Protein 2QZU (pdb70)

CATH classification: 3.40.720.10 (+1 more: 3.30.1120.10)

InterPro domains:
  IPR000917 Sulfatase, N-terminal [PF00884] (28-370)
  IPR017850 Alkaline-phosphatase-like, core domain superfamily [G3DSA:3.40.720.10] (28-392)
  IPR017850 Alkaline-phosphatase-like, core domain superfamily [SSF53649] (28-475)
  IPR024607 Sulfatase, conserved site [PS00523] (74-86)
  IPR050738 Sulfatase enzyme [PTHR42693] (15-472)

Foldseek 3Di:
DPDDDDDDPAFAAEEEEAQFFACQDVLNPLDPFDQVLQNVQQQQAAWASQAAAQQLAPQLLLCLLQHCVLSVQQHFAKQVLVVLVNAGDLPRQFLLLVVLVVVAAAEAEERRGDHADPPGADDPQCPDDMHRKFDQAPSSPNNHQFAFYINDDPLQQWDGATRPRDGRGTDIDRHGRLQVLLVVLLVVLLVCLVVPDHYYYYRYYPVHPVLQNADPVLLVVCPPPDLVVSCPPQPQQDDPPPVSVLCSVRVSSNSSRSNRNSVSVSSNCVSCVVSVRNQRYKYHYKYSFHAQNGNVGGGASDQFSRSHMIHIHHNNQAGNDSHANAYYSSLCSCQVCVVNNVSSDPLNDHDNCNVCRRPVDHDQVDKDKHWRADSVARLFTKIWIHHSFKTWMWTGDNLATDDIFMFGCVVPVSGPRCCVVCVPVSVVRLVVRLVVCVSNVHPSSNSRDD

Secondary structure (DSSP, 8-state):
--S--PPPSS-EEEE--TT--TT--GGG-SS----HHHHHHHHTSEEETT-B-SS-SHHHHH-----HHHH---S--STTTGGGT-S--TT---HHHHHHHTT---EEEE---S---SSPPSSGGGSSS--------GGGSTT--SEEEES----TT---B-TT--TT-----SS-HHHHHHHHHHHHHHTTTT-SS--EEEE--TTSS-TT-S-HHHHHTTTT--HHHHTTT-TTSPPTT---HHHHHHHHHHHHHHHHHHHHHHHHHHHHHHTT-STTEEEE---S-----GGG-SS--SSSTT-----EE-TTT---EEEE---BGGGHHHHHH---GGGS-TT--S---HHHHHH----TT--EEEEEE-TT-TTSEEEEEE-SSEEEEEEEETTEEEEEEEEETTT-TT----GGG-HHHHHHHHHHHHHHHHHTT-GGGGGS--

Nearest PDB structures (foldseek):
  2qzu-assembly1_A  TM=1.000E+00  e=1.604E-91  Bacteroides fragilis YCH46
  6j66-assembly1_A  TM=9.395E-01  e=2.506E-44  Vibrio sp. FC509
  6s21-assembly1_A  TM=8.896E-01  e=1.316E-37  Bacteroides thetaiotaomicron VPI-5482
  6pt6-assembly1_B  TM=7.492E-01  e=3.812E-22  Pseudoalteromonas fuliginea
  3ed4-assembly1_A  TM=7.384E-01  e=2.513E-20  Escherichia coli

Sequence (450 aa):
GLQAQEKQPTPNLVFIADQYRGDAIGCIGKEPVKTPHLDKLASEGINFTNAISSYPVSSPARGLTGYPIGSKVTGNCNSETAPYGVELSQNARCWSDVLKDQGYNGYIGKWHLDAPYKPYVDTYNNRGKVAWNEWCPPERRHGFDHWIAYGTYDYHLKPYWNTTAPRDSFYYVNQWGPEYEASKAIEYINGQKDQKQPFALVVSNPPHTGYELVPDRYKEIYKDLDVEALCKGRPDIPAKGTEGDYFRNNIRNYYACITGVDENVGRIIEALKQNNLFDNTIVVFTSDHGICGAHENAGKDIFYEESRIPILSWPDQIKPRKSDPLIAFADLYPTLLSGFSKEIPETVQTFDLSNEVLTGKNKKDLVQPYYFVKFDNHATGYRGLRTDRYTYAVHATDGKIDNVILFDRTNDPHENNIASQQLKLTHTFNRQLKTWLEKTNDPFAQYIKL

Structure (mmCIF, N/CA/C/O backbone):
data_2QZU
#
_entry.id   2QZU
#
_cell.length_a   65.894
_cell.length_b   82.336
_cell.length_c   89.359
_cell.angle_alpha   90.00
_cell.angle_beta   90.00
_cell.angle_gamma   90.00
#
_symmetry.space_group_name_H-M   'P 21 21 21'
#
loop_
_entity.id
_entity.type
_entity.pdbx_description
1 polymer 'Putative sulfatase yidJ'
2 water water
#
loop_
_atom_site.group_PDB
_atom_site.id
_atom_site.type_symbol
_atom_site.label_atom_id
_atom_site.label_alt_id
_atom_site.label_comp_id
_atom_site.label_asym_id
_atom_site.label_entity_id
_atom_site.label_seq_id
_atom_site.pdbx_PDB_ins_code
_atom_site.Cartn_x
_atom_site.Cartn_y
_atom_site.Cartn_z
_atom_site.occupancy
_atom_site.B_iso_or_equiv
_atom_site.auth_seq_id
_atom_site.auth_comp_id
_atom_site.auth_asym_id
_atom_site.auth_atom_id
_atom_site.pdbx_PDB_model_num
ATOM 1 N N . GLY A 1 18 ? -3.192 48.676 71.823 1.00 39.81 18 GLY A N 1
ATOM 2 C CA . GLY A 1 18 ? -1.709 48.648 71.667 1.00 41.20 18 GLY A CA 1
ATOM 3 C C . GLY A 1 18 ? -1.155 49.964 71.156 1.00 38.73 18 GLY A C 1
ATOM 4 O O . GLY A 1 18 ? -0.280 49.985 70.289 1.00 41.18 18 GLY A O 1
ATOM 5 N N . LEU A 1 19 ? -1.663 51.066 71.698 1.00 35.53 19 LEU A N 1
ATOM 6 C CA . LEU A 1 19 ? -1.223 52.396 71.292 1.00 33.63 19 LEU A CA 1
ATOM 7 C C . LEU A 1 19 ? 0.019 52.835 72.064 1.00 30.23 19 LEU A C 1
ATOM 8 O O . LEU A 1 19 ? 0.813 53.645 71.580 1.00 31.28 19 LEU A O 1
ATOM 10 N N . GLN A 1 20 ? 0.177 52.298 73.267 1.00 29.74 20 GLN A N 1
ATOM 11 C CA . GLN A 1 20 ? 1.314 52.629 74.113 1.00 28.90 20 GLN A CA 1
ATOM 12 C C . GLN A 1 20 ? 2.621 52.082 73.552 1.00 28.09 20 GLN A C 1
ATOM 13 O O . GLN A 1 20 ? 2.652 51.016 72.932 1.00 29.55 20 GLN A O 1
ATOM 19 N N . ALA A 1 21 ? 3.701 52.824 73.765 1.00 26.96 21 ALA A N 1
ATOM 20 C CA . ALA A 1 21 ? 5.010 52.406 73.288 1.00 24.80 21 ALA A CA 1
ATOM 21 C C . ALA A 1 21 ? 5.453 51.202 74.103 1.00 23.14 21 ALA A C 1
ATOM 22 O O . ALA A 1 21 ? 5.323 51.192 75.325 1.00 24.60 21 ALA A O 1
ATOM 24 N N . GLN A 1 22 ? 5.960 50.179 73.432 1.00 24.46 22 GLN A N 1
ATOM 25 C CA . GLN A 1 22 ? 6.415 49.004 74.150 1.00 25.89 22 GLN A CA 1
ATOM 26 C C . GLN A 1 22 ? 7.915 48.827 74.006 1.00 24.37 22 GLN A C 1
ATOM 27 O O . GLN A 1 22 ? 8.569 49.484 73.193 1.00 15.07 22 GLN A O 1
ATOM 29 N N . GLU A 1 23 ? 8.445 47.922 74.813 1.00 21.20 23 GLU A N 1
ATOM 30 C CA . GLU A 1 23 ? 9.862 47.626 74.848 1.00 23.70 23 GLU A CA 1
ATOM 31 C C . GLU A 1 23 ? 10.518 47.404 73.495 1.00 19.69 23 GLU A C 1
ATOM 32 O O . GLU A 1 23 ? 10.020 46.665 72.648 1.00 24.51 23 GLU A O 1
ATOM 38 N N . LYS A 1 24 ? 11.651 48.068 73.313 1.00 18.92 24 LYS A N 1
ATOM 39 C CA . LYS A 1 24 ? 12.429 47.969 72.093 1.00 22.17 24 LYS A CA 1
ATOM 40 C C . LYS A 1 24 ? 13.128 46.614 72.092 1.00 16.24 24 LYS A C 1
ATOM 41 O O . LYS A 1 24 ? 13.570 46.138 73.139 1.00 14.16 24 LYS A O 1
ATOM 47 N N . GLN A 1 25 ? 13.214 45.979 70.928 1.00 17.92 25 GLN A N 1
ATOM 48 C CA . GLN A 1 25 ? 13.883 44.687 70.842 1.00 12.91 25 GLN A CA 1
ATOM 49 C C . GLN A 1 25 ? 15.368 44.906 71.126 1.00 9.04 25 GLN A C 1
ATOM 50 O O . GLN A 1 25 ? 15.934 45.927 70.734 1.00 9.42 25 GLN A O 1
ATOM 56 N N . PRO A 1 26 ? 16.018 43.954 71.815 1.00 6.97 26 PRO A N 1
ATOM 57 C CA . PRO A 1 26 ? 17.446 44.079 72.140 1.00 5.74 26 PRO A CA 1
ATOM 58 C C . PRO A 1 26 ? 18.417 43.937 70.960 1.00 9.82 26 PRO A C 1
ATOM 59 O O . PRO A 1 26 ? 19.612 44.216 71.096 1.00 11.91 26 PRO A O 1
ATOM 63 N N . THR A 1 27 ? 17.904 43.496 69.814 1.00 9.27 27 THR A N 1
ATOM 64 C CA . THR A 1 27 ? 18.710 43.359 68.600 1.00 8.23 27 THR A CA 1
ATOM 65 C C . THR A 1 27 ? 17.907 44.000 67.467 1.00 7.05 27 THR A C 1
ATOM 66 O O . THR A 1 27 ? 16.683 43.910 67.437 1.00 10.89 27 THR A O 1
ATOM 70 N N . PRO A 1 28 ? 18.590 44.652 66.517 1.00 6.53 28 PRO A N 1
ATOM 71 C CA . PRO A 1 28 ? 17.911 45.317 65.399 1.00 6.56 28 PRO A CA 1
ATOM 72 C C . PRO A 1 28 ? 17.368 44.462 64.259 1.00 8.98 28 PRO A C 1
ATOM 73 O O . PRO A 1 28 ? 17.731 43.298 64.098 1.00 7.91 28 PRO A O 1
ATOM 77 N N . ASN A 1 29 ? 16.483 45.064 63.472 1.00 4.11 29 ASN A N 1
ATOM 78 C CA . ASN A 1 29 ? 15.915 44.394 62.309 1.00 5.18 29 ASN A CA 1
ATOM 79 C C . ASN A 1 29 ? 16.924 44.597 61.195 1.00 6.38 29 ASN A C 1
ATOM 80 O O . ASN A 1 29 ? 17.879 45.355 61.347 1.00 6.97 29 ASN A O 1
ATOM 85 N N . LEU A 1 30 ? 16.705 43.926 60.073 1.00 4.49 30 LEU A N 1
ATOM 86 C CA . LEU A 1 30 ? 17.594 44.057 58.933 1.00 4.56 30 LEU A CA 1
ATOM 87 C C . LEU A 1 30 ? 16.799 44.055 57.640 1.00 6.68 30 LEU A C 1
ATOM 88 O O . LEU A 1 30 ? 15.969 43.177 57.411 1.00 6.00 30 LEU A O 1
ATOM 93 N N . VAL A 1 31 ? 17.037 45.061 56.810 1.00 5.77 31 VAL A N 1
ATOM 94 C CA . VAL A 1 31 ? 16.397 45.140 55.508 1.00 3.14 31 VAL A CA 1
ATOM 95 C C . VAL A 1 31 ? 17.576 45.234 54.549 1.00 7.99 31 VAL A C 1
ATOM 96 O O . VAL A 1 31 ? 18.224 46.272 54.425 1.00 5.70 31 VAL A O 1
ATOM 100 N N . PHE A 1 32 ? 17.869 44.115 53.903 1.00 6.45 32 PHE A N 1
ATOM 101 C CA . PHE A 1 32 ? 18.991 44.020 52.985 1.00 3.51 32 PHE A CA 1
ATOM 102 C C . PHE A 1 32 ? 18.475 44.161 51.563 1.00 6.85 32 PHE A C 1
ATOM 103 O O . PHE A 1 32 ? 17.799 43.269 51.040 1.00 3.28 32 PHE A O 1
ATOM 111 N N . ILE A 1 33 ? 18.784 45.294 50.947 1.00 4.07 33 ILE A N 1
ATOM 112 C CA . ILE A 1 33 ? 18.342 45.561 49.589 1.00 5.33 33 ILE A CA 1
ATOM 113 C C . ILE A 1 33 ? 19.517 45.530 48.631 1.00 6.59 33 ILE A C 1
ATOM 114 O O . ILE A 1 33 ? 20.570 46.104 48.905 1.00 6.25 33 ILE A O 1
ATOM 127 N N . ALA A 1 35 ? 20.512 45.407 44.205 1.00 2.67 35 ALA A N 1
ATOM 128 C CA . ALA A 1 35 ? 20.078 45.502 42.825 1.00 5.55 35 ALA A CA 1
ATOM 129 C C . ALA A 1 35 ? 21.230 44.889 42.055 1.00 5.32 35 ALA A C 1
ATOM 130 O O . ALA A 1 35 ? 22.382 45.276 42.238 1.00 9.89 35 ALA A O 1
ATOM 132 N N . ASP A 1 36 ? 20.919 43.922 41.204 1.00 7.46 36 ASP A N 1
ATOM 133 C CA . ASP A 1 36 ? 21.942 43.233 40.442 1.00 6.59 36 ASP A CA 1
ATOM 134 C C . ASP A 1 36 ? 22.640 44.101 39.389 1.00 6.25 36 ASP A C 1
ATOM 135 O O . ASP A 1 36 ? 22.015 44.931 38.727 1.00 5.77 36 ASP A O 1
ATOM 140 N N . GLN A 1 37 ? 23.953 43.916 39.263 1.00 5.06 37 GLN A N 1
ATOM 141 C CA . GLN A 1 37 ? 24.744 44.619 38.257 1.00 3.59 37 GLN A CA 1
ATOM 142 C C . GLN A 1 37 ? 24.728 46.143 38.377 1.00 5.96 37 GLN A C 1
ATOM 143 O O . GLN A 1 37 ? 24.733 46.853 37.367 1.00 4.58 37 GLN A O 1
ATOM 149 N N . TYR A 1 38 ? 24.746 46.634 39.613 1.00 4.16 38 TYR A N 1
ATOM 150 C CA . TYR A 1 38 ? 24.726 48.070 39.896 1.00 4.49 38 TYR A CA 1
ATOM 151 C C . TYR A 1 38 ? 26.148 48.583 40.192 1.00 5.49 38 TYR A C 1
ATOM 152 O O . TYR A 1 38 ? 26.775 48.167 41.167 1.00 5.74 38 TYR A O 1
ATOM 161 N N . ARG A 1 39 ? 26.653 49.484 39.349 1.00 4.18 39 ARG A N 1
ATOM 162 C CA . ARG A 1 39 ? 27.996 50.047 39.533 1.00 7.61 39 ARG A CA 1
ATOM 163 C C . ARG A 1 39 ? 28.080 51.010 40.711 1.00 7.90 39 ARG A C 1
ATOM 164 O O . ARG A 1 39 ? 27.196 51.843 40.911 1.00 6.48 39 ARG A O 1
ATOM 172 N N . GLY A 1 40 ? 29.166 50.906 41.469 1.00 8.46 40 GLY A N 1
ATOM 173 C CA . GLY A 1 40 ? 29.353 51.761 42.628 1.00 10.71 40 GLY A CA 1
ATOM 174 C C . GLY A 1 40 ? 29.326 53.260 42.370 1.00 10.47 40 GLY A C 1
ATOM 175 O O . GLY A 1 40 ? 28.782 54.013 43.178 1.00 9.90 40 GLY A O 1
ATOM 176 N N . ASP A 1 41 ? 29.904 53.713 41.262 1.00 10.00 41 ASP A N 1
ATOM 177 C CA . ASP A 1 41 ? 29.916 55.147 40.981 1.00 7.28 41 ASP A CA 1
ATOM 178 C C . ASP A 1 41 ? 28.620 55.683 40.388 1.00 8.06 41 ASP A C 1
ATOM 179 O O . ASP A 1 41 ? 28.489 56.886 40.175 1.00 8.23 41 ASP A O 1
ATOM 184 N N . ALA A 1 42 ? 27.659 54.800 40.133 1.00 6.45 42 ALA A N 1
ATOM 185 C CA . ALA A 1 42 ? 26.385 55.225 39.562 1.00 8.74 42 ALA A CA 1
ATOM 186 C C . ALA A 1 42 ? 25.398 55.650 40.644 1.00 12.62 42 ALA A C 1
ATOM 187 O O . ALA A 1 42 ? 24.249 55.216 40.658 1.00 11.74 42 ALA A O 1
ATOM 189 N N . ILE A 1 43 ? 25.870 56.490 41.561 1.00 11.11 43 ILE A N 1
ATOM 190 C CA . ILE A 1 43 ? 25.043 57.024 42.638 1.00 16.12 43 ILE A CA 1
ATOM 191 C C . ILE A 1 43 ? 25.183 58.536 42.510 1.00 16.47 43 ILE A C 1
ATOM 192 O O . ILE A 1 43 ? 26.297 59.056 42.443 1.00 19.08 43 ILE A O 1
ATOM 197 N N . GLY A 1 44 ? 24.054 59.233 42.468 1.00 14.54 44 GLY A N 1
ATOM 198 C CA . GLY A 1 44 ? 24.076 60.675 42.310 1.00 11.08 44 GLY A CA 1
ATOM 199 C C . GLY A 1 44 ? 24.930 61.472 43.277 1.00 15.57 44 GLY A C 1
ATOM 200 O O . GLY A 1 44 ? 25.692 62.348 42.857 1.00 16.92 44 GLY A O 1
ATOM 201 N N . CYS A 1 45 ? 24.814 61.175 44.568 1.00 14.66 45 CYS A N 1
ATOM 202 C CA . CYS A 1 45 ? 25.565 61.910 45.577 1.00 15.96 45 CYS A CA 1
ATOM 203 C C . CYS A 1 45 ? 27.081 61.752 45.499 1.00 16.06 45 CYS A C 1
ATOM 204 O O . CYS A 1 45 ? 27.811 62.511 46.137 1.00 14.44 45 CYS A O 1
ATOM 207 N N . ILE A 1 46 ? 27.559 60.780 44.725 1.00 11.97 46 ILE A N 1
ATOM 208 C CA . ILE A 1 46 ? 28.998 60.577 44.583 1.00 14.57 46 ILE A CA 1
ATOM 209 C C . ILE A 1 46 ? 29.565 61.625 43.620 1.00 15.83 46 ILE A C 1
ATOM 210 O O . ILE A 1 46 ? 30.772 61.872 43.583 1.00 16.78 46 ILE A O 1
ATOM 215 N N . GLY A 1 47 ? 28.671 62.239 42.849 1.00 12.30 47 GLY A N 1
ATOM 216 C CA . GLY A 1 47 ? 29.051 63.298 41.927 1.00 16.10 47 GLY A CA 1
ATOM 217 C C . GLY A 1 47 ? 29.959 63.001 40.749 1.00 15.53 47 GLY A C 1
ATOM 218 O O . GLY A 1 47 ? 30.582 63.918 40.211 1.00 19.88 47 GLY A O 1
ATOM 219 N N . LYS A 1 48 ? 30.038 61.741 40.336 1.00 14.70 48 LYS A N 1
ATOM 220 C CA . LYS A 1 48 ? 30.879 61.368 39.204 1.00 13.90 48 LYS A CA 1
ATOM 221 C C . LYS A 1 48 ? 30.076 61.182 37.919 1.00 17.87 48 LYS A C 1
ATOM 222 O O . LYS A 1 48 ? 30.601 61.372 36.823 1.00 16.60 48 LYS A O 1
ATOM 228 N N . GLU A 1 49 ? 28.804 60.808 38.056 1.00 14.67 49 GLU A N 1
ATOM 229 C CA . GLU A 1 49 ? 27.942 60.586 36.899 1.00 12.65 49 GLU A CA 1
ATOM 230 C C . GLU A 1 49 ? 26.598 61.278 37.093 1.00 14.68 49 GLU A C 1
ATOM 231 O O . GLU A 1 49 ? 26.109 61.398 38.219 1.00 14.83 49 GLU A O 1
ATOM 237 N N . PRO A 1 50 ? 25.979 61.740 35.995 1.00 12.38 50 PRO A N 1
ATOM 238 C CA . PRO A 1 50 ? 24.687 62.428 36.068 1.00 14.06 50 PRO A CA 1
ATOM 239 C C . PRO A 1 50 ? 23.469 61.516 36.189 1.00 11.86 50 PRO A C 1
ATOM 240 O O . PRO A 1 50 ? 22.448 61.738 35.534 1.00 16.79 50 PRO A O 1
ATOM 244 N N . VAL A 1 51 ? 23.576 60.485 37.018 1.00 9.99 51 VAL A N 1
ATOM 245 C CA . VAL A 1 51 ? 22.454 59.583 37.214 1.00 12.07 51 VAL A CA 1
ATOM 246 C C . VAL A 1 51 ? 21.658 60.093 38.413 1.00 7.76 51 VAL A C 1
ATOM 247 O O . VAL A 1 51 ? 22.233 60.552 39.402 1.00 10.98 51 VAL A O 1
ATOM 251 N N . LYS A 1 52 ? 20.333 60.027 38.313 1.00 11.51 52 LYS A N 1
ATOM 252 C CA . LYS A 1 52 ? 19.461 60.506 39.376 1.00 10.38 52 LYS A CA 1
ATOM 253 C C . LYS A 1 52 ? 19.023 59.402 40.325 1.00 7.48 52 LYS A C 1
ATOM 254 O O . LYS A 1 52 ? 18.343 58.459 39.919 1.00 8.97 52 LYS A O 1
ATOM 260 N N . THR A 1 53 ? 19.423 59.532 41.588 1.00 8.68 53 THR A N 1
ATOM 261 C CA . THR A 1 53 ? 19.084 58.571 42.636 1.00 6.57 53 THR A CA 1
ATOM 262 C C . THR A 1 53 ? 18.729 59.355 43.899 1.00 6.78 53 THR A C 1
ATOM 263 O O . THR A 1 53 ? 19.408 59.258 44.919 1.00 7.29 53 THR A O 1
ATOM 267 N N . PRO A 1 54 ? 17.646 60.141 43.846 1.00 9.00 54 PRO A N 1
ATOM 268 C CA . PRO A 1 54 ? 17.261 60.924 45.023 1.00 10.65 54 PRO A CA 1
ATOM 269 C C . PRO A 1 54 ? 16.991 60.136 46.308 1.00 7.28 54 PRO A C 1
ATOM 270 O O . PRO A 1 54 ? 17.302 60.608 47.402 1.00 8.79 54 PRO A O 1
ATOM 274 N N . HIS A 1 55 ? 16.420 58.943 46.188 1.00 5.09 55 HIS A N 1
ATOM 275 C CA . HIS A 1 55 ? 16.114 58.156 47.379 1.00 7.19 55 HIS A CA 1
ATOM 276 C C . HIS A 1 55 ? 17.353 57.534 48.014 1.00 6.63 55 HIS A C 1
ATOM 277 O O . HIS A 1 55 ? 17.467 57.476 49.240 1.00 5.60 55 HIS A O 1
ATOM 284 N N . LEU A 1 56 ? 18.292 57.084 47.189 1.00 5.35 56 LEU A N 1
ATOM 285 C CA . LEU A 1 56 ? 19.523 56.519 47.719 1.00 6.43 56 LEU A CA 1
ATOM 286 C C . LEU A 1 56 ? 20.378 57.647 48.293 1.00 9.84 56 LEU A C 1
ATOM 287 O O . LEU A 1 56 ? 21.106 57.443 49.264 1.00 10.33 56 LEU A O 1
ATOM 292 N N . ASP A 1 57 ? 20.294 58.835 47.695 1.00 8.94 57 ASP A N 1
ATOM 293 C CA . ASP A 1 57 ? 21.055 59.977 48.204 1.00 8.48 57 ASP A CA 1
ATOM 294 C C . ASP A 1 57 ? 20.542 60.306 49.606 1.00 8.81 57 ASP A C 1
ATOM 295 O O . ASP A 1 57 ? 21.321 60.601 50.511 1.00 9.70 57 ASP A O 1
ATOM 300 N N . LYS A 1 58 ? 19.223 60.266 49.768 1.00 9.53 58 LYS A N 1
ATOM 301 C CA . LYS A 1 58 ? 18.595 60.548 51.056 1.00 11.19 58 LYS A CA 1
ATOM 302 C C . LYS A 1 58 ? 18.999 59.484 52.078 1.00 10.66 58 LYS A C 1
ATOM 303 O O . LYS A 1 58 ? 19.343 59.799 53.216 1.00 8.02 58 LYS A O 1
ATOM 309 N N . LEU A 1 59 ? 18.965 58.222 51.662 1.00 8.52 59 LEU A N 1
ATOM 310 C CA . LEU A 1 59 ? 19.342 57.122 52.540 1.00 10.82 59 LEU A CA 1
ATOM 311 C C . LEU A 1 59 ? 20.783 57.313 53.003 1.00 10.65 59 LEU A C 1
ATOM 312 O O . LEU A 1 59 ? 21.098 57.142 54.182 1.00 9.01 59 LEU A O 1
ATOM 317 N N . ALA A 1 60 ? 21.652 57.675 52.066 1.00 9.09 60 ALA A N 1
ATOM 318 C CA . ALA A 1 60 ? 23.062 57.893 52.368 1.00 5.32 60 ALA A CA 1
ATOM 319 C C . ALA A 1 60 ? 23.244 59.018 53.379 1.00 9.88 60 ALA A C 1
ATOM 320 O O . ALA A 1 60 ? 24.079 58.927 54.275 1.00 12.13 60 ALA A O 1
ATOM 322 N N . SER A 1 61 ? 22.457 60.078 53.231 1.00 9.72 61 SER A N 1
ATOM 323 C CA . SER A 1 61 ? 22.549 61.226 54.129 1.00 9.48 61 SER A CA 1
ATOM 324 C C . SER A 1 61 ? 22.125 60.872 55.549 1.00 13.88 61 SER A C 1
ATOM 325 O O . SER A 1 61 ? 22.484 61.562 56.503 1.00 15.79 61 SER A O 1
ATOM 328 N N . GLU A 1 62 ? 21.350 59.804 55.689 1.00 11.73 62 GLU A N 1
ATOM 329 C CA . GLU A 1 62 ? 20.891 59.376 57.004 1.00 15.13 62 GLU A CA 1
ATOM 330 C C . GLU A 1 62 ? 21.770 58.251 57.541 1.00 15.01 62 GLU A C 1
ATOM 331 O O . GLU A 1 62 ? 21.522 57.720 58.624 1.00 14.68 62 GLU A O 1
ATOM 337 N N . GLY A 1 63 ? 22.803 57.901 56.779 1.00 9.98 63 GLY A N 1
ATOM 338 C CA . GLY A 1 63 ? 23.701 56.837 57.189 1.00 9.16 63 GLY A CA 1
ATOM 339 C C . GLY A 1 63 ? 25.119 56.990 56.669 1.00 9.20 63 GLY A C 1
ATOM 340 O O . GLY A 1 63 ? 25.703 58.071 56.732 1.00 11.47 63 GLY A O 1
ATOM 341 N N . ILE A 1 64 ? 25.667 55.902 56.139 1.00 8.63 64 ILE A N 1
ATOM 342 C CA . ILE A 1 64 ? 27.033 55.903 55.624 1.00 9.40 64 ILE A CA 1
ATOM 343 C C . ILE A 1 64 ? 27.081 55.455 54.169 1.00 11.52 64 ILE A C 1
ATOM 344 O O . ILE A 1 64 ? 26.368 54.536 53.764 1.00 7.47 64 ILE A O 1
ATOM 349 N N . ASN A 1 65 ? 27.943 56.101 53.395 1.00 11.81 65 ASN A N 1
ATOM 350 C CA . ASN A 1 65 ? 28.115 55.767 51.992 1.00 11.34 65 ASN A CA 1
ATOM 351 C C . ASN A 1 65 ? 29.550 55.264 51.839 1.00 11.88 65 ASN A C 1
ATOM 352 O O . ASN A 1 65 ? 30.499 56.043 51.938 1.00 11.83 65 ASN A O 1
ATOM 357 N N . PHE A 1 66 ? 29.707 53.960 51.626 1.00 8.70 66 PHE A N 1
ATOM 358 C CA . PHE A 1 66 ? 31.031 53.368 51.459 1.00 7.82 66 PHE A CA 1
ATOM 359 C C . PHE A 1 66 ? 31.439 53.469 49.995 1.00 7.21 66 PHE A C 1
ATOM 360 O O . PHE A 1 66 ? 31.100 52.610 49.180 1.00 10.16 66 PHE A O 1
ATOM 368 N N . THR A 1 67 ? 32.178 54.529 49.676 1.00 9.25 67 THR A N 1
ATOM 369 C CA . THR A 1 67 ? 32.604 54.804 48.308 1.00 8.18 67 THR A CA 1
ATOM 370 C C . THR A 1 67 ? 33.730 53.959 47.708 1.00 8.89 67 THR A C 1
ATOM 371 O O . THR A 1 67 ? 34.085 54.160 46.546 1.00 12.40 67 THR A O 1
ATOM 375 N N . ASN A 1 68 ? 34.292 53.033 48.484 1.00 7.84 68 ASN A N 1
ATOM 376 C CA . ASN A 1 68 ? 35.348 52.150 47.973 1.00 8.55 68 ASN A CA 1
ATOM 377 C C . ASN A 1 68 ? 34.948 50.676 48.081 1.00 8.40 68 ASN A C 1
ATOM 378 O O . ASN A 1 68 ? 35.800 49.794 47.978 1.00 8.21 68 ASN A O 1
ATOM 383 N N . ALA A 1 69 ? 33.661 50.406 48.288 1.00 5.89 69 ALA A N 1
ATOM 384 C CA . ALA A 1 69 ? 33.183 49.022 48.424 1.00 3.87 69 ALA A CA 1
ATOM 385 C C . ALA A 1 69 ? 33.350 48.205 47.146 1.00 7.53 69 ALA A C 1
ATOM 386 O O . ALA A 1 69 ? 33.158 48.720 46.048 1.00 7.55 69 ALA A O 1
ATOM 388 N N . ILE A 1 70 ? 33.692 46.925 47.290 1.00 4.95 70 ILE A N 1
ATOM 389 C CA . ILE A 1 70 ? 33.880 46.058 46.126 1.00 5.51 70 ILE A CA 1
ATOM 390 C C . ILE A 1 70 ? 33.279 44.661 46.290 1.00 7.92 70 ILE A C 1
ATOM 391 O O . ILE A 1 70 ? 32.814 44.288 47.365 1.00 5.94 70 ILE A O 1
ATOM 396 N N . SER A 1 71 ? 33.289 43.907 45.193 1.00 5.85 71 SER A N 1
ATOM 397 C CA . SER A 1 71 ? 32.824 42.526 45.164 1.00 6.30 71 SER A CA 1
ATOM 398 C C . SER A 1 71 ? 34.034 41.762 44.607 1.00 6.60 71 SER A C 1
ATOM 399 O O . SER A 1 71 ? 34.455 41.991 43.469 1.00 8.48 71 SER A O 1
ATOM 402 N N . SER A 1 72 ? 34.592 40.869 45.417 1.00 4.75 72 SER A N 1
ATOM 403 C CA . SER A 1 72 ? 35.785 40.107 45.040 1.00 7.39 72 SER A CA 1
ATOM 404 C C . SER A 1 72 ? 35.659 39.159 43.846 1.00 7.80 72 SER A C 1
ATOM 405 O O . SER A 1 72 ? 36.620 38.975 43.095 1.00 9.31 72 SER A O 1
ATOM 408 N N . TYR A 1 73 ? 34.500 38.535 43.685 1.00 6.73 73 TYR A N 1
ATOM 409 C CA . TYR A 1 73 ? 34.272 37.649 42.545 1.00 4.46 73 TYR A CA 1
ATOM 410 C C . TYR A 1 73 ? 33.034 38.275 41.915 1.00 9.01 73 TYR A C 1
ATOM 411 O O . TYR A 1 73 ? 31.905 37.888 42.221 1.00 7.43 73 TYR A O 1
ATOM 420 N N . PRO A 1 74 ? 33.235 39.266 41.033 1.00 8.01 74 PRO A N 1
ATOM 421 C CA . PRO A 1 74 ? 32.136 39.972 40.367 1.00 5.51 74 PRO A CA 1
ATOM 422 C C . PRO A 1 74 ? 31.312 39.210 39.331 1.00 7.77 74 PRO A C 1
ATOM 423 O O . PRO A 1 74 ? 31.335 39.527 38.144 1.00 6.41 74 PRO A O 1
ATOM 427 N N . VAL A 1 75 ? 30.587 38.202 39.812 1.00 2.73 75 VAL A N 1
ATOM 428 C CA . VAL A 1 75 ? 29.707 37.355 39.012 1.00 9.09 75 VAL A CA 1
ATOM 429 C C . VAL A 1 75 ? 28.532 37.016 39.932 1.00 4.86 75 VAL A C 1
ATOM 430 O O . VAL A 1 75 ? 28.719 36.823 41.136 1.00 6.23 75 VAL A O 1
ATOM 434 N N . SER A 1 76 ? 27.331 36.932 39.367 1.00 8.29 76 SER A N 1
ATOM 435 C CA . SER A 1 76 ? 26.126 36.682 40.160 1.00 5.60 76 SER A CA 1
ATOM 436 C C . SER A 1 76 ? 26.142 35.576 41.224 1.00 7.88 76 SER A C 1
ATOM 437 O O . SER A 1 76 ? 26.214 35.863 42.420 1.00 4.91 76 SER A O 1
ATOM 440 N N . SER A 1 77 ? 26.062 34.318 40.810 1.00 6.98 77 SER A N 1
ATOM 441 C CA . SER A 1 77 ? 26.033 33.234 41.786 1.00 5.30 77 SER A CA 1
ATOM 442 C C . SER A 1 77 ? 27.219 33.215 42.745 1.00 2.14 77 SER A C 1
ATOM 443 O O . SER A 1 77 ? 27.032 33.106 43.960 1.00 2.98 77 SER A O 1
ATOM 446 N N . PRO A 1 78 ? 28.453 33.319 42.218 1.00 5.99 78 PRO A N 1
ATOM 447 C CA . PRO A 1 78 ? 29.622 33.306 43.102 1.00 2.54 78 PRO A CA 1
ATOM 448 C C . PRO A 1 78 ? 29.548 34.386 44.176 1.00 6.07 78 PRO A C 1
ATOM 449 O O . PRO A 1 78 ? 29.815 34.122 45.352 1.00 6.65 78 PRO A O 1
ATOM 453 N N . ALA A 1 79 ? 29.180 35.602 43.776 1.00 2.38 79 ALA A N 1
ATOM 454 C CA . ALA A 1 79 ? 29.089 36.698 44.733 1.00 3.50 79 ALA A CA 1
ATOM 455 C C . ALA A 1 79 ? 28.017 36.414 45.785 1.00 2.07 79 ALA A C 1
ATOM 456 O O . ALA A 1 79 ? 28.250 36.596 46.975 1.00 4.57 79 ALA A O 1
ATOM 458 N N . ARG A 1 80 ? 26.845 35.967 45.343 1.00 2.66 80 ARG A N 1
ATOM 459 C CA . ARG A 1 80 ? 25.752 35.662 46.263 1.00 5.61 80 ARG A CA 1
ATOM 460 C C . ARG A 1 80 ? 26.125 34.499 47.177 1.00 8.07 80 ARG A C 1
ATOM 461 O O . ARG A 1 80 ? 25.742 34.470 48.348 1.00 5.55 80 ARG A O 1
ATOM 469 N N . GLY A 1 81 ? 26.889 33.554 46.636 1.00 4.91 81 GLY A N 1
ATOM 470 C CA . GLY A 1 81 ? 27.322 32.404 47.413 1.00 8.55 81 GLY A CA 1
ATOM 471 C C . GLY A 1 81 ? 28.259 32.817 48.535 1.00 6.64 81 GLY A C 1
ATOM 472 O O . GLY A 1 81 ? 28.228 32.248 49.630 1.00 6.38 81 GLY A O 1
ATOM 481 N N . LEU A 1 83 ? 28.263 35.855 49.875 1.00 4.97 83 LEU A N 1
ATOM 482 C CA . LEU A 1 83 ? 27.449 36.625 50.805 1.00 5.38 83 LEU A CA 1
ATOM 483 C C . LEU A 1 83 ? 26.727 35.718 51.795 1.00 6.56 83 LEU A C 1
ATOM 484 O O . LEU A 1 83 ? 26.773 35.939 53.002 1.00 6.81 83 LEU A O 1
ATOM 497 N N . THR A 1 85 ? 27.297 32.444 52.619 1.00 6.48 85 THR A N 1
ATOM 498 C CA . THR A 1 85 ? 28.154 31.568 53.420 1.00 6.68 85 THR A CA 1
ATOM 499 C C . THR A 1 85 ? 29.285 32.253 54.184 1.00 8.49 85 THR A C 1
ATOM 500 O O . THR A 1 85 ? 29.806 31.696 55.155 1.00 8.88 85 THR A O 1
ATOM 504 N N . GLY A 1 86 ? 29.679 33.439 53.737 1.00 7.49 86 GLY A N 1
ATOM 505 C CA . GLY A 1 86 ? 30.776 34.135 54.388 1.00 8.71 86 GLY A CA 1
ATOM 506 C C . GLY A 1 86 ? 32.104 33.457 54.076 1.00 7.65 86 GLY A C 1
ATOM 507 O O . GLY A 1 86 ? 33.100 33.667 54.770 1.00 7.81 86 GLY A O 1
ATOM 516 N N . TYR A 1 88 ? 35.029 32.261 50.925 1.00 7.43 88 TYR A N 1
ATOM 517 C CA . TYR A 1 88 ? 35.492 32.630 49.599 1.00 5.69 88 TYR A CA 1
ATOM 518 C C . TYR A 1 88 ? 35.013 31.516 48.646 1.00 8.00 88 TYR A C 1
ATOM 519 O O . TYR A 1 88 ? 34.601 30.452 49.104 1.00 8.63 88 TYR A O 1
ATOM 528 N N . PRO A 1 89 ? 35.045 31.741 47.318 1.00 8.95 89 PRO A N 1
ATOM 529 C CA . PRO A 1 89 ? 34.570 30.737 46.353 1.00 9.10 89 PRO A CA 1
ATOM 530 C C . PRO A 1 89 ? 34.865 29.243 46.497 1.00 8.49 89 PRO A C 1
ATOM 531 O O . PRO A 1 89 ? 33.952 28.428 46.356 1.00 9.59 89 PRO A O 1
ATOM 535 N N . ILE A 1 90 ? 36.107 28.866 46.769 1.00 8.68 90 ILE A N 1
ATOM 536 C CA . ILE A 1 90 ? 36.412 27.446 46.904 1.00 7.30 90 ILE A CA 1
ATOM 537 C C . ILE A 1 90 ? 35.583 26.819 48.023 1.00 8.91 90 ILE A C 1
ATOM 538 O O . ILE A 1 90 ? 35.006 25.740 47.855 1.00 8.35 90 ILE A O 1
ATOM 543 N N . GLY A 1 91 ? 35.509 27.517 49.153 1.00 8.46 91 GLY A N 1
ATOM 544 C CA . GLY A 1 91 ? 34.750 27.025 50.289 1.00 6.54 91 GLY A CA 1
ATOM 545 C C . GLY A 1 91 ? 33.243 27.091 50.122 1.00 9.05 91 GLY A C 1
ATOM 546 O O . GLY A 1 91 ? 32.526 26.200 50.575 1.00 8.08 91 GLY A O 1
ATOM 547 N N . SER A 1 92 ? 32.755 28.142 49.469 1.00 3.66 92 SER A N 1
ATOM 548 C CA . SER A 1 92 ? 31.319 28.308 49.256 1.00 7.92 92 SER A CA 1
ATOM 549 C C . SER A 1 92 ? 30.819 27.309 48.220 1.00 7.41 92 SER A C 1
ATOM 550 O O . SER A 1 92 ? 29.627 27.005 48.166 1.00 10.34 92 SER A O 1
ATOM 553 N N . LYS A 1 93 ? 31.746 26.819 47.398 1.00 6.64 93 LYS A N 1
ATOM 554 C CA . LYS A 1 93 ? 31.461 25.862 46.333 1.00 6.83 93 LYS A CA 1
ATOM 555 C C . LYS A 1 93 ? 30.812 26.482 45.094 1.00 7.54 93 LYS A C 1
ATOM 556 O O . LYS A 1 93 ? 30.672 25.819 44.070 1.00 9.74 93 LYS A O 1
ATOM 562 N N . VAL A 1 94 ? 30.424 27.752 45.186 1.00 7.35 94 VAL A N 1
ATOM 563 C CA . VAL A 1 94 ? 29.798 28.435 44.056 1.00 6.58 94 VAL A CA 1
ATOM 564 C C . VAL A 1 94 ? 30.901 29.145 43.272 1.00 4.50 94 VAL A C 1
ATOM 565 O O . VAL A 1 94 ? 31.149 30.343 43.433 1.00 6.42 94 VAL A O 1
ATOM 569 N N . THR A 1 95 ? 31.550 28.374 42.406 1.00 6.88 95 THR A N 1
ATOM 570 C CA . THR A 1 95 ? 32.681 28.844 41.613 1.00 8.62 95 THR A CA 1
ATOM 571 C C . THR A 1 95 ? 32.346 29.494 40.277 1.00 7.83 95 THR A C 1
ATOM 572 O O . THR A 1 95 ? 33.225 30.051 39.617 1.00 6.94 95 THR A O 1
ATOM 576 N N . GLY A 1 96 ? 31.083 29.409 39.878 1.00 5.30 96 GLY A N 1
ATOM 577 C CA . GLY A 1 96 ? 30.642 30.005 38.631 1.00 7.90 96 GLY A CA 1
ATOM 578 C C . GLY A 1 96 ? 29.150 30.240 38.752 1.00 8.78 96 GLY A C 1
ATOM 579 O O . GLY A 1 96 ? 28.584 30.001 39.817 1.00 8.31 96 GLY A O 1
ATOM 580 N N . ASN A 1 97 ? 28.510 30.719 37.690 1.00 8.78 97 ASN A N 1
ATOM 581 C CA . ASN A 1 97 ? 27.066 30.944 37.729 1.00 4.47 97 ASN A CA 1
ATOM 582 C C . ASN A 1 97 ? 26.355 29.607 37.801 1.00 6.21 97 ASN A C 1
ATOM 583 O O . ASN A 1 97 ? 26.842 28.603 37.275 1.00 8.39 97 ASN A O 1
ATOM 588 N N . CYS A 1 98 ? 25.198 29.595 38.450 1.00 5.44 98 CYS A N 1
ATOM 589 C CA . CYS A 1 98 ? 24.416 28.379 38.525 1.00 2.47 98 CYS A CA 1
ATOM 590 C C . CYS A 1 98 ? 23.667 28.284 37.204 1.00 4.29 98 CYS A C 1
ATOM 591 O O . CYS A 1 98 ? 23.012 29.236 36.779 1.00 5.78 98 CYS A O 1
ATOM 594 N N . ASN A 1 99 ? 23.820 27.145 36.541 1.00 5.20 99 ASN A N 1
ATOM 595 C CA . ASN A 1 99 ? 23.155 26.857 35.278 1.00 4.80 99 ASN A CA 1
ATOM 596 C C . ASN A 1 99 ? 23.437 25.387 34.995 1.00 8.48 99 ASN A C 1
ATOM 597 O O . ASN A 1 99 ? 24.209 24.752 35.719 1.00 5.24 99 ASN A O 1
ATOM 602 N N . SER A 1 100 ? 22.823 24.840 33.955 1.00 7.13 100 SER A N 1
ATOM 603 C CA . SER A 1 100 ? 23.018 23.428 33.645 1.00 9.80 100 SER A CA 1
ATOM 604 C C . SER A 1 100 ? 24.438 23.043 33.236 1.00 8.16 100 SER A C 1
ATOM 605 O O . SER A 1 100 ? 24.801 21.870 33.297 1.00 10.99 100 SER A O 1
ATOM 608 N N . GLU A 1 101 ? 25.242 24.018 32.824 1.00 6.48 101 GLU A N 1
ATOM 609 C CA . GLU A 1 101 ? 26.619 23.739 32.425 1.00 10.50 101 GLU A CA 1
ATOM 610 C C . GLU A 1 101 ? 27.495 23.469 33.650 1.00 9.58 101 GLU A C 1
ATOM 611 O O . GLU A 1 101 ? 28.382 22.617 33.616 1.00 12.20 101 GLU A O 1
ATOM 617 N N . THR A 1 102 ? 27.239 24.195 34.735 1.00 8.14 102 THR A N 1
ATOM 618 C CA . THR A 1 102 ? 28.028 24.035 35.952 1.00 6.30 102 THR A CA 1
ATOM 619 C C . THR A 1 102 ? 27.416 23.056 36.948 1.00 8.39 102 THR A C 1
ATOM 620 O O . THR A 1 102 ? 28.080 22.630 37.893 1.00 11.19 102 THR A O 1
ATOM 624 N N . ALA A 1 103 ? 26.156 22.698 36.731 1.00 8.56 103 ALA A N 1
ATOM 625 C CA . ALA A 1 103 ? 25.451 21.786 37.626 1.00 11.86 103 ALA A CA 1
ATOM 626 C C . ALA A 1 103 ? 26.165 20.459 37.885 1.00 13.58 103 ALA A C 1
ATOM 627 O O . ALA A 1 103 ? 26.211 19.990 39.020 1.00 13.27 103 ALA A O 1
ATOM 629 N N . PRO A 1 104 ? 26.725 19.830 36.837 1.00 12.05 104 PRO A N 1
ATOM 630 C CA . PRO A 1 104 ? 27.419 18.552 37.042 1.00 14.06 104 PRO A CA 1
ATOM 631 C C . PRO A 1 104 ? 28.610 18.652 37.995 1.00 13.83 104 PRO A C 1
ATOM 632 O O . PRO A 1 104 ? 29.096 17.640 38.505 1.00 13.53 104 PRO A O 1
ATOM 636 N N . TYR A 1 105 ? 29.075 19.871 38.236 1.00 11.76 105 TYR A N 1
ATOM 637 C CA . TYR A 1 105 ? 30.219 20.086 39.114 1.00 11.66 105 TYR A CA 1
ATOM 638 C C . TYR A 1 105 ? 29.807 20.521 40.517 1.00 12.23 105 TYR A C 1
ATOM 639 O O . TYR A 1 105 ? 30.651 20.857 41.347 1.00 12.32 105 TYR A O 1
ATOM 648 N N . GLY A 1 106 ? 28.503 20.492 40.779 1.00 13.26 106 GLY A N 1
ATOM 649 C CA . GLY A 1 106 ? 27.996 20.866 42.088 1.00 13.10 106 GLY A CA 1
ATOM 650 C C . GLY A 1 106 ? 28.073 22.348 42.397 1.00 7.99 106 GLY A C 1
ATOM 651 O O . GLY A 1 106 ? 28.252 22.748 43.554 1.00 9.47 106 GLY A O 1
ATOM 652 N N . VAL A 1 107 ? 27.934 23.173 41.368 1.00 8.07 107 VAL A N 1
ATOM 653 C CA . VAL A 1 107 ? 27.993 24.613 41.563 1.00 3.97 107 VAL A CA 1
ATOM 654 C C . VAL A 1 107 ? 26.641 25.143 42.045 1.00 5.03 107 VAL A C 1
ATOM 655 O O . VAL A 1 107 ? 25.758 25.466 41.250 1.00 6.57 107 VAL A O 1
ATOM 659 N N . GLU A 1 108 ? 26.479 25.191 43.365 1.00 8.84 108 GLU A N 1
ATOM 660 C CA . GLU A 1 108 ? 25.258 25.693 43.992 1.00 7.13 108 GLU A CA 1
ATOM 661 C C . GLU A 1 108 ? 25.487 25.785 45.497 1.00 7.35 108 GLU A C 1
ATOM 662 O O . GLU A 1 108 ? 26.436 25.206 46.027 1.00 7.01 108 GLU A O 1
ATOM 668 N N . LEU A 1 109 ? 24.619 26.516 46.185 1.00 5.37 109 LEU A N 1
ATOM 669 C CA . LEU A 1 109 ? 24.738 26.666 47.629 1.00 3.41 109 LEU A CA 1
ATOM 670 C C . LEU A 1 109 ? 24.443 25.319 48.282 1.00 5.65 109 LEU A C 1
ATOM 671 O O . LEU A 1 109 ? 23.475 24.653 47.930 1.00 5.89 109 LEU A O 1
ATOM 676 N N . SER A 1 110 ? 25.282 24.922 49.231 1.00 6.07 110 SER A N 1
ATOM 677 C CA . SER A 1 110 ? 25.085 23.653 49.917 1.00 9.31 110 SER A CA 1
ATOM 678 C C . SER A 1 110 ? 23.916 23.750 50.889 1.00 4.66 110 SER A C 1
ATOM 679 O O . SER A 1 110 ? 23.778 24.741 51.604 1.00 9.55 110 SER A O 1
ATOM 682 N N . GLN A 1 111 ? 23.073 22.725 50.908 1.00 5.37 111 GLN A N 1
ATOM 683 C CA . GLN A 1 111 ? 21.940 22.710 51.825 1.00 9.18 111 GLN A CA 1
ATOM 684 C C . GLN A 1 111 ? 22.468 22.680 53.262 1.00 7.37 111 GLN A C 1
ATOM 685 O O . GLN A 1 111 ? 21.807 23.152 54.187 1.00 12.42 111 GLN A O 1
ATOM 691 N N . ASN A 1 112 ? 23.673 22.139 53.435 1.00 10.35 112 ASN A N 1
ATOM 692 C CA . ASN A 1 112 ? 24.295 22.041 54.755 1.00 10.40 112 ASN A CA 1
ATOM 693 C C . ASN A 1 112 ? 25.105 23.268 55.156 1.00 12.21 112 ASN A C 1
ATOM 694 O O . ASN A 1 112 ? 25.606 23.343 56.277 1.00 13.33 112 ASN A O 1
ATOM 699 N N . ALA A 1 113 ? 25.248 24.224 54.246 1.00 7.75 113 ALA A N 1
ATOM 700 C CA . ALA A 1 113 ? 26.006 25.428 54.561 1.00 9.00 113 ALA A CA 1
ATOM 701 C C . ALA A 1 113 ? 25.279 26.233 55.633 1.00 8.36 113 ALA A C 1
ATOM 702 O O . ALA A 1 113 ? 24.067 26.432 55.560 1.00 12.62 113 ALA A O 1
ATOM 704 N N . ARG A 1 114 ? 26.025 26.680 56.637 1.00 11.39 114 ARG A N 1
ATOM 705 C CA . ARG A 1 114 ? 25.458 27.479 57.717 1.00 9.24 114 ARG A CA 1
ATOM 706 C C . ARG A 1 114 ? 25.508 28.940 57.275 1.00 8.73 114 ARG A C 1
ATOM 707 O O . ARG A 1 114 ? 26.541 29.602 57.396 1.00 6.06 114 ARG A O 1
ATOM 715 N N . CYS A 1 115 ? 24.392 29.437 56.757 1.00 7.97 115 CYS A N 1
ATOM 716 C CA . CYS A 1 115 ? 24.323 30.815 56.277 1.00 10.38 115 CYS A CA 1
ATOM 717 C C . CYS A 1 115 ? 23.838 31.784 57.350 1.00 4.80 115 CYS A C 1
ATOM 718 O O . CYS A 1 115 ? 23.236 31.367 58.338 1.00 8.53 115 CYS A O 1
ATOM 721 N N . TRP A 1 116 ? 24.086 33.079 57.158 1.00 5.64 116 TRP A N 1
ATOM 722 C CA . TRP A 1 116 ? 23.662 34.055 58.160 1.00 7.71 116 TRP A CA 1
ATOM 723 C C . TRP A 1 116 ? 22.157 34.048 58.373 1.00 6.92 116 TRP A C 1
ATOM 724 O O . TRP A 1 116 ? 21.683 34.377 59.462 1.00 6.17 116 TRP A O 1
ATOM 735 N N . SER A 1 117 ? 21.409 33.674 57.340 1.00 6.16 117 SER A N 1
ATOM 736 C CA . SER A 1 117 ? 19.960 33.626 57.452 1.00 6.35 117 SER A CA 1
ATOM 737 C C . SER A 1 117 ? 19.549 32.487 58.388 1.00 7.54 117 SER A C 1
ATOM 738 O O . SER A 1 117 ? 18.551 32.597 59.100 1.00 6.74 117 SER A O 1
ATOM 741 N N . ASP A 1 118 ? 20.327 31.406 58.394 1.00 4.78 118 ASP A N 1
ATOM 742 C CA . ASP A 1 118 ? 20.048 30.263 59.274 1.00 6.32 118 ASP A CA 1
ATOM 743 C C . ASP A 1 118 ? 20.263 30.703 60.716 1.00 5.68 118 ASP A C 1
ATOM 744 O O . ASP A 1 118 ? 19.530 30.304 61.621 1.00 6.48 118 ASP A O 1
ATOM 749 N N . VAL A 1 119 ? 21.294 31.517 60.919 1.00 5.28 119 VAL A N 1
ATOM 750 C CA . VAL A 1 119 ? 21.623 32.029 62.242 1.00 6.06 119 VAL A CA 1
ATOM 751 C C . VAL A 1 119 ? 20.495 32.924 62.767 1.00 3.16 119 VAL A C 1
ATOM 752 O O . VAL A 1 119 ? 20.007 32.728 63.883 1.00 8.48 119 VAL A O 1
ATOM 756 N N . LEU A 1 120 ? 20.073 33.896 61.965 1.00 8.80 120 LEU A N 1
ATOM 757 C CA . LEU A 1 120 ? 19.005 34.795 62.391 1.00 6.27 120 LEU A CA 1
ATOM 758 C C . LEU A 1 120 ? 17.697 34.051 62.636 1.00 3.89 120 LEU A C 1
ATOM 759 O O . LEU A 1 120 ? 16.945 34.398 63.549 1.00 7.09 120 LEU A O 1
ATOM 764 N N . LYS A 1 121 ? 17.426 33.026 61.829 1.00 5.89 121 LYS A N 1
ATOM 765 C CA . LYS A 1 121 ? 16.211 32.248 62.020 1.00 5.52 121 LYS A CA 1
ATOM 766 C C . LYS A 1 121 ? 16.295 31.570 63.385 1.00 11.82 121 LYS A C 1
ATOM 767 O O . LYS A 1 121 ? 15.316 31.524 64.129 1.00 11.17 121 LYS A O 1
ATOM 773 N N . ASP A 1 122 ? 17.470 31.037 63.709 1.00 8.21 122 ASP A N 1
ATOM 774 C CA . ASP A 1 122 ? 17.658 30.373 64.994 1.00 8.53 122 ASP A CA 1
ATOM 775 C C . ASP A 1 122 ? 17.554 31.355 66.156 1.00 12.69 122 ASP A C 1
ATOM 776 O O . ASP A 1 122 ? 17.212 30.967 67.273 1.00 13.01 122 ASP A O 1
ATOM 781 N N . GLN A 1 123 ? 17.844 32.626 65.896 1.00 7.97 123 GLN A N 1
ATOM 782 C CA . GLN A 1 123 ? 17.761 33.626 66.948 1.00 10.46 123 GLN A CA 1
ATOM 783 C C . GLN A 1 123 ? 16.358 34.215 67.086 1.00 10.07 123 GLN A C 1
ATOM 784 O O . GLN A 1 123 ? 16.175 35.239 67.741 1.00 12.25 123 GLN A O 1
ATOM 790 N N . GLY A 1 124 ? 15.376 33.572 66.457 1.00 7.25 124 GLY A N 1
ATOM 791 C CA . GLY A 1 124 ? 13.996 34.021 66.570 1.00 8.17 124 GLY A CA 1
ATOM 792 C C . GLY A 1 124 ? 13.502 35.105 65.628 1.00 9.24 124 GLY A C 1
ATOM 793 O O . GLY A 1 124 ? 12.435 35.681 65.854 1.00 9.82 124 GLY A O 1
ATOM 794 N N . TYR A 1 125 ? 14.258 35.379 64.571 1.00 8.78 125 TYR A N 1
ATOM 795 C CA . TYR A 1 125 ? 13.871 36.407 63.610 1.00 7.11 125 TYR A CA 1
ATOM 796 C C . TYR A 1 125 ? 12.830 35.919 62.616 1.00 9.08 125 TYR A C 1
ATOM 797 O O . TYR A 1 125 ? 12.826 34.751 62.231 1.00 7.35 125 TYR A O 1
ATOM 806 N N . ASN A 1 126 ? 11.945 36.827 62.217 1.00 9.20 126 ASN A N 1
ATOM 807 C CA . ASN A 1 126 ? 10.925 36.538 61.217 1.00 8.71 126 ASN A CA 1
ATOM 808 C C . ASN A 1 126 ? 11.740 36.754 59.940 1.00 12.45 126 ASN A C 1
ATOM 809 O O . ASN A 1 126 ? 12.335 37.821 59.769 1.00 12.39 126 ASN A O 1
ATOM 822 N N . GLY A 1 128 ? 12.335 36.783 55.602 1.00 7.45 128 GLY A N 1
ATOM 823 C CA . GLY A 1 128 ? 11.710 36.933 54.295 1.00 5.03 128 GLY A CA 1
ATOM 824 C C . GLY A 1 128 ? 12.710 37.212 53.179 1.00 8.62 128 GLY A C 1
ATOM 825 O O . GLY A 1 128 ? 13.701 37.910 53.384 1.00 5.39 128 GLY A O 1
ATOM 826 N N . TYR A 1 129 ? 12.453 36.661 51.997 1.00 6.42 129 TYR A N 1
ATOM 827 C CA . TYR A 1 129 ? 13.325 36.867 50.846 1.00 5.43 129 TYR A CA 1
ATOM 828 C C . TYR A 1 129 ? 12.457 37.116 49.616 1.00 3.46 129 TYR A C 1
ATOM 829 O O . TYR A 1 129 ? 11.593 36.309 49.283 1.00 4.39 129 TYR A O 1
ATOM 838 N N . ILE A 1 130 ? 12.686 38.241 48.948 1.00 6.97 130 ILE A N 1
ATOM 839 C CA . ILE A 1 130 ? 11.919 38.589 47.758 1.00 4.59 130 ILE A CA 1
ATOM 840 C C . ILE A 1 130 ? 12.884 38.902 46.618 1.00 4.66 130 I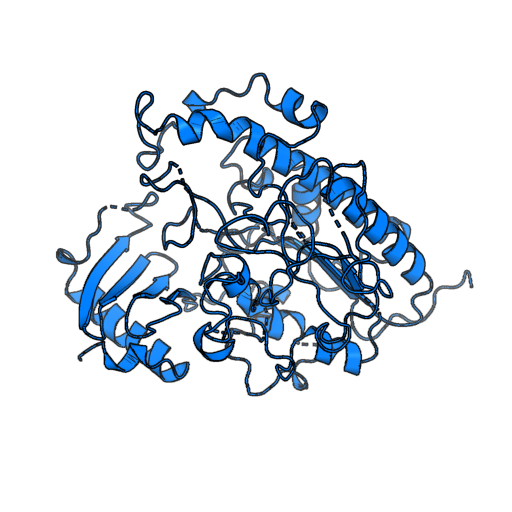LE A C 1
ATOM 841 O O . ILE A 1 130 ? 13.787 39.719 46.780 1.00 4.95 130 ILE A O 1
ATOM 846 N N . GLY A 1 131 ? 12.709 38.247 45.474 1.00 4.58 131 GLY A N 1
ATOM 847 C CA . GLY A 1 131 ? 13.581 38.540 44.349 1.00 3.52 131 GLY A CA 1
ATOM 848 C C . GLY A 1 131 ? 14.450 37.414 43.838 1.00 2.07 131 GLY A C 1
ATOM 849 O O . GLY A 1 131 ? 14.137 36.235 44.010 1.00 6.81 131 GLY A O 1
ATOM 850 N N . LYS A 1 132 ? 15.557 37.797 43.209 1.00 4.61 132 LYS A N 1
ATOM 851 C CA . LYS A 1 132 ? 16.512 36.867 42.616 1.00 5.02 132 LYS A CA 1
ATOM 852 C C . LYS A 1 132 ? 17.392 36.173 43.652 1.00 5.17 132 LYS A C 1
ATOM 853 O O . LYS A 1 132 ? 18.010 36.825 44.492 1.00 6.72 132 LYS A O 1
ATOM 859 N N . TRP A 1 133 ? 17.443 34.845 43.572 1.00 4.02 133 TRP A N 1
ATOM 860 C CA . TRP A 1 133 ? 18.232 34.011 44.488 1.00 3.76 133 TRP A CA 1
ATOM 861 C C . TRP A 1 133 ? 19.504 33.532 43.778 1.00 2.19 133 TRP A C 1
ATOM 862 O O . TRP A 1 133 ? 20.621 33.713 44.270 1.00 7.90 133 TRP A O 1
ATOM 873 N N . HIS A 1 134 ? 19.307 32.919 42.612 1.00 3.48 134 HIS A N 1
ATOM 874 C CA . HIS A 1 134 ? 20.373 32.400 41.755 1.00 3.81 134 HIS A CA 1
ATOM 875 C C . HIS A 1 134 ? 21.454 31.585 42.471 1.00 5.27 134 HIS A C 1
ATOM 876 O O . HIS A 1 134 ? 22.643 31.794 42.241 1.00 5.97 134 HIS A O 1
ATOM 883 N N . LEU A 1 135 ? 21.042 30.661 43.335 1.00 2.07 135 LEU A N 1
ATOM 884 C CA . LEU A 1 135 ? 22.005 29.830 44.047 1.00 3.11 135 LEU A CA 1
ATOM 885 C C . LEU A 1 135 ? 21.675 28.336 43.974 1.00 6.39 135 LEU A C 1
ATOM 886 O O . LEU A 1 135 ? 22.236 27.532 44.721 1.00 6.91 135 LEU A O 1
ATOM 891 N N . ASP A 1 136 ? 20.773 27.970 43.066 1.00 5.69 136 ASP A N 1
ATOM 892 C CA . ASP A 1 136 ? 20.389 26.567 42.881 1.00 2.49 136 ASP A CA 1
ATOM 893 C C . ASP A 1 136 ? 20.735 26.077 41.470 1.00 5.13 136 ASP A C 1
ATOM 894 O O . ASP A 1 136 ? 20.504 26.779 40.486 1.00 9.09 136 ASP A O 1
ATOM 899 N N . ALA A 1 137 ? 21.286 24.869 41.381 1.00 8.29 137 ALA A N 1
ATOM 900 C CA . ALA A 1 137 ? 21.647 24.276 40.092 1.00 8.70 137 ALA A CA 1
ATOM 901 C C . ALA A 1 137 ? 20.405 23.698 39.406 1.00 7.18 137 ALA A C 1
ATOM 902 O O . ALA A 1 137 ? 19.671 22.906 39.995 1.00 9.66 137 ALA A O 1
ATOM 904 N N . PRO A 1 138 ? 20.150 24.089 38.149 1.00 6.69 138 PRO A N 1
ATOM 905 C CA . PRO A 1 138 ? 18.970 23.550 37.465 1.00 9.19 138 PRO A CA 1
ATOM 906 C C . PRO A 1 138 ? 19.136 22.056 37.170 1.00 9.21 138 PRO A C 1
ATOM 907 O O . PRO A 1 138 ? 20.256 21.570 37.018 1.00 8.07 138 PRO A O 1
ATOM 911 N N . TYR A 1 139 ? 18.024 21.331 37.102 1.00 8.67 139 TYR A N 1
ATOM 912 C CA . TYR A 1 139 ? 18.064 19.904 36.793 1.00 10.94 139 TYR A CA 1
ATOM 913 C C . TYR A 1 139 ? 16.861 19.548 35.911 1.00 10.88 139 TYR A C 1
ATOM 914 O O . TYR A 1 139 ? 15.836 20.224 35.951 1.00 8.77 139 TYR A O 1
ATOM 923 N N . LYS A 1 140 ? 16.998 18.500 35.103 1.00 8.40 140 LYS A N 1
ATOM 924 C CA . LYS A 1 140 ? 15.931 18.085 34.192 1.00 10.42 140 LYS A CA 1
ATOM 925 C C . LYS A 1 140 ? 14.802 17.298 34.858 1.00 11.53 140 LYS A C 1
ATOM 926 O O . LYS A 1 140 ? 15.042 16.509 35.772 1.00 17.57 140 LYS A O 1
ATOM 932 N N . PRO A 1 141 ? 13.549 17.514 34.414 1.00 11.39 141 PRO A N 1
ATOM 933 C CA . PRO A 1 141 ? 13.156 18.448 33.351 1.00 11.24 141 PRO A CA 1
ATOM 934 C C . PRO A 1 141 ? 13.146 19.877 33.893 1.00 11.84 141 PRO A C 1
ATOM 935 O O . PRO A 1 141 ? 12.605 20.133 34.968 1.00 11.41 141 PRO A O 1
ATOM 939 N N . TYR A 1 142 ? 13.743 20.801 33.148 1.00 9.25 142 TYR A N 1
ATOM 940 C CA . TYR A 1 142 ? 13.829 22.195 33.578 1.00 11.34 142 TYR A CA 1
ATOM 941 C C . TYR A 1 142 ? 12.469 22.884 33.661 1.00 10.03 142 TYR A C 1
ATOM 942 O O . TYR A 1 142 ? 11.567 22.586 32.877 1.00 10.14 142 TYR A O 1
ATOM 951 N N . VAL A 1 143 ? 12.323 23.806 34.613 1.00 9.04 143 VAL A N 1
ATOM 952 C CA . VAL A 1 143 ? 11.069 24.536 34.751 1.00 11.03 143 VAL A CA 1
ATOM 953 C C . VA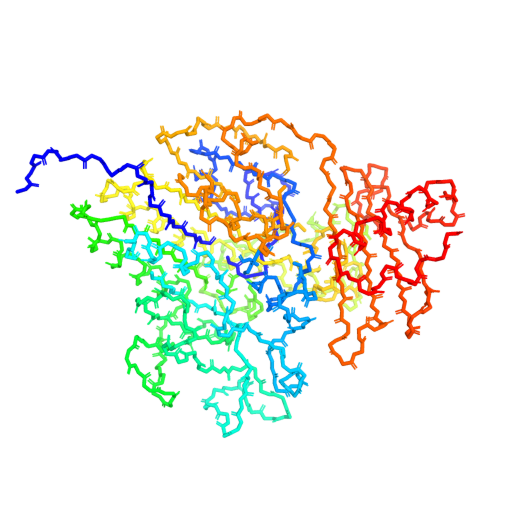L A 1 143 ? 10.858 25.332 33.467 1.00 14.70 143 VAL A C 1
ATOM 954 O O . VAL A 1 143 ? 11.820 25.755 32.818 1.00 10.84 143 VAL A O 1
ATOM 958 N N . ASP A 1 144 ? 9.595 25.541 33.118 1.00 11.01 144 ASP A N 1
ATOM 959 C CA . ASP A 1 144 ? 9.227 26.213 31.876 1.00 15.06 144 ASP A CA 1
ATOM 960 C C . ASP A 1 144 ? 9.330 27.736 31.739 1.00 10.97 144 ASP A C 1
ATOM 961 O O . ASP A 1 144 ? 8.316 28.417 31.572 1.00 12.98 144 ASP A O 1
ATOM 966 N N . THR A 1 145 ? 10.549 28.271 31.804 1.00 10.06 145 THR A N 1
ATOM 967 C CA . THR A 1 145 ? 10.761 29.707 31.598 1.00 10.32 145 THR A CA 1
ATOM 968 C C . THR A 1 145 ? 11.683 29.839 30.387 1.00 9.72 145 THR A C 1
ATOM 969 O O . THR A 1 145 ? 12.416 28.904 30.060 1.00 8.19 145 THR A O 1
ATOM 973 N N . TYR A 1 146 ? 11.647 30.992 29.724 1.00 8.65 146 TYR A N 1
ATOM 974 C CA . TYR A 1 146 ? 12.436 31.199 28.509 1.00 9.83 146 TYR A CA 1
ATOM 975 C C . TYR A 1 146 ? 13.930 30.895 28.596 1.00 13.55 146 TYR A C 1
ATOM 976 O O . TYR A 1 146 ? 14.512 30.380 27.637 1.00 8.75 146 TYR A O 1
ATOM 985 N N . ASN A 1 147 ? 14.556 31.214 29.728 1.00 10.25 147 ASN A N 1
ATOM 986 C CA . ASN A 1 147 ? 15.988 30.982 29.880 1.00 7.86 147 ASN A CA 1
ATOM 987 C C . ASN A 1 147 ? 16.373 29.542 30.203 1.00 6.97 147 ASN A C 1
ATOM 988 O O . ASN A 1 147 ? 17.506 29.266 30.596 1.00 11.18 147 ASN A O 1
ATOM 993 N N . ASN A 1 148 ? 15.424 28.629 30.027 1.00 7.09 148 ASN A N 1
ATOM 994 C CA . ASN A 1 148 ? 15.672 27.213 30.265 1.00 9.11 148 ASN A CA 1
ATOM 995 C C . ASN A 1 148 ? 15.479 26.429 28.974 1.00 10.69 148 ASN A C 1
ATOM 996 O O . ASN A 1 148 ? 15.560 25.200 28.959 1.00 10.53 148 ASN A O 1
ATOM 1001 N N . ARG A 1 149 ? 15.216 27.155 27.892 1.00 14.68 149 ARG A N 1
ATOM 1002 C CA . ARG A 1 149 ? 15.042 26.551 26.576 1.00 11.31 149 ARG A CA 1
ATOM 1003 C C . ARG A 1 149 ? 16.401 26.584 25.884 1.00 13.97 149 ARG A C 1
ATOM 1004 O O . ARG A 1 149 ? 17.145 27.559 26.006 1.00 17.34 149 ARG A O 1
ATOM 1012 N N . GLY A 1 150 ? 16.726 25.522 25.159 1.00 12.11 150 GLY A N 1
ATOM 1013 C CA . GLY A 1 150 ? 17.998 25.487 24.466 1.00 19.32 150 GLY A CA 1
ATOM 1014 C C . GLY A 1 150 ? 19.025 24.576 25.109 1.00 14.96 150 GLY A C 1
ATOM 1015 O O . GLY A 1 150 ? 18.688 23.693 25.896 1.00 18.86 150 GLY A O 1
ATOM 1016 N N . LYS A 1 151 ? 20.289 24.810 24.780 1.00 14.66 151 LYS A N 1
ATOM 1017 C CA . LYS A 1 151 ? 21.390 24.002 25.291 1.00 16.28 151 LYS A CA 1
ATOM 1018 C C . LYS A 1 151 ? 21.669 24.165 26.781 1.00 16.99 151 LYS A C 1
ATOM 1019 O O . LYS A 1 151 ? 21.999 23.191 27.458 1.00 19.59 151 LYS A O 1
ATOM 1021 N N . VAL A 1 152 ? 21.537 25.387 27.292 1.00 11.22 152 VAL A N 1
ATOM 1022 C CA . VAL A 1 152 ? 21.820 25.650 28.701 1.00 9.68 152 VAL A CA 1
ATOM 1023 C C . VAL A 1 152 ? 20.668 26.308 29.464 1.00 8.32 152 VAL A C 1
ATOM 1024 O O . VAL A 1 152 ? 20.144 27.343 29.042 1.00 9.99 152 VAL A O 1
ATOM 1028 N N . ALA A 1 153 ? 20.295 25.701 30.592 1.00 8.12 153 ALA A N 1
ATOM 1029 C CA . ALA A 1 153 ? 19.217 26.200 31.452 1.00 5.49 153 ALA A CA 1
ATOM 1030 C C . ALA A 1 153 ? 19.814 26.980 32.619 1.00 7.44 153 ALA A C 1
ATOM 1031 O O . ALA A 1 153 ? 20.859 26.603 33.154 1.00 8.06 153 ALA A O 1
ATOM 1033 N N . TRP A 1 154 ? 19.132 28.047 33.031 1.00 5.34 154 TRP A N 1
ATOM 1034 C CA . TRP A 1 154 ? 19.627 28.905 34.105 1.00 5.21 154 TRP A CA 1
ATOM 1035 C C . TRP A 1 154 ? 18.734 29.066 35.329 1.00 9.62 154 TRP A C 1
ATOM 1036 O O . TRP A 1 154 ? 19.211 29.425 36.405 1.00 11.58 154 TRP A O 1
ATOM 1047 N N . ASN A 1 155 ? 17.444 28.808 35.166 1.00 7.04 155 ASN A N 1
ATOM 1048 C CA . ASN A 1 155 ? 16.498 29.010 36.250 1.00 9.07 155 ASN A CA 1
ATOM 1049 C C . ASN A 1 155 ? 16.047 27.720 36.919 1.00 10.89 155 ASN A C 1
ATOM 1050 O O . ASN A 1 155 ? 15.783 26.718 36.258 1.00 15.92 155 ASN A O 1
ATOM 1055 N N . GLU A 1 156 ? 15.982 27.751 38.246 1.00 8.96 156 GLU A N 1
ATOM 1056 C CA . GLU A 1 156 ? 15.571 26.586 39.015 1.00 7.96 156 GLU A CA 1
ATOM 1057 C C . GLU A 1 156 ? 14.821 27.008 40.281 1.00 11.49 156 GLU A C 1
ATOM 1058 O O . GLU A 1 156 ? 15.001 28.114 40.786 1.00 8.80 156 GLU A O 1
ATOM 1064 N N . TRP A 1 157 ? 13.968 26.119 40.771 1.00 4.16 157 TRP A N 1
ATOM 1065 C CA . TRP A 1 157 ? 13.174 26.352 41.971 1.00 5.26 157 TRP A CA 1
ATOM 1066 C C . TRP A 1 157 ? 14.024 26.102 43.212 1.00 5.60 157 TRP A C 1
ATOM 1067 O O . TRP A 1 157 ? 14.956 25.297 43.180 1.00 8.90 157 TRP A O 1
ATOM 1078 N N . CYS A 1 158 ? 13.710 26.796 44.303 1.00 6.20 158 CYS A N 1
ATOM 1079 C CA . CYS A 1 158 ? 14.428 26.589 45.554 1.00 5.26 158 CYS A CA 1
ATOM 1080 C C . CYS A 1 158 ? 13.430 25.951 46.508 1.00 5.85 158 CYS A C 1
ATOM 1081 O O . CYS A 1 158 ? 12.540 26.625 47.024 1.00 7.35 158 CYS A O 1
ATOM 1084 N N . PRO A 1 159 ? 13.545 24.634 46.731 1.00 4.19 159 PRO A N 1
ATOM 1085 C CA . PRO A 1 159 ? 12.619 23.952 47.639 1.00 8.15 159 PRO A CA 1
ATOM 1086 C C . PRO A 1 159 ? 12.809 24.483 49.061 1.00 6.46 159 PRO A C 1
ATOM 1087 O O . PRO A 1 159 ? 13.872 25.005 49.396 1.00 7.75 159 PRO A O 1
ATOM 1091 N N . PRO A 1 160 ? 11.783 24.356 49.914 1.00 9.39 160 PRO A N 1
ATOM 1092 C CA . PRO A 1 160 ? 11.878 24.844 51.294 1.00 8.52 160 PRO A CA 1
ATOM 1093 C C . PRO A 1 160 ? 13.142 24.464 52.068 1.00 8.62 160 PRO A C 1
ATOM 1094 O O . PRO A 1 160 ? 13.711 25.298 52.780 1.00 8.79 160 PRO A O 1
ATOM 1098 N N . GLU A 1 161 ? 13.589 23.219 51.929 1.00 7.79 161 GLU A N 1
ATOM 1099 C CA . GLU A 1 161 ? 14.771 22.770 52.655 1.00 10.17 161 GLU A CA 1
ATOM 1100 C C . GLU A 1 161 ? 16.078 23.404 52.177 1.00 9.35 161 GLU A C 1
ATOM 1101 O O . GLU A 1 161 ? 17.127 23.212 52.797 1.00 10.74 161 GLU A O 1
ATOM 1107 N N . ARG A 1 162 ? 16.020 24.158 51.080 1.00 6.26 162 ARG A N 1
ATOM 1108 C CA . ARG A 1 162 ? 17.213 24.835 50.566 1.00 6.75 162 ARG A CA 1
ATOM 1109 C C . ARG A 1 162 ? 17.095 26.358 50.695 1.00 7.60 162 ARG A C 1
ATOM 1110 O O . ARG A 1 162 ? 17.873 27.100 50.096 1.00 7.80 162 ARG A O 1
ATOM 1118 N N . ARG A 1 163 ? 16.136 26.823 51.491 1.00 7.45 163 ARG A N 1
ATOM 1119 C CA . ARG A 1 163 ? 15.935 28.261 51.659 1.00 2.69 163 ARG A CA 1
ATOM 1120 C C . ARG A 1 163 ? 16.675 28.882 52.841 1.00 2.90 163 ARG A C 1
ATOM 1121 O O . ARG A 1 163 ? 16.566 30.078 53.088 1.00 4.96 163 ARG A O 1
ATOM 1129 N N . HIS A 1 164 ? 17.424 28.058 53.564 1.00 3.83 164 HIS A N 1
ATOM 1130 C CA . HIS A 1 164 ? 18.215 28.518 54.694 1.00 5.08 164 HIS A CA 1
ATOM 1131 C C . HIS A 1 164 ? 17.522 29.464 55.679 1.00 6.76 164 HIS A C 1
ATOM 1132 O O . HIS A 1 164 ? 18.075 30.495 56.064 1.00 7.72 164 HIS A O 1
ATOM 1139 N N . GLY A 1 165 ? 16.308 29.108 56.085 1.00 5.28 165 GLY A N 1
ATOM 1140 C CA . GLY A 1 165 ? 15.600 29.921 57.057 1.00 9.59 165 GLY A CA 1
ATOM 1141 C C . GLY A 1 165 ? 14.639 30.979 56.555 1.00 7.48 165 GLY A C 1
ATOM 1142 O O . GLY A 1 165 ? 13.863 31.520 57.340 1.00 11.68 165 GLY A O 1
ATOM 1143 N N . PHE A 1 166 ? 14.679 31.285 55.264 1.00 8.55 166 PHE A N 1
ATOM 1144 C CA . PHE A 1 166 ? 13.781 32.294 54.711 1.00 10.56 166 PHE A CA 1
ATOM 1145 C C . PHE A 1 166 ? 12.382 31.704 54.567 1.00 12.26 166 PHE A C 1
ATOM 1146 O O . PHE A 1 166 ? 12.048 31.126 53.532 1.00 16.80 166 PHE A O 1
ATOM 1154 N N . ASP A 1 167 ? 11.571 31.864 55.611 1.00 10.81 167 ASP A N 1
ATOM 1155 C CA . ASP A 1 167 ? 10.211 31.335 55.636 1.00 15.41 167 ASP A CA 1
ATOM 1156 C C . ASP A 1 167 ? 9.252 32.011 54.661 1.00 14.77 167 ASP A C 1
ATOM 1157 O O . ASP A 1 167 ? 8.455 31.335 54.009 1.00 21.16 167 ASP A O 1
ATOM 1162 N N . HIS A 1 168 ? 9.308 33.336 54.572 1.00 10.84 168 HIS A N 1
ATOM 1163 C CA . HIS A 1 168 ? 8.462 34.062 53.627 1.00 9.27 168 HIS A CA 1
ATOM 1164 C C . HIS A 1 168 ? 9.282 34.083 52.343 1.00 5.78 168 HIS A C 1
ATOM 1165 O O . HIS A 1 168 ? 10.388 34.626 52.316 1.00 8.53 168 HIS A O 1
ATOM 1172 N N . TRP A 1 169 ? 8.732 33.503 51.281 1.00 9.47 169 TRP A N 1
ATOM 1173 C CA . TRP A 1 169 ? 9.455 33.374 50.024 1.00 7.66 169 TRP A CA 1
ATOM 1174 C C . TRP A 1 169 ? 8.663 33.776 48.782 1.00 7.54 169 TRP A C 1
ATOM 1175 O O . TRP A 1 169 ? 7.612 33.212 48.498 1.00 11.43 169 TRP A O 1
ATOM 1186 N N . ILE A 1 170 ? 9.178 34.768 48.063 1.00 7.09 170 ILE A N 1
ATOM 1187 C CA . ILE A 1 170 ? 8.585 35.238 46.812 1.00 7.39 170 ILE A CA 1
ATOM 1188 C C . ILE A 1 170 ? 9.824 35.484 45.968 1.00 6.15 170 ILE A C 1
ATOM 1189 O O . ILE A 1 170 ? 10.314 36.610 45.870 1.00 5.93 170 ILE A O 1
ATOM 1194 N N . ALA A 1 171 ? 10.326 34.419 45.357 1.00 4.32 171 ALA A N 1
ATOM 1195 C CA . ALA A 1 171 ? 11.559 34.519 44.605 1.00 4.50 171 ALA A CA 1
ATOM 1196 C C . ALA A 1 171 ? 11.666 33.593 43.408 1.00 2.51 171 ALA A C 1
ATOM 1197 O O . ALA A 1 171 ? 10.754 32.818 43.108 1.00 5.22 171 ALA A O 1
ATOM 1199 N N . TYR A 1 172 ? 12.805 33.693 42.731 1.00 4.87 172 TYR A N 1
ATOM 1200 C CA . TYR A 1 172 ? 13.101 32.873 41.565 1.00 2.65 172 TYR A CA 1
ATOM 1201 C C . TYR A 1 172 ? 14.614 32.647 41.476 1.00 6.98 172 TYR A C 1
ATOM 1202 O O . TYR A 1 172 ? 15.376 33.202 42.274 1.00 4.30 172 TYR A O 1
ATOM 1211 N N . GLY A 1 173 ? 15.043 31.812 40.528 1.00 4.18 173 GLY A N 1
ATOM 1212 C CA . GLY A 1 173 ? 16.464 31.545 40.351 1.00 4.19 173 GLY A CA 1
ATOM 1213 C C . GLY A 1 173 ? 17.066 32.744 39.645 1.00 7.87 17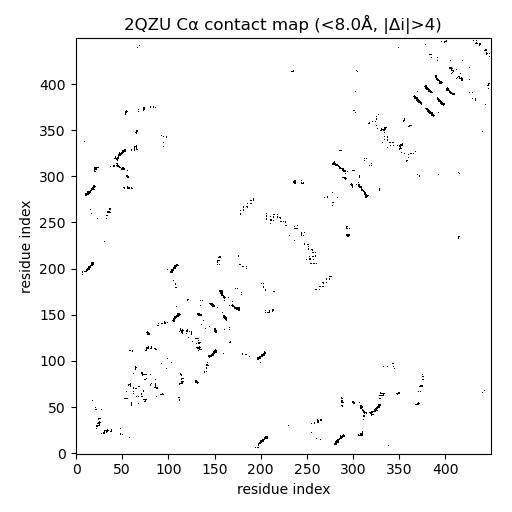3 GLY A C 1
ATOM 1214 O O . GLY A 1 173 ? 17.768 33.549 40.252 1.00 5.19 173 GLY A O 1
ATOM 1215 N N . THR A 1 174 ? 16.810 32.843 38.344 1.00 5.18 174 THR A N 1
ATOM 1216 C CA . THR A 1 174 ? 17.243 33.990 37.556 1.00 5.78 174 THR A CA 1
ATOM 1217 C C . THR A 1 174 ? 16.290 34.073 36.370 1.00 3.30 174 THR A C 1
ATOM 1218 O O . THR A 1 174 ? 15.784 33.054 35.899 1.00 7.19 174 THR A O 1
ATOM 1222 N N . TYR A 1 175 ? 16.018 35.293 35.917 1.00 7.80 175 TYR A N 1
ATOM 1223 C CA . TYR A 1 175 ? 15.069 35.547 34.829 1.00 7.39 175 TYR A CA 1
ATOM 1224 C C . TYR A 1 175 ? 15.217 37.039 34.559 1.00 11.83 175 TYR A C 1
ATOM 1225 O O . TYR A 1 175 ? 15.098 37.846 35.488 1.00 8.48 175 TYR A O 1
ATOM 1234 N N . ASP A 1 176 ? 15.423 37.413 33.297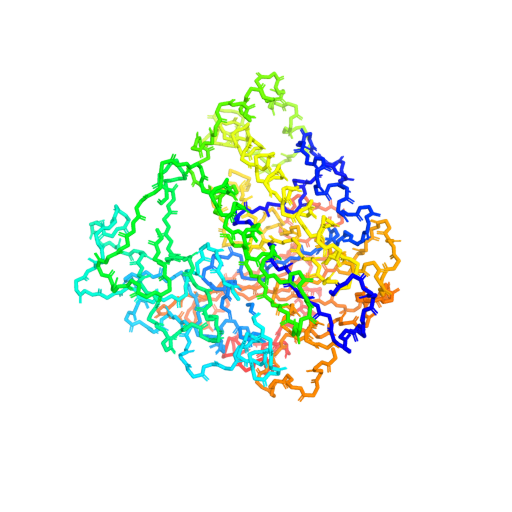 1.00 4.85 176 ASP A N 1
ATOM 1235 C CA . ASP A 1 176 ? 15.690 38.810 32.982 1.00 6.57 176 ASP A CA 1
ATOM 1236 C C . ASP A 1 176 ? 14.717 39.643 32.163 1.00 4.69 176 ASP A C 1
ATOM 1237 O O . ASP A 1 176 ? 15.071 40.741 31.733 1.00 5.46 176 ASP A O 1
ATOM 1242 N N . TYR A 1 177 ? 13.505 39.140 31.939 1.00 6.77 177 TYR A N 1
ATOM 1243 C CA . TYR A 1 177 ? 12.512 39.920 31.206 1.00 8.37 177 TYR A CA 1
ATOM 1244 C C . TYR A 1 177 ? 11.762 40.683 32.305 1.00 6.32 177 TYR A C 1
ATOM 1245 O O . TYR A 1 177 ? 10.712 40.251 32.778 1.00 7.36 177 TYR A O 1
ATOM 1254 N N . HIS A 1 178 ? 12.332 41.819 32.705 1.00 5.42 178 HIS A N 1
ATOM 1255 C CA . HIS A 1 178 ? 11.803 42.651 33.791 1.00 3.43 178 HIS A CA 1
ATOM 1256 C C . HIS A 1 178 ? 10.352 43.110 33.710 1.00 4.29 178 HIS A C 1
ATOM 1257 O O . HIS A 1 178 ? 9.724 43.356 34.745 1.00 6.02 178 HIS A O 1
ATOM 1264 N N . LEU A 1 179 ? 9.826 43.235 32.495 1.00 6.55 179 LEU A N 1
ATOM 1265 C CA . LEU A 1 179 ? 8.453 43.697 32.295 1.00 7.99 179 LEU A CA 1
ATOM 1266 C C . LEU A 1 179 ? 7.381 42.660 32.628 1.00 5.40 179 LEU A C 1
ATOM 1267 O O . LEU A 1 179 ? 6.208 43.002 32.775 1.00 7.52 179 LEU A O 1
ATOM 1272 N N . LYS A 1 180 ? 7.778 41.396 32.730 1.00 4.50 180 LYS A N 1
ATOM 1273 C CA . LYS A 1 180 ? 6.850 40.327 33.086 1.00 3.90 180 LYS A CA 1
ATOM 1274 C C . LYS A 1 180 ? 7.629 39.261 33.848 1.00 5.26 180 LYS A C 1
ATOM 1275 O O . LYS A 1 180 ? 7.824 38.149 33.362 1.00 6.87 180 LYS A O 1
ATOM 1281 N N . PRO A 1 181 ? 8.085 39.593 35.066 1.00 5.10 181 PRO A N 1
ATOM 1282 C CA . PRO A 1 181 ? 8.855 38.673 35.908 1.00 4.57 181 PRO A CA 1
ATOM 1283 C C . PRO A 1 181 ? 8.012 37.522 36.435 1.00 5.53 181 PRO A C 1
ATOM 1284 O O . PRO A 1 181 ? 6.785 37.579 36.406 1.00 5.89 181 PRO A O 1
ATOM 1296 N N . TYR A 1 183 ? 7.704 34.415 39.684 1.00 5.32 183 TYR A N 1
ATOM 1297 C CA . TYR A 1 183 ? 8.072 34.124 41.059 1.00 4.66 183 TYR A CA 1
ATOM 1298 C C . TYR A 1 183 ? 7.393 32.864 41.554 1.00 6.91 183 TYR A C 1
ATOM 1299 O O . TYR A 1 183 ? 6.432 32.372 40.956 1.00 8.84 183 TYR A O 1
ATOM 1308 N N . TRP A 1 184 ? 7.916 32.355 42.662 1.00 5.06 184 TRP A N 1
ATOM 1309 C CA . TRP A 1 184 ? 7.340 31.213 43.352 1.00 5.97 184 TRP A CA 1
ATOM 1310 C C . TRP A 1 184 ? 7.028 31.800 44.719 1.00 5.21 184 TRP A C 1
ATOM 1311 O O . TRP A 1 184 ? 7.892 32.444 45.322 1.00 9.29 184 TRP A O 1
ATOM 1322 N N . ASN A 1 185 ? 5.803 31.610 45.195 1.00 7.10 185 ASN A N 1
ATOM 1323 C CA . ASN A 1 185 ? 5.438 32.088 46.522 1.00 10.81 185 ASN A CA 1
ATOM 1324 C C . ASN A 1 185 ? 5.905 30.992 47.482 1.00 11.03 185 ASN A C 1
ATOM 1325 O O . ASN A 1 185 ? 6.467 29.987 47.048 1.00 11.51 185 ASN A O 1
ATOM 1330 N N . THR A 1 186 ? 5.662 31.166 48.775 1.00 6.91 186 THR A N 1
ATOM 1331 C CA . THR A 1 186 ? 6.126 30.205 49.774 1.00 10.01 186 THR A CA 1
ATOM 1332 C C . THR A 1 186 ? 5.706 28.745 49.605 1.00 11.51 186 THR A C 1
ATOM 1333 O O . THR A 1 186 ? 6.527 27.846 49.771 1.00 8.45 186 THR A O 1
ATOM 1337 N N . THR A 1 187 ? 4.447 28.499 49.262 1.00 9.77 187 THR A N 1
ATOM 1338 C CA . THR A 1 187 ? 3.968 27.124 49.132 1.00 14.60 187 THR A CA 1
ATOM 1339 C C . THR A 1 187 ? 3.796 26.562 47.721 1.00 13.72 187 THR A C 1
ATOM 1340 O O . THR A 1 187 ? 3.384 25.411 47.557 1.00 11.77 187 THR A O 1
ATOM 1344 N N . ALA A 1 188 ? 4.115 27.352 46.705 1.00 11.63 188 ALA A N 1
ATOM 1345 C CA . ALA A 1 188 ? 3.959 26.888 45.331 1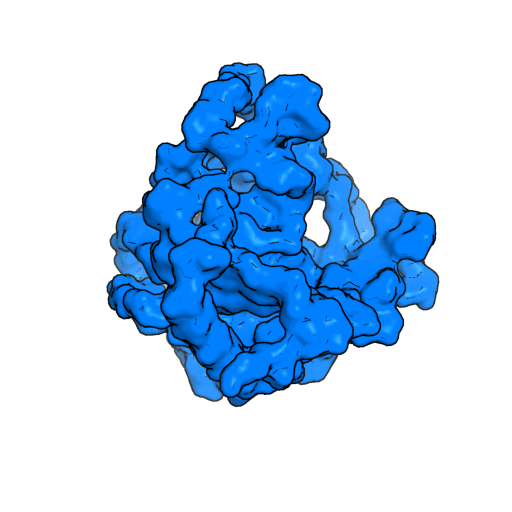.00 14.72 188 ALA A CA 1
ATOM 1346 C C . ALA A 1 188 ? 4.906 25.746 44.968 1.00 12.26 188 ALA A C 1
ATOM 1347 O O . ALA A 1 188 ? 6.091 25.775 45.308 1.00 12.92 188 ALA A O 1
ATOM 1349 N N . PRO A 1 189 ? 4.389 24.705 44.295 1.00 12.41 189 PRO A N 1
ATOM 1350 C CA . PRO A 1 189 ? 5.283 23.607 43.921 1.00 12.67 189 PRO A CA 1
ATOM 1351 C C . PRO A 1 189 ? 6.188 24.055 42.765 1.00 9.28 189 PRO A C 1
ATOM 1352 O O . PRO A 1 189 ? 5.975 25.114 42.167 1.00 10.02 189 PRO A O 1
ATOM 1356 N N . ARG A 1 190 ? 7.187 23.237 42.456 1.00 9.54 190 ARG A N 1
ATOM 1357 C CA . ARG A 1 190 ? 8.163 23.533 41.412 1.00 7.76 190 ARG A CA 1
ATOM 1358 C C . ARG A 1 190 ? 7.634 24.050 40.078 1.00 8.34 190 ARG A C 1
ATOM 1359 O O . ARG A 1 190 ? 8.202 24.982 39.507 1.00 11.71 190 ARG A O 1
ATOM 1367 N N . ASP A 1 191 ? 6.555 23.460 39.574 1.00 9.25 191 ASP A N 1
ATOM 1368 C CA . ASP A 1 191 ? 6.016 23.893 38.289 1.00 15.25 191 ASP A CA 1
ATOM 1369 C C . ASP A 1 191 ? 4.844 24.865 38.386 1.00 13.66 191 ASP A C 1
ATOM 1370 O O . ASP A 1 191 ? 4.137 25.094 37.399 1.00 17.73 191 ASP A O 1
ATOM 1375 N N . SER A 1 192 ? 4.654 25.455 39.562 1.00 9.56 192 SER A N 1
ATOM 1376 C CA . SER A 1 192 ? 3.558 26.392 39.769 1.00 6.82 192 SER A CA 1
ATOM 1377 C C . SER A 1 192 ? 3.970 27.837 40.042 1.00 10.76 192 SER A C 1
ATOM 1378 O O . SER A 1 192 ? 3.370 28.516 40.885 1.00 13.71 192 SER A O 1
ATOM 1381 N N . PHE A 1 193 ? 4.996 28.303 39.339 1.00 8.61 193 PHE A N 1
ATOM 1382 C CA . PHE A 1 193 ? 5.428 29.684 39.480 1.00 8.75 193 PHE A CA 1
ATOM 1383 C C . PHE A 1 193 ? 4.376 30.517 38.750 1.00 10.89 193 PHE A C 1
ATOM 1384 O O . PHE A 1 193 ? 3.575 29.975 37.990 1.00 13.61 193 PHE A O 1
ATOM 1392 N N . TYR A 1 194 ? 4.370 31.824 38.985 1.00 7.83 194 TYR A N 1
ATOM 1393 C CA . TYR A 1 194 ? 3.406 32.704 38.333 1.00 9.32 194 TYR A CA 1
ATOM 1394 C C . TYR A 1 194 ? 4.090 33.934 37.763 1.00 8.86 194 TYR A C 1
ATOM 1395 O O . TYR A 1 194 ? 5.166 34.324 38.214 1.00 8.52 194 TYR A O 1
ATOM 1404 N N . TYR A 1 195 ? 3.458 34.537 36.763 1.00 8.07 195 TYR A N 1
ATOM 1405 C CA . TYR A 1 195 ? 3.984 35.738 36.134 1.00 8.78 195 TYR A CA 1
ATOM 1406 C C . TYR A 1 195 ? 3.208 36.946 36.649 1.00 11.90 195 TYR A C 1
ATOM 1407 O O . TYR A 1 195 ? 2.039 36.829 37.025 1.00 12.02 195 TYR A O 1
ATOM 1416 N N . VAL A 1 196 ? 3.868 38.098 36.666 1.00 8.45 196 VAL A N 1
ATOM 1417 C CA . VAL A 1 196 ? 3.261 39.347 37.106 1.00 12.13 196 VAL A CA 1
ATOM 1418 C C . VAL A 1 196 ? 3.403 40.384 35.987 1.00 7.54 196 VAL A C 1
ATOM 1419 O O . VAL A 1 196 ? 4.476 40.532 35.406 1.00 6.37 196 VAL A O 1
ATOM 1423 N N . ASN A 1 197 ? 2.321 41.097 35.684 1.00 9.76 197 ASN A N 1
ATOM 1424 C CA . ASN A 1 197 ? 2.347 42.117 34.638 1.00 10.66 197 ASN A CA 1
ATOM 1425 C C . ASN A 1 197 ? 2.683 43.467 35.260 1.00 13.59 197 ASN A C 1
ATOM 1426 O O . ASN A 1 197 ? 1.873 44.391 35.264 1.00 11.37 197 ASN A O 1
ATOM 1431 N N . GLN A 1 198 ? 3.896 43.560 35.791 1.00 10.23 198 GLN A N 1
ATOM 1432 C CA . GLN A 1 198 ? 4.384 44.768 36.440 1.00 11.00 198 GLN A CA 1
ATOM 1433 C C . GLN A 1 198 ? 5.905 44.695 36.442 1.00 6.77 198 GLN A C 1
ATOM 1434 O O . GLN A 1 198 ? 6.470 43.602 36.444 1.00 5.59 198 GLN A O 1
ATOM 1440 N N . TRP A 1 199 ? 6.567 45.849 36.435 1.00 6.26 199 TRP A N 1
ATOM 1441 C CA . TRP A 1 199 ? 8.028 45.869 36.428 1.00 7.63 199 TRP A CA 1
ATOM 1442 C C . TRP A 1 199 ? 8.531 45.211 37.712 1.00 5.31 199 TRP A C 1
ATOM 1443 O O . TRP A 1 199 ? 8.030 45.494 38.796 1.00 6.84 199 TRP A O 1
ATOM 1454 N N . GLY A 1 200 ? 9.516 44.328 37.576 1.00 5.14 200 GLY A N 1
ATOM 1455 C CA . GLY A 1 200 ? 10.058 43.616 38.722 1.00 5.93 200 GLY A CA 1
ATOM 1456 C C . GLY A 1 200 ? 10.227 44.408 40.007 1.00 7.44 200 GLY A C 1
ATOM 1457 O O . GLY A 1 200 ? 9.611 44.068 41.020 1.00 9.56 200 GLY A O 1
ATOM 1458 N N . PRO A 1 201 ? 11.059 45.463 40.005 1.00 6.81 201 PRO A N 1
ATOM 1459 C CA . PRO A 1 201 ? 11.301 46.294 41.189 1.00 7.99 201 PRO A CA 1
ATOM 1460 C C . PRO A 1 201 ? 10.029 46.857 41.806 1.00 10.97 201 PRO A C 1
ATOM 1461 O O . PRO A 1 201 ? 9.956 47.043 43.017 1.00 8.28 201 PRO A O 1
ATOM 1465 N N . GLU A 1 202 ? 9.043 47.142 40.958 1.00 10.01 202 GLU A N 1
ATOM 1466 C CA . GLU A 1 202 ? 7.763 47.679 41.409 1.00 9.76 202 GLU A CA 1
ATOM 1467 C C . GLU A 1 202 ? 7.000 46.649 42.224 1.00 8.72 202 GLU A C 1
ATOM 1468 O O . GLU A 1 202 ? 6.503 46.948 43.311 1.00 7.89 202 GLU A O 1
ATOM 1474 N N . TYR A 1 203 ? 6.906 45.437 41.684 1.00 5.09 203 TYR A N 1
ATOM 1475 C CA . TYR A 1 203 ? 6.201 44.348 42.350 1.00 7.03 203 TYR A CA 1
ATOM 1476 C C . TYR A 1 203 ? 6.930 43.964 43.632 1.00 7.24 203 TYR A C 1
ATOM 1477 O O . TYR A 1 203 ? 6.320 43.812 44.692 1.00 7.78 203 TYR A O 1
ATOM 1486 N N . GLU A 1 204 ? 8.243 43.812 43.526 1.00 5.18 204 GLU A N 1
ATOM 1487 C CA . GLU A 1 204 ? 9.050 43.445 44.675 1.00 3.87 204 GLU A CA 1
ATOM 1488 C C . GLU A 1 204 ? 8.924 44.457 45.805 1.00 6.82 204 GLU A C 1
ATOM 1489 O O . GLU A 1 204 ? 8.792 44.077 46.966 1.00 5.79 204 GLU A O 1
ATOM 1495 N N . ALA A 1 205 ? 8.954 45.743 45.473 1.00 4.11 205 ALA A N 1
ATOM 1496 C CA . ALA A 1 205 ? 8.817 46.776 46.489 1.00 7.18 205 ALA A CA 1
ATOM 1497 C C . ALA A 1 205 ? 7.423 46.701 47.118 1.00 10.45 205 ALA A C 1
ATOM 1498 O O . ALA A 1 205 ? 7.264 46.922 48.318 1.00 9.33 205 ALA A O 1
ATOM 1500 N N . SER A 1 206 ? 6.410 46.386 46.313 1.00 4.72 206 SER A N 1
ATOM 1501 C CA . SER A 1 206 ? 5.055 46.275 46.844 1.00 6.70 206 SER A CA 1
ATOM 1502 C C . SER A 1 206 ? 4.942 45.113 47.824 1.00 7.03 206 SER A C 1
ATOM 1503 O O . SER A 1 206 ? 4.289 45.233 48.859 1.00 12.30 206 SER A O 1
ATOM 1506 N N . LYS A 1 207 ? 5.583 43.990 47.506 1.00 8.29 207 LYS A N 1
ATOM 1507 C CA . LYS A 1 207 ? 5.534 42.833 48.395 1.00 10.18 207 LYS A CA 1
ATOM 1508 C C . LYS A 1 207 ? 6.375 43.089 49.647 1.00 7.39 207 LYS A C 1
ATOM 1509 O O . LYS A 1 207 ? 6.053 42.597 50.729 1.00 6.00 207 LYS A O 1
ATOM 1515 N N . ALA A 1 208 ? 7.454 43.855 49.499 1.00 8.07 208 ALA A N 1
ATOM 1516 C CA . ALA A 1 208 ? 8.309 44.177 50.641 1.00 7.80 208 ALA A CA 1
ATOM 1517 C C . ALA A 1 208 ? 7.533 45.074 51.603 1.00 11.44 208 ALA A C 1
ATOM 1518 O O . ALA A 1 208 ? 7.666 44.955 52.818 1.00 8.46 208 ALA A O 1
ATOM 1520 N N . ILE A 1 209 ? 6.722 45.970 51.046 1.00 7.89 209 ILE A N 1
ATOM 1521 C CA . ILE A 1 209 ? 5.914 46.880 51.852 1.00 8.88 209 ILE A CA 1
ATOM 1522 C C . ILE A 1 209 ? 4.880 46.085 52.649 1.00 7.51 209 ILE A C 1
ATOM 1523 O O . ILE A 1 209 ? 4.676 46.334 53.836 1.00 9.17 209 ILE A O 1
ATOM 1528 N N . GLU A 1 210 ? 4.234 45.118 52.007 1.00 7.14 210 GLU A N 1
ATOM 1529 C CA . GLU A 1 210 ? 3.259 44.305 52.721 1.00 8.21 210 GLU A CA 1
ATOM 1530 C C . GLU A 1 210 ? 3.947 43.564 53.864 1.00 7.28 210 GLU A C 1
ATOM 1531 O O . GLU A 1 210 ? 3.413 43.490 54.974 1.00 8.93 210 GLU A O 1
ATOM 1537 N N . TYR A 1 211 ? 5.133 43.024 53.599 1.00 5.16 211 TYR A N 1
ATOM 1538 C CA . TYR A 1 211 ? 5.872 42.301 54.631 1.00 7.77 211 TYR A CA 1
ATOM 1539 C C . TYR A 1 211 ? 6.191 43.235 55.797 1.00 7.63 211 TYR A C 1
ATOM 1540 O O . TYR A 1 211 ? 5.974 42.896 56.961 1.00 6.58 211 TYR A O 1
ATOM 1549 N N . ILE A 1 212 ? 6.709 44.413 55.471 1.00 6.06 212 ILE A N 1
ATOM 1550 C CA . ILE A 1 212 ? 7.062 45.407 56.476 1.00 7.51 212 ILE A CA 1
ATOM 1551 C C . ILE A 1 212 ? 5.850 45.859 57.296 1.00 7.18 212 ILE A C 1
ATOM 1552 O O . ILE A 1 212 ? 5.943 46.003 58.518 1.00 7.23 212 ILE A O 1
ATOM 1557 N N . ASN A 1 213 ? 4.718 46.076 56.632 1.00 8.16 213 ASN A N 1
ATOM 1558 C CA . ASN A 1 213 ? 3.502 46.487 57.330 1.00 11.15 213 ASN A CA 1
ATOM 1559 C C . ASN A 1 213 ? 3.147 45.434 58.381 1.00 13.69 213 ASN A C 1
ATOM 1560 O O . ASN A 1 213 ? 2.703 45.765 59.480 1.00 11.23 213 ASN A O 1
ATOM 1565 N N . GLY A 1 214 ? 3.356 44.168 58.030 1.00 8.77 214 GLY A N 1
ATOM 1566 C CA . GLY A 1 214 ? 3.047 43.081 58.939 1.00 11.60 214 GLY A CA 1
ATOM 1567 C C . GLY A 1 214 ? 3.974 42.949 60.135 1.00 12.77 214 GLY A C 1
ATOM 1568 O O . GLY A 1 214 ? 3.717 42.139 61.024 1.00 14.73 214 GLY A O 1
ATOM 1569 N N . GLN A 1 215 ? 5.045 43.738 60.166 1.00 10.80 215 GLN A N 1
ATOM 1570 C CA . GLN A 1 215 ? 6.004 43.685 61.267 1.00 8.44 215 GLN A CA 1
ATOM 1571 C C . GLN A 1 215 ? 5.810 44.857 62.228 1.00 12.78 215 GLN A C 1
ATOM 1572 O O . GLN A 1 215 ? 6.551 45.003 63.201 1.00 10.93 215 GLN A O 1
ATOM 1578 N N . LYS A 1 216 ? 4.808 45.684 61.958 1.00 12.08 216 LYS A N 1
ATOM 1579 C CA . LYS A 1 216 ? 4.553 46.864 62.776 1.00 13.59 216 LYS A CA 1
ATOM 1580 C C . LYS A 1 216 ? 4.361 46.650 64.285 1.00 14.32 216 LYS A C 1
ATOM 1581 O O . LYS A 1 216 ? 4.707 47.526 65.074 1.00 18.07 216 LYS A O 1
ATOM 1587 N N . ASP A 1 217 ? 3.826 45.502 64.696 1.00 16.59 217 ASP A N 1
ATOM 1588 C CA . ASP A 1 217 ? 3.604 45.265 66.127 1.00 17.96 217 ASP A CA 1
ATOM 1589 C C . ASP A 1 217 ? 4.896 45.024 66.907 1.00 14.79 217 ASP A C 1
ATOM 1590 O O . ASP A 1 217 ? 4.895 45.024 68.138 1.00 16.50 217 ASP A O 1
ATOM 1595 N N . GLN A 1 218 ? 5.995 44.822 66.185 1.00 14.09 218 GLN A N 1
ATOM 1596 C CA . GLN A 1 218 ? 7.306 44.596 66.795 1.00 15.31 218 GLN A CA 1
ATOM 1597 C C . GLN A 1 218 ? 7.332 43.507 67.867 1.00 15.22 218 GLN A C 1
ATOM 1598 O O . GLN A 1 218 ? 8.020 43.650 68.874 1.00 21.26 218 GLN A O 1
ATOM 1604 N N . LYS A 1 219 ? 6.599 42.419 67.659 1.00 19.27 219 LYS A N 1
ATOM 1605 C CA . LYS A 1 219 ? 6.591 41.344 68.646 1.00 14.65 219 LYS A CA 1
ATOM 1606 C C . LYS A 1 219 ? 7.877 40.524 68.572 1.00 16.00 219 LYS A C 1
ATOM 1607 O O . LYS A 1 219 ? 8.241 39.831 69.523 1.00 17.70 219 LYS A O 1
ATOM 1613 N N . GLN A 1 220 ? 8.561 40.611 67.436 1.00 14.77 220 GLN A N 1
ATOM 1614 C CA . GLN A 1 220 ? 9.812 39.890 67.226 1.00 13.50 220 GLN A CA 1
ATOM 1615 C C . GLN A 1 220 ? 10.635 40.632 66.180 1.00 13.66 220 GLN A C 1
ATOM 1616 O O . GLN A 1 220 ? 10.100 41.447 65.432 1.00 11.99 220 GLN A O 1
ATOM 1622 N N . PRO A 1 221 ? 11.953 40.382 66.129 1.00 8.91 221 PRO A N 1
ATOM 1623 C CA . PRO A 1 221 ? 12.747 41.084 65.118 1.00 6.33 221 PRO A CA 1
ATOM 1624 C C . PRO A 1 221 ? 12.504 40.428 63.758 1.00 8.42 221 PRO A C 1
ATOM 1625 O O . PRO A 1 221 ? 11.949 39.329 63.682 1.00 8.50 221 PRO A O 1
ATOM 1629 N N . PHE A 1 222 ? 12.908 41.101 62.688 1.00 8.03 222 PHE A N 1
ATOM 1630 C CA . PHE A 1 222 ? 12.756 40.529 61.357 1.00 5.32 222 PHE A CA 1
ATOM 1631 C C . PHE A 1 222 ? 13.943 40.873 60.470 1.00 4.11 222 PHE A C 1
ATOM 1632 O O . PHE A 1 222 ? 14.669 41.841 60.715 1.00 5.28 222 PHE A O 1
ATOM 1640 N N . ALA A 1 223 ? 14.143 40.045 59.451 1.00 4.70 223 ALA A N 1
ATOM 1641 C CA . ALA A 1 223 ? 15.197 40.243 58.468 1.00 6.65 223 ALA A CA 1
ATOM 1642 C C . ALA A 1 223 ? 14.523 40.031 57.122 1.00 6.72 223 ALA A C 1
ATOM 1643 O O . ALA A 1 223 ? 13.859 39.016 56.907 1.00 6.81 223 ALA A O 1
ATOM 1645 N N . LEU A 1 224 ? 14.675 40.997 56.225 1.00 3.98 224 LEU A N 1
ATOM 1646 C CA . LEU A 1 224 ? 14.080 40.894 54.902 1.00 5.04 224 LEU A CA 1
ATOM 1647 C C . LEU A 1 224 ? 15.109 41.231 53.839 1.00 3.04 224 LEU A C 1
ATOM 1648 O O . LEU A 1 224 ? 15.834 42.221 53.952 1.00 6.02 224 LEU A O 1
ATOM 1653 N N . VAL A 1 225 ? 15.188 40.391 52.817 1.00 3.59 225 VAL A N 1
ATOM 1654 C CA . VAL A 1 225 ? 16.091 40.642 51.707 1.00 4.69 225 VAL A CA 1
ATOM 1655 C C . VAL A 1 225 ? 15.216 40.972 50.505 1.00 4.62 225 VAL A C 1
ATOM 1656 O O . VAL A 1 225 ? 14.222 40.292 50.249 1.00 7.10 225 VAL A O 1
ATOM 1660 N N . VAL A 1 226 ? 15.566 42.034 49.790 1.00 4.69 226 VAL A N 1
ATOM 1661 C CA . VAL A 1 226 ? 14.845 42.417 48.585 1.00 4.35 226 VAL A CA 1
ATOM 1662 C C . VAL A 1 226 ? 15.944 42.444 47.522 1.00 5.64 226 VAL A C 1
ATOM 1663 O O . VAL A 1 226 ? 16.793 43.331 47.519 1.00 3.99 226 VAL A O 1
ATOM 1667 N N . SER A 1 227 ? 15.924 41.445 46.645 1.00 5.60 227 SER A N 1
ATOM 1668 C CA . SER A 1 227 ? 16.924 41.285 45.595 1.00 6.86 227 SER A CA 1
ATOM 1669 C C . SER A 1 227 ? 16.345 41.629 44.222 1.00 5.86 227 SER A C 1
ATOM 1670 O O . SER A 1 227 ? 15.717 40.790 43.573 1.00 5.58 227 SER A O 1
ATOM 1681 N N . ASN A 1 229 ? 16.399 42.763 40.170 1.00 5.09 229 ASN A N 1
ATOM 1682 C CA . ASN A 1 229 ? 17.173 42.393 38.990 1.00 6.60 229 ASN A CA 1
A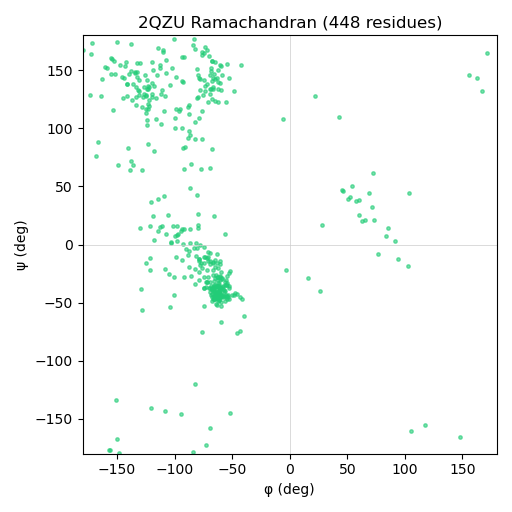TOM 1683 C C . ASN A 1 229 ? 17.768 43.603 38.262 1.00 5.11 229 ASN A C 1
ATOM 1684 O O . ASN A 1 229 ? 18.980 43.663 38.051 1.00 5.67 229 ASN A O 1
ATOM 1689 N N . PRO A 1 230 ? 16.933 44.578 37.852 1.00 5.46 230 PRO A N 1
ATOM 1690 C CA . PRO A 1 230 ? 17.535 45.732 37.170 1.00 5.08 230 PRO A CA 1
ATOM 1691 C C . PRO A 1 230 ? 18.520 46.356 38.165 1.00 4.58 230 PRO A C 1
ATOM 1692 O O . PRO A 1 230 ? 18.323 46.244 39.371 1.00 7.41 230 PRO A O 1
ATOM 1696 N N . PRO A 1 231 ? 19.563 47.055 37.683 1.00 6.84 231 PRO A N 1
ATOM 1697 C CA . PRO A 1 231 ? 19.929 47.361 36.299 1.00 8.40 231 PRO A CA 1
ATOM 1698 C C . PRO A 1 231 ? 20.628 46.266 35.490 1.00 8.22 231 PRO A C 1
ATOM 1699 O O . PRO A 1 231 ? 21.372 46.569 34.560 1.00 8.20 231 PRO A O 1
ATOM 1703 N N . HIS A 1 232 ? 20.402 45.005 35.843 1.00 8.55 232 HIS A N 1
ATOM 1704 C CA . HIS A 1 232 ? 20.987 43.895 35.094 1.00 8.99 232 HIS A CA 1
ATOM 1705 C C . HIS A 1 232 ? 20.318 43.906 33.719 1.00 8.62 232 HIS A C 1
ATOM 1706 O O . HIS A 1 232 ? 19.219 44.443 33.569 1.00 10.20 232 HIS A O 1
ATOM 1713 N N . THR A 1 233 ? 20.966 43.305 32.725 1.00 6.09 233 THR A N 1
ATOM 1714 C CA . THR A 1 233 ? 20.443 43.320 31.367 1.00 7.96 233 THR A CA 1
ATOM 1715 C C . THR A 1 233 ? 18.989 43.101 31.140 1.00 14.37 233 THR A C 1
ATOM 1716 O O . THR A 1 233 ? 18.291 42.397 31.879 1.00 12.66 233 THR A O 1
ATOM 1720 N N . GLY A 1 234 ? 18.599 43.670 30.010 1.00 14.66 234 GLY A N 1
ATOM 1721 C CA . GLY A 1 234 ? 17.236 43.733 29.586 1.00 11.88 234 GLY A CA 1
ATOM 1722 C C . GLY A 1 234 ? 17.221 45.188 29.999 1.00 9.84 234 GLY A C 1
ATOM 1723 O O . GLY A 1 234 ? 16.312 45.641 30.680 1.00 9.52 234 GLY A O 1
ATOM 1724 N N . TYR A 1 235 ? 18.294 45.900 29.632 1.00 9.23 235 TYR A N 1
ATOM 1725 C CA . TYR A 1 235 ? 18.442 47.314 29.983 1.00 7.68 235 TYR A CA 1
ATOM 1726 C C . TYR A 1 235 ? 17.265 48.133 29.484 1.00 6.46 235 TYR A C 1
ATOM 1727 O O . TYR A 1 235 ? 16.854 49.092 30.134 1.00 11.42 235 TYR A O 1
ATOM 1736 N N . GLU A 1 236 ? 16.727 47.757 28.328 1.00 3.93 236 GLU A N 1
ATOM 1737 C CA . GLU A 1 236 ? 15.605 48.485 27.745 1.00 6.85 236 GLU A CA 1
ATOM 1738 C C . GLU A 1 236 ? 14.275 48.140 28.397 1.00 3.53 236 GLU A C 1
ATOM 1739 O O . GLU A 1 236 ? 13.269 48.821 28.180 1.00 7.31 236 GLU A O 1
ATOM 1745 N N . LEU A 1 237 ? 14.271 47.079 29.198 1.00 4.87 237 LEU A N 1
ATOM 1746 C CA . LEU A 1 237 ? 13.051 46.627 29.852 1.00 4.89 237 LEU A CA 1
ATOM 1747 C C . LEU A 1 237 ? 12.812 47.377 31.163 1.00 6.60 237 LEU A C 1
ATOM 1748 O O . LEU A 1 237 ? 12.922 46.820 32.265 1.00 6.24 237 LEU A O 1
ATOM 1753 N N . VAL A 1 238 ? 12.490 48.657 31.015 1.00 6.31 238 VAL A N 1
ATOM 1754 C CA . VAL A 1 238 ? 12.227 49.559 32.125 1.00 6.13 238 VAL A CA 1
ATOM 1755 C C . VAL A 1 238 ? 11.106 50.497 31.679 1.00 5.53 238 VAL A C 1
ATOM 1756 O O . VAL A 1 238 ? 11.031 50.867 30.503 1.00 8.48 238 VAL A O 1
ATOM 1760 N N . PRO A 1 239 ? 10.199 50.872 32.597 1.00 4.84 239 PRO A N 1
ATOM 1761 C CA . PRO A 1 239 ? 9.100 51.769 32.221 1.00 4.11 239 PRO A CA 1
ATOM 1762 C C . PRO A 1 239 ? 9.551 53.050 31.528 1.00 8.33 239 PRO A C 1
ATOM 1763 O O . PRO A 1 239 ? 10.582 53.635 31.870 1.00 8.87 239 PRO A O 1
ATOM 1767 N N . ASP A 1 240 ? 8.750 53.480 30.560 1.00 8.45 240 ASP A N 1
ATOM 1768 C CA . ASP A 1 240 ? 9.033 54.673 29.774 1.00 11.45 240 ASP A CA 1
ATOM 1769 C C . ASP A 1 240 ? 9.278 55.940 30.576 1.00 9.85 240 ASP A C 1
ATOM 1770 O O . ASP A 1 240 ? 10.092 56.773 30.174 1.00 10.31 240 ASP A O 1
ATOM 1775 N N . ARG A 1 241 ? 8.585 56.099 31.699 1.00 12.43 241 ARG A N 1
ATOM 1776 C CA . ARG A 1 241 ? 8.769 57.307 32.497 1.00 13.94 241 ARG A CA 1
ATOM 1777 C C . ARG A 1 241 ? 10.204 57.466 32.996 1.00 13.17 241 ARG A C 1
ATOM 1778 O O . ARG A 1 241 ? 10.687 58.585 33.163 1.00 13.60 241 ARG A O 1
ATOM 1786 N N . TYR A 1 242 ? 10.895 56.355 33.226 1.00 9.31 242 TYR A N 1
ATOM 1787 C CA . TYR A 1 242 ? 12.279 56.439 33.676 1.00 9.70 242 TYR A CA 1
ATOM 1788 C C . TYR A 1 242 ? 13.208 56.746 32.502 1.00 7.59 242 TYR A C 1
ATOM 1789 O O . TYR A 1 242 ? 14.238 57.401 32.669 1.00 11.52 242 TYR A O 1
ATOM 1798 N N . LYS A 1 243 ? 12.837 56.290 31.310 1.00 7.55 243 LYS A N 1
ATOM 1799 C CA . LYS A 1 243 ? 13.642 56.554 30.123 1.00 4.17 243 LYS A CA 1
ATOM 1800 C C . LYS A 1 243 ? 13.547 58.033 29.747 1.00 6.13 243 LYS A C 1
ATOM 1801 O O . LYS A 1 243 ? 14.532 58.639 29.322 1.00 9.82 243 LYS A O 1
ATOM 1807 N N . GLU A 1 244 ? 12.357 58.607 29.915 1.00 11.93 244 GLU A N 1
ATOM 1808 C CA . GLU A 1 244 ? 12.115 60.015 29.593 1.00 16.44 244 GLU A CA 1
ATOM 1809 C C . GLU A 1 244 ? 13.072 60.948 30.325 1.00 14.66 244 GLU A C 1
ATOM 1810 O O . GLU A 1 244 ? 13.426 62.009 29.818 1.00 17.14 244 GLU A O 1
ATOM 1816 N N . ILE A 1 245 ? 13.476 60.551 31.525 1.00 12.47 245 ILE A N 1
ATOM 1817 C CA . ILE A 1 245 ? 14.379 61.357 32.334 1.00 15.28 245 ILE A CA 1
ATOM 1818 C C . ILE A 1 245 ? 15.741 61.564 31.674 1.00 15.79 245 ILE A C 1
ATOM 1819 O O . ILE A 1 245 ? 16.397 62.579 31.906 1.00 16.79 245 ILE A O 1
ATOM 1824 N N . TYR A 1 246 ? 16.155 60.613 30.842 1.00 12.19 246 TYR A N 1
ATOM 1825 C CA . TYR A 1 246 ? 17.453 60.694 30.177 1.00 10.67 246 TYR A CA 1
ATOM 1826 C C . TYR A 1 246 ? 17.384 60.921 28.666 1.00 14.56 246 TYR A C 1
ATOM 1827 O O . TYR A 1 246 ? 18.376 60.727 27.960 1.00 13.15 246 TYR A O 1
ATOM 1836 N N . LYS A 1 247 ? 16.222 61.342 28.179 1.00 13.31 247 LYS A N 1
ATOM 1837 C CA . LYS A 1 247 ? 16.036 61.583 26.754 1.00 20.20 247 LYS A CA 1
ATOM 1838 C C . LYS A 1 247 ? 16.979 62.653 26.208 1.00 23.26 247 LYS A C 1
ATOM 1839 O O . LYS A 1 247 ? 17.317 62.638 25.025 1.00 28.95 247 LYS A O 1
ATOM 1845 N N . ASP A 1 248 ? 17.403 63.578 27.067 1.00 20.95 248 ASP A N 1
ATOM 1846 C CA . ASP A 1 248 ? 18.300 64.652 26.642 1.00 21.36 248 ASP A CA 1
ATOM 1847 C C . ASP A 1 248 ? 19.725 64.482 27.159 1.00 22.34 248 ASP A C 1
ATOM 1848 O O . ASP A 1 248 ? 20.547 65.391 27.034 1.00 21.72 248 ASP A O 1
ATOM 1853 N N . LEU A 1 249 ? 20.014 63.321 27.741 1.00 17.21 249 LEU A N 1
ATOM 1854 C CA . LEU A 1 249 ? 21.345 63.044 28.273 1.00 16.52 249 LEU A CA 1
ATOM 1855 C C . LEU A 1 249 ? 22.406 63.136 27.176 1.00 16.40 249 LEU A C 1
ATOM 1856 O O . LEU A 1 249 ? 22.234 62.584 26.091 1.00 18.29 249 LEU A O 1
ATOM 1861 N N . ASP A 1 250 ? 23.498 63.840 27.464 1.00 19.96 250 ASP A N 1
ATOM 1862 C CA . ASP A 1 250 ? 24.593 63.991 26.506 1.00 19.63 250 ASP A CA 1
ATOM 1863 C C . ASP A 1 250 ? 25.546 62.817 26.721 1.00 19.95 250 ASP A C 1
ATOM 1864 O O . ASP A 1 250 ? 26.463 62.894 27.537 1.00 14.19 250 ASP A O 1
ATOM 1869 N N . VAL A 1 251 ? 25.322 61.734 25.986 1.00 16.97 251 VAL A N 1
ATOM 1870 C CA . VAL A 1 251 ? 26.145 60.537 26.119 1.00 19.03 251 VAL A CA 1
ATOM 1871 C C . VAL A 1 251 ? 27.625 60.752 25.797 1.00 17.63 251 VAL A C 1
ATOM 1872 O O . VAL A 1 251 ? 28.502 60.264 26.513 1.00 17.82 251 VAL A O 1
ATOM 1876 N N . GLU A 1 252 ? 27.912 61.490 24.732 1.00 19.98 252 GLU A N 1
ATOM 1877 C CA . GLU A 1 252 ? 29.300 61.729 24.356 1.00 21.30 252 GLU A CA 1
ATOM 1878 C C . GLU A 1 252 ? 30.062 62.426 25.485 1.00 19.76 252 GLU A C 1
ATOM 1879 O O . GLU A 1 252 ? 31.237 62.145 25.725 1.00 21.91 252 GLU A O 1
ATOM 1885 N N . ALA A 1 253 ? 29.381 63.321 26.191 1.00 18.15 253 ALA A N 1
ATOM 1886 C CA . ALA A 1 253 ? 29.997 64.046 27.296 1.00 18.17 253 ALA A CA 1
ATOM 1887 C C . ALA A 1 253 ? 30.428 63.089 28.408 1.00 18.40 253 ALA A C 1
ATOM 1888 O O . ALA A 1 253 ? 31.400 63.342 29.118 1.00 16.28 253 ALA A O 1
ATOM 1890 N N . LEU A 1 254 ? 29.696 61.989 28.549 1.00 17.81 254 LEU A N 1
ATOM 1891 C CA . LEU A 1 254 ? 29.989 60.993 29.575 1.00 13.80 254 LEU A CA 1
ATOM 1892 C C . LEU A 1 254 ? 31.334 60.308 29.358 1.00 16.76 254 LEU A C 1
ATOM 1893 O O . LEU A 1 254 ? 31.976 59.875 30.314 1.00 17.93 254 LEU A O 1
ATOM 1898 N N . CYS A 1 255 ? 31.756 60.217 28.101 1.00 14.61 255 CYS A N 1
ATOM 1899 C CA . CYS A 1 255 ? 33.008 59.555 27.754 1.00 16.93 255 CYS A CA 1
ATOM 1900 C C . CYS A 1 255 ? 34.235 60.447 27.917 1.00 15.82 255 CYS A C 1
ATOM 1901 O O . CYS A 1 255 ? 35.367 60.002 27.724 1.00 15.98 255 CYS A O 1
ATOM 1904 N N . LYS A 1 256 ? 34.003 61.704 28.285 1.00 19.20 256 LYS A N 1
ATOM 1905 C CA . LYS A 1 256 ? 35.080 62.671 28.473 1.00 19.24 256 LYS A CA 1
ATOM 1906 C C . LYS A 1 256 ? 36.048 62.265 29.584 1.00 21.40 256 LYS A C 1
ATOM 1907 O O . LYS A 1 256 ? 35.647 62.067 30.731 1.00 20.34 256 LYS A O 1
ATOM 1913 N N . GLY A 1 257 ? 37.327 62.150 29.238 1.00 22.49 257 GLY A N 1
ATOM 1914 C CA . GLY A 1 257 ? 38.331 61.778 30.220 1.00 22.90 257 GLY A CA 1
ATOM 1915 C C . GLY A 1 257 ? 38.263 60.317 30.627 1.00 18.59 257 GLY A C 1
ATOM 1916 O O . GLY A 1 257 ? 38.748 59.938 31.693 1.00 20.36 257 GLY A O 1
ATOM 1917 N N . ARG A 1 258 ? 37.654 59.495 29.779 1.00 17.10 258 ARG A N 1
ATOM 1918 C CA . ARG A 1 258 ? 37.527 58.067 30.053 1.00 14.82 258 ARG A CA 1
ATOM 1919 C C . ARG A 1 258 ? 38.249 57.266 28.977 1.00 13.66 258 ARG A C 1
ATOM 1920 O O . ARG A 1 258 ? 37.626 56.755 28.049 1.00 14.02 258 ARG A O 1
ATOM 1928 N N . PRO A 1 259 ? 39.582 57.145 29.089 1.00 14.60 259 PRO A N 1
ATOM 1929 C CA . PRO A 1 259 ? 40.343 56.390 28.090 1.00 12.11 259 PRO A CA 1
ATOM 1930 C C . PRO A 1 259 ? 39.974 54.908 28.045 1.00 10.82 259 PRO A C 1
ATOM 1931 O O . PRO A 1 259 ? 40.291 54.216 27.079 1.00 13.05 259 PRO A O 1
ATOM 1935 N N . ASP A 1 260 ? 39.299 54.425 29.085 1.00 10.99 260 ASP A N 1
ATOM 1936 C CA . ASP A 1 260 ? 38.894 53.020 29.129 1.00 14.46 260 ASP A CA 1
ATOM 1937 C C . ASP A 1 260 ? 37.653 52.743 28.279 1.00 14.57 260 ASP A C 1
ATOM 1938 O O . ASP A 1 260 ? 37.322 51.589 28.016 1.00 13.27 260 ASP A O 1
ATOM 1943 N N . ILE A 1 261 ? 36.968 53.798 27.846 1.00 12.86 261 ILE A N 1
ATOM 1944 C CA . ILE A 1 261 ? 35.784 53.636 27.005 1.00 13.68 261 ILE A CA 1
ATOM 1945 C C . ILE A 1 261 ? 36.198 53.790 25.537 1.00 13.72 261 ILE A C 1
ATOM 1946 O O . ILE A 1 261 ? 36.628 54.863 25.118 1.00 12.53 261 ILE A O 1
ATOM 1951 N N . PRO A 1 262 ? 36.074 52.715 24.738 1.00 13.81 262 PRO A N 1
ATOM 1952 C CA . PRO A 1 262 ? 36.452 52.772 23.321 1.00 11.48 262 PRO A CA 1
ATOM 1953 C C . PRO A 1 262 ? 35.771 53.904 22.556 1.00 13.10 262 PRO A C 1
ATOM 1954 O O . PRO A 1 262 ? 34.695 54.369 22.935 1.00 13.43 262 PRO A O 1
ATOM 1958 N N . ALA A 1 263 ? 36.406 54.332 21.471 1.00 14.88 263 ALA A N 1
ATOM 1959 C CA . ALA A 1 263 ? 35.885 55.421 20.655 1.00 18.58 263 ALA A CA 1
ATOM 1960 C C . ALA A 1 263 ? 34.592 55.089 19.920 1.00 20.74 263 ALA A C 1
ATOM 1961 O O . ALA A 1 263 ? 34.260 53.922 19.695 1.00 13.13 263 ALA A O 1
ATOM 1963 N N . LYS A 1 264 ? 33.859 56.133 19.551 1.00 21.59 264 LYS A N 1
ATOM 1964 C CA . LYS A 1 264 ? 32.618 55.959 18.814 1.00 24.11 264 LYS A CA 1
ATOM 1965 C C . LYS A 1 264 ? 33.001 55.309 17.487 1.00 25.48 264 LYS A C 1
ATOM 1966 O O . LYS A 1 264 ? 34.054 55.611 16.924 1.00 20.93 264 LYS A O 1
ATOM 1972 N N . GLY A 1 265 ? 32.159 54.407 16.999 1.00 21.31 265 GLY A N 1
ATOM 1973 C CA . GLY A 1 265 ? 32.453 53.735 15.749 1.00 20.84 265 GLY A CA 1
ATOM 1974 C C . GLY A 1 265 ? 32.972 52.324 15.960 1.00 22.03 265 GLY A C 1
ATOM 1975 O O . GLY A 1 265 ? 32.956 51.512 15.035 1.00 24.84 265 GLY A O 1
ATOM 1976 N N . THR A 1 266 ? 33.442 52.031 17.171 1.00 18.28 266 THR A N 1
ATOM 1977 C CA . THR A 1 266 ? 33.953 50.699 17.485 1.00 18.59 266 THR A CA 1
ATOM 1978 C C . THR A 1 266 ? 32.831 49.865 18.093 1.00 18.14 266 THR A C 1
ATOM 1979 O O . THR A 1 266 ? 31.834 50.406 18.568 1.00 17.32 266 THR A O 1
ATOM 1983 N N . GLU A 1 267 ? 32.994 48.547 18.077 1.00 15.73 267 GLU A N 1
ATOM 1984 C CA . GLU A 1 267 ? 31.983 47.655 18.627 1.00 18.28 267 GLU A CA 1
ATOM 1985 C C . GLU A 1 267 ? 31.660 47.954 20.087 1.00 16.00 267 GLU A C 1
ATOM 1986 O O . GLU A 1 267 ? 30.497 48.128 20.453 1.00 16.26 267 GLU A O 1
ATOM 2000 N N . GLY A 1 269 ? 32.734 50.650 21.884 1.00 8.64 269 GLY A N 1
ATOM 2001 C CA . GLY A 1 269 ? 32.479 52.053 22.148 1.00 12.08 269 GLY A CA 1
ATOM 2002 C C . GLY A 1 269 ? 31.013 52.367 21.889 1.00 7.53 269 GLY A C 1
ATOM 2003 O O . GLY A 1 269 ? 30.383 53.125 22.631 1.00 12.24 269 GLY A O 1
ATOM 2004 N N . ASP A 1 270 ? 30.461 51.781 20.831 1.00 12.18 270 ASP A N 1
ATOM 2005 C CA . ASP A 1 270 ? 29.058 52.008 20.507 1.00 13.50 270 ASP A CA 1
ATOM 2006 C C . ASP A 1 270 ? 28.164 51.278 21.496 1.00 14.15 270 ASP A C 1
ATOM 2007 O O . ASP A 1 270 ? 27.074 51.747 21.816 1.00 13.50 270 ASP A O 1
ATOM 2012 N N . TYR A 1 271 ? 28.630 50.133 21.982 1.00 15.16 271 TYR A N 1
ATOM 2013 C CA . TYR A 1 271 ? 27.862 49.362 22.949 1.00 9.59 271 TYR A CA 1
ATOM 2014 C C . TYR A 1 271 ? 27.640 50.201 24.209 1.00 11.48 271 TYR A C 1
ATOM 2015 O O . TYR A 1 271 ? 26.537 50.236 24.759 1.00 13.07 271 TYR A O 1
ATOM 2024 N N . PHE A 1 272 ? 28.690 50.878 24.668 1.00 8.36 272 PHE A N 1
ATOM 2025 C CA . PHE A 1 272 ? 28.570 51.706 25.861 1.00 11.04 272 PHE A CA 1
ATOM 2026 C C . PHE A 1 272 ? 27.577 52.834 25.618 1.00 9.84 272 PHE A C 1
ATOM 2027 O O . PHE A 1 272 ? 26.639 53.035 26.390 1.00 10.94 272 PHE A O 1
ATOM 2035 N N . ARG A 1 273 ? 27.794 53.564 24.528 1.00 8.42 273 ARG A N 1
ATOM 2036 C CA . ARG A 1 273 ? 26.951 54.695 24.159 1.00 11.37 273 ARG A CA 1
ATOM 2037 C C . ARG A 1 273 ? 25.485 54.342 23.891 1.00 9.45 273 ARG A C 1
ATOM 2038 O O . ARG A 1 273 ? 24.590 55.135 24.176 1.00 12.95 273 ARG A O 1
ATOM 2046 N N . ASN A 1 274 ? 25.247 53.154 23.347 1.00 9.17 274 ASN A N 1
ATOM 2047 C CA . ASN A 1 274 ? 23.898 52.706 23.014 1.00 11.15 274 ASN A CA 1
ATOM 2048 C C . ASN A 1 274 ? 23.092 52.192 24.208 1.00 12.78 274 ASN A C 1
ATOM 2049 O O . ASN A 1 274 ? 21.876 52.045 24.110 1.00 13.04 274 ASN A O 1
ATOM 2054 N N . ASN A 1 275 ? 23.759 51.926 25.329 1.00 6.91 275 ASN A N 1
ATOM 2055 C CA . ASN A 1 275 ? 23.072 51.385 26.500 1.00 9.87 275 ASN A CA 1
ATOM 2056 C C . ASN A 1 275 ? 23.134 52.184 27.801 1.00 10.28 275 ASN A C 1
ATOM 2057 O O . ASN A 1 275 ? 22.399 51.879 28.743 1.00 8.00 275 ASN A O 1
ATOM 2062 N N . ILE A 1 276 ? 23.990 53.198 27.867 1.00 9.83 276 ILE A N 1
ATOM 2063 C CA . ILE A 1 276 ? 24.112 53.971 29.098 1.00 11.51 276 ILE A CA 1
ATOM 2064 C C . ILE A 1 276 ? 22.823 54.674 29.535 1.00 7.64 276 ILE A C 1
ATOM 2065 O O . ILE A 1 276 ? 22.531 54.741 30.733 1.00 7.18 276 ILE A O 1
ATOM 2070 N N . ARG A 1 277 ? 22.042 55.181 28.582 1.00 6.91 277 ARG A N 1
ATOM 2071 C CA . ARG A 1 277 ? 20.790 55.859 28.923 1.00 8.18 277 ARG A CA 1
ATOM 2072 C C . ARG A 1 277 ? 19.808 54.936 29.631 1.00 4.92 277 ARG A C 1
ATOM 2073 O O . ARG A 1 277 ? 19.227 55.304 30.657 1.00 6.93 277 ARG A O 1
ATOM 2081 N N . ASN A 1 278 ? 19.612 53.743 29.079 1.00 7.31 278 ASN A N 1
ATOM 2082 C CA . ASN A 1 278 ? 18.681 52.797 29.678 1.00 6.68 278 ASN A CA 1
ATOM 2083 C C . ASN A 1 278 ? 19.224 52.231 30.982 1.00 5.68 278 ASN A C 1
ATOM 2084 O O . ASN A 1 278 ? 18.452 51.860 31.864 1.00 6.76 278 ASN A O 1
ATOM 2089 N N . TYR A 1 279 ? 20.548 52.175 31.109 1.00 5.93 279 TYR A N 1
ATOM 2090 C CA . TYR A 1 279 ? 21.154 51.687 32.347 1.00 7.29 279 TYR A CA 1
ATOM 2091 C C . TYR A 1 279 ? 20.783 52.681 33.452 1.00 6.08 279 TYR A C 1
ATOM 2092 O O . TYR A 1 279 ? 20.349 52.290 34.541 1.00 6.62 279 TYR A O 1
ATOM 2101 N N . TYR A 1 280 ? 20.937 53.973 33.166 1.00 5.65 280 TYR A N 1
ATOM 2102 C CA . TYR A 1 280 ? 20.589 54.989 34.156 1.00 8.27 280 TYR A CA 1
ATOM 2103 C C . TYR A 1 280 ? 19.086 54.974 34.440 1.00 5.61 280 TYR A C 1
ATOM 2104 O O . TYR A 1 280 ? 18.670 55.182 35.579 1.00 8.26 280 TYR A O 1
ATOM 2113 N N . ALA A 1 281 ? 18.275 54.724 33.411 1.00 5.85 281 ALA A N 1
ATOM 2114 C CA . ALA A 1 281 ? 16.821 54.677 33.581 1.00 6.67 281 ALA A CA 1
ATOM 2115 C C . ALA A 1 281 ? 16.465 53.580 34.581 1.00 5.12 281 ALA A C 1
ATOM 2116 O O . ALA A 1 281 ? 15.640 53.787 35.474 1.00 5.25 281 ALA A O 1
ATOM 2118 N N . CYS A 1 282 ? 17.102 52.421 34.432 1.00 5.21 282 CYS A N 1
ATOM 2119 C CA . CYS A 1 282 ? 16.865 51.297 35.332 1.00 6.21 282 CYS A CA 1
ATOM 2120 C C . CYS A 1 282 ? 17.232 51.672 36.754 1.00 4.26 282 CYS A C 1
ATOM 2121 O O . CYS A 1 282 ? 16.491 51.380 37.689 1.00 5.59 282 CYS A O 1
ATOM 2124 N N . ILE A 1 283 ? 18.385 52.314 36.911 1.00 4.75 283 ILE A N 1
ATOM 2125 C CA . ILE A 1 283 ? 18.847 52.724 38.225 1.00 5.72 283 ILE A CA 1
ATOM 2126 C C . ILE A 1 283 ? 17.881 53.701 38.880 1.00 3.71 283 ILE A C 1
ATOM 2127 O O . ILE A 1 283 ? 17.547 53.554 40.053 1.00 8.05 283 ILE A O 1
ATOM 2132 N N . THR A 1 284 ? 17.423 54.691 38.123 1.00 6.06 284 THR A N 1
ATOM 2133 C CA . THR A 1 284 ? 16.487 55.656 38.675 1.00 3.85 284 THR A CA 1
ATOM 2134 C C . THR A 1 284 ? 15.184 54.962 39.069 1.00 2.96 284 THR A C 1
ATOM 2135 O O . THR A 1 284 ? 14.581 55.296 40.088 1.00 5.26 284 THR A O 1
ATOM 2139 N N . GLY A 1 285 ? 14.770 53.976 38.276 1.00 7.09 285 GLY A N 1
ATOM 2140 C CA . GLY A 1 285 ? 13.559 53.236 38.587 1.00 5.58 285 GLY A CA 1
ATOM 2141 C C . GLY A 1 285 ? 13.763 52.415 39.850 1.00 6.37 285 GLY A C 1
ATOM 2142 O O . GLY A 1 285 ? 12.889 52.344 40.714 1.00 6.45 285 GLY A O 1
ATOM 2143 N N . VAL A 1 286 ? 14.925 51.782 39.957 1.00 5.99 286 VAL A N 1
ATOM 2144 C CA . VAL A 1 286 ? 15.235 50.988 41.140 1.00 3.33 286 VAL A CA 1
ATOM 2145 C C . VAL A 1 286 ? 15.222 51.926 42.348 1.00 6.51 286 VAL A C 1
ATOM 2146 O O . VAL A 1 286 ? 14.654 51.605 43.391 1.00 5.89 286 VAL A O 1
ATOM 2150 N N . ASP A 1 287 ? 15.833 53.095 42.181 1.00 7.81 287 ASP A N 1
ATOM 2151 C CA . ASP A 1 287 ? 15.911 54.100 43.237 1.00 10.46 287 ASP A CA 1
ATOM 2152 C C . ASP A 1 287 ? 14.531 54.462 43.783 1.00 7.87 287 ASP A C 1
ATOM 2153 O O . ASP A 1 287 ? 14.325 54.515 44.996 1.00 6.35 287 ASP A O 1
ATOM 2158 N N . GLU A 1 288 ? 13.582 54.703 42.885 1.00 8.57 288 GLU A N 1
ATOM 2159 C CA . GLU A 1 288 ? 12.235 55.070 43.301 1.00 10.91 288 GLU A CA 1
ATOM 2160 C C . GLU A 1 288 ? 11.581 53.973 44.132 1.00 11.42 288 GLU A C 1
ATOM 2161 O O . GLU A 1 288 ? 10.889 54.252 45.112 1.00 8.20 288 GLU A O 1
ATOM 2167 N N . ASN A 1 289 ? 11.804 52.721 43.753 1.00 7.04 289 ASN A N 1
ATOM 2168 C CA . ASN A 1 289 ? 11.213 51.625 44.500 1.00 7.62 289 ASN A CA 1
ATOM 2169 C C . ASN A 1 289 ? 11.914 51.398 45.836 1.00 9.23 289 ASN A C 1
ATOM 2170 O O . ASN A 1 289 ? 11.295 50.938 46.793 1.00 9.88 289 ASN A O 1
ATOM 2175 N N . VAL A 1 290 ? 13.198 51.736 45.910 1.00 7.50 290 VAL A N 1
ATOM 2176 C CA . VAL A 1 290 ? 13.919 51.623 47.172 1.00 9.75 290 VAL A CA 1
ATOM 2177 C C . VAL A 1 290 ? 13.287 52.680 48.082 1.00 11.89 290 VAL A C 1
ATOM 2178 O O . VAL A 1 290 ? 13.088 52.457 49.276 1.00 8.81 290 VAL A O 1
ATOM 2182 N N . GLY A 1 291 ? 12.957 53.827 47.495 1.00 8.11 291 GLY A N 1
ATOM 2183 C CA . GLY A 1 291 ? 12.333 54.903 48.247 1.00 9.09 291 GLY A CA 1
ATOM 2184 C C . GLY A 1 291 ? 11.008 54.468 48.852 1.00 10.27 291 GLY A C 1
ATOM 2185 O O . GLY A 1 291 ? 10.664 54.862 49.970 1.00 7.67 291 GLY A O 1
ATOM 2186 N N . ARG A 1 292 ? 10.258 53.654 48.115 1.00 9.53 292 ARG A N 1
ATOM 2187 C CA . ARG A 1 292 ? 8.972 53.157 48.597 1.00 9.18 292 ARG A CA 1
ATOM 2188 C C . ARG A 1 292 ? 9.167 52.271 49.829 1.00 11.81 292 ARG A C 1
ATOM 2189 O O . ARG A 1 292 ? 8.399 52.341 50.791 1.00 7.04 292 ARG A O 1
ATOM 2197 N N . ILE A 1 293 ? 10.198 51.430 49.796 1.00 7.78 293 ILE A N 1
ATOM 2198 C CA . ILE A 1 293 ? 10.485 50.538 50.921 1.00 7.98 293 ILE A CA 1
ATOM 2199 C C . ILE A 1 293 ? 10.898 51.332 52.157 1.00 8.82 293 ILE A C 1
ATOM 2200 O O . ILE A 1 293 ? 10.433 51.060 53.269 1.00 8.38 293 ILE A O 1
ATOM 2205 N N . ILE A 1 294 ? 11.767 52.320 51.966 1.00 7.86 294 ILE A N 1
ATOM 2206 C CA . ILE A 1 294 ? 12.221 53.146 53.075 1.00 9.92 294 ILE A CA 1
ATOM 2207 C C . ILE A 1 294 ? 11.028 53.862 53.700 1.00 10.85 294 ILE A C 1
ATOM 2208 O O . ILE A 1 294 ? 10.910 53.937 54.923 1.00 8.88 294 ILE A O 1
ATOM 2213 N N . GLU A 1 295 ? 10.137 54.373 52.855 1.00 11.20 295 GLU A N 1
ATOM 2214 C CA . GLU A 1 295 ? 8.955 55.081 53.339 1.00 17.08 295 GLU A CA 1
ATOM 2215 C C . GLU A 1 295 ? 8.078 54.169 54.190 1.00 14.27 295 GLU A C 1
ATOM 2216 O O . GLU A 1 295 ? 7.501 54.607 55.185 1.00 13.62 295 GLU A O 1
ATOM 2222 N N . ALA A 1 296 ? 7.977 52.902 53.797 1.00 10.53 296 ALA A N 1
ATOM 2223 C CA . ALA A 1 296 ? 7.176 51.939 54.546 1.00 10.87 296 ALA A CA 1
ATOM 2224 C C . ALA A 1 296 ? 7.802 51.729 55.920 1.00 7.41 296 ALA A C 1
ATOM 2225 O O . ALA A 1 296 ? 7.096 51.636 56.928 1.00 8.88 296 ALA A O 1
ATOM 2227 N N . LEU A 1 297 ? 9.130 51.655 55.960 1.00 9.97 297 LEU A N 1
ATOM 2228 C CA . LEU A 1 297 ? 9.836 51.481 57.224 1.00 8.48 297 LEU A CA 1
ATOM 2229 C C . LEU A 1 297 ? 9.562 52.673 58.142 1.00 12.00 297 LEU A C 1
ATOM 2230 O O . LEU A 1 297 ? 9.256 52.495 59.318 1.00 14.03 297 LEU A O 1
ATOM 2235 N N . LYS A 1 298 ? 9.661 53.886 57.602 1.00 6.46 298 LYS A N 1
ATOM 2236 C CA . LYS A 1 298 ? 9.415 55.089 58.394 1.00 8.44 298 LYS A CA 1
ATOM 2237 C C . LYS A 1 298 ? 7.959 55.190 58.861 1.00 10.25 298 LYS A C 1
ATOM 2238 O O . LYS A 1 298 ? 7.687 55.591 59.997 1.00 9.72 298 LYS A O 1
ATOM 2244 N N . GLN A 1 299 ? 7.029 54.821 57.985 1.00 9.89 299 GLN A N 1
ATOM 2245 C CA . GLN A 1 299 ? 5.602 54.858 58.299 1.00 10.71 299 GLN A CA 1
ATOM 2246 C C . GLN A 1 299 ? 5.248 53.921 59.455 1.00 13.20 299 GLN A C 1
ATOM 2247 O O . GLN A 1 299 ? 4.354 54.210 60.252 1.00 14.59 299 GLN A O 1
ATOM 2253 N N . ASN A 1 300 ? 5.960 52.802 59.544 1.00 10.06 300 ASN A N 1
ATOM 2254 C CA . ASN A 1 300 ? 5.717 51.811 60.587 1.00 10.82 300 ASN A CA 1
ATOM 2255 C C . ASN A 1 300 ? 6.651 51.959 61.784 1.00 6.98 300 ASN A C 1
ATOM 2256 O O . ASN A 1 300 ? 6.678 51.093 62.660 1.00 9.43 300 ASN A O 1
ATOM 2261 N N . ASN A 1 301 ? 7.410 53.051 61.823 1.00 8.17 301 ASN A N 1
ATOM 2262 C CA . ASN A 1 301 ? 8.352 53.296 62.919 1.00 8.47 301 ASN A CA 1
ATOM 2263 C C . ASN A 1 301 ? 9.351 52.145 63.026 1.00 9.16 301 ASN A C 1
ATOM 2264 O O . ASN A 1 301 ? 9.749 51.741 64.126 1.00 9.11 301 ASN A O 1
ATOM 2269 N N . LEU A 1 302 ? 9.745 51.625 61.867 1.00 8.38 302 LEU A N 1
ATOM 2270 C CA . LEU A 1 302 ? 10.684 50.513 61.782 1.00 11.56 302 LEU A CA 1
ATOM 2271 C C . LEU A 1 302 ? 11.949 50.902 61.025 1.00 12.33 302 LEU A C 1
ATOM 2272 O O . LEU A 1 302 ? 12.624 50.041 60.463 1.00 13.60 302 LEU A O 1
ATOM 2277 N N . PHE A 1 303 ? 12.265 52.193 60.995 1.00 12.32 303 PHE A N 1
ATOM 2278 C CA . PHE A 1 303 ? 13.452 52.650 60.284 1.00 8.26 303 PHE A CA 1
ATOM 2279 C C . PHE A 1 303 ? 14.622 52.906 61.227 1.00 11.53 303 PHE A C 1
ATOM 2280 O O . PHE A 1 303 ? 15.755 52.517 60.941 1.00 8.13 303 PHE A O 1
ATOM 2288 N N . ASP A 1 304 ? 14.346 53.551 62.355 1.00 11.41 304 ASP A N 1
ATOM 2289 C CA . ASP A 1 304 ? 15.398 53.877 63.308 1.00 9.86 304 ASP A CA 1
ATOM 2290 C C . ASP A 1 304 ? 16.149 52.696 63.901 1.00 8.10 304 ASP A C 1
ATOM 2291 O O . ASP A 1 304 ? 17.365 52.777 64.095 1.00 7.17 304 ASP A O 1
ATOM 2296 N N . ASN A 1 305 ? 15.449 51.612 64.225 1.00 7.83 305 ASN A N 1
ATOM 2297 C CA . ASN A 1 305 ? 16.152 50.472 64.803 1.00 12.85 305 ASN A CA 1
ATOM 2298 C C . ASN A 1 305 ? 16.236 49.303 63.851 1.00 9.81 305 ASN A C 1
ATOM 2299 O O . ASN A 1 305 ? 16.049 48.145 64.233 1.00 11.58 305 ASN A O 1
ATOM 2304 N N . THR A 1 306 ? 16.511 49.632 62.595 1.00 10.94 306 THR A N 1
ATOM 2305 C CA . THR A 1 306 ? 16.659 48.639 61.549 1.00 7.55 306 THR A CA 1
ATOM 2306 C C . THR A 1 306 ? 17.908 48.994 60.769 1.00 8.15 306 THR A C 1
ATOM 2307 O O . THR A 1 306 ? 18.149 50.161 60.465 1.00 9.87 306 THR A O 1
ATOM 2311 N N . ILE A 1 307 ? 18.723 47.992 60.476 1.00 7.91 307 ILE A N 1
ATOM 2312 C CA . ILE A 1 307 ? 19.913 48.232 59.680 1.00 4.28 307 ILE A CA 1
ATOM 2313 C C . ILE A 1 307 ? 19.442 48.069 58.242 1.00 6.37 307 ILE A C 1
ATOM 2314 O O . ILE A 1 307 ? 18.963 47.002 57.862 1.00 4.77 307 ILE A O 1
ATOM 2319 N N . VAL A 1 308 ? 19.543 49.136 57.457 1.00 5.31 308 VAL A N 1
ATOM 2320 C CA . VAL A 1 308 ? 19.146 49.084 56.057 1.00 4.28 308 VAL A CA 1
ATOM 2321 C C . VAL A 1 308 ? 20.423 49.124 55.234 1.00 6.53 308 VAL A C 1
ATOM 2322 O O . VAL A 1 308 ? 21.276 49.988 55.435 1.00 7.73 308 VAL A O 1
ATOM 2326 N N . VAL A 1 309 ? 20.558 48.168 54.324 1.00 6.88 309 VAL A N 1
ATOM 2327 C CA . VAL A 1 309 ? 21.732 48.085 53.470 1.00 5.68 309 VAL A CA 1
ATOM 2328 C C . VAL A 1 309 ? 21.321 48.112 52.006 1.00 9.07 309 VAL A C 1
ATOM 2329 O O . VAL A 1 309 ? 20.370 47.429 51.625 1.00 8.96 309 VAL A O 1
ATOM 2333 N N . PHE A 1 310 ? 22.005 48.921 51.198 1.00 3.92 310 PHE A N 1
ATOM 2334 C CA . PHE A 1 310 ? 21.746 48.924 49.758 1.00 3.27 310 PHE A CA 1
ATOM 2335 C C . PHE A 1 310 ? 23.084 48.603 49.111 1.00 4.76 310 PHE A C 1
ATOM 2336 O O . PHE A 1 310 ? 24.060 49.335 49.290 1.00 6.81 310 PHE A O 1
ATOM 2344 N N . THR A 1 311 ? 23.137 47.506 48.368 1.00 4.53 311 THR A N 1
ATOM 2345 C CA . THR A 1 311 ? 24.383 47.110 47.734 1.00 6.29 311 THR A CA 1
ATOM 2346 C C . THR A 1 311 ? 24.116 46.349 46.433 1.00 7.56 311 THR A C 1
ATOM 2347 O O . THR A 1 311 ? 22.992 46.347 45.925 1.00 4.66 311 THR A O 1
ATOM 2351 N N . SER A 1 312 ? 25.146 45.716 45.885 1.00 6.68 312 SER A N 1
ATOM 2352 C CA . SER A 1 312 ? 25.007 44.976 44.633 1.00 3.02 312 SER A CA 1
ATOM 2353 C C . SER A 1 312 ? 26.029 43.850 44.584 1.00 3.70 312 SER A C 1
ATOM 2354 O O . SER A 1 312 ? 27.044 43.898 45.277 1.00 7.36 312 SER A O 1
ATOM 2357 N N . ASP A 1 313 ? 25.757 42.837 43.766 1.00 6.93 313 ASP A N 1
ATOM 2358 C CA . ASP A 1 313 ? 26.668 41.706 43.654 1.00 6.64 313 ASP A CA 1
ATOM 2359 C C . ASP A 1 313 ? 27.882 42.004 42.781 1.00 3.94 313 ASP A C 1
ATOM 2360 O O . ASP A 1 313 ? 28.919 41.360 42.922 1.00 9.08 313 ASP A O 1
ATOM 2365 N N . HIS A 1 314 ? 27.750 42.980 41.888 1.00 4.20 314 HIS A N 1
ATOM 2366 C CA . HIS A 1 314 ? 28.843 43.377 41.000 1.00 6.06 314 HIS A CA 1
ATOM 2367 C C . HIS A 1 314 ? 28.451 44.525 40.079 1.00 3.53 314 HIS A C 1
ATOM 2368 O O . HIS A 1 314 ? 27.274 44.873 39.966 1.00 4.61 314 HIS A O 1
ATOM 2375 N N . GLY A 1 315 ? 29.461 45.115 39.440 1.00 7.84 315 GLY A N 1
ATOM 2376 C CA . GLY A 1 315 ? 29.231 46.205 38.511 1.00 4.55 315 GLY A CA 1
ATOM 2377 C C . GLY A 1 315 ? 29.128 45.676 37.089 1.00 9.08 315 GLY A C 1
ATOM 2378 O O . GLY A 1 315 ? 28.638 44.566 36.872 1.00 6.50 315 GLY A O 1
ATOM 2379 N N . ILE A 1 316 ? 29.599 46.459 36.122 1.00 6.19 316 ILE A N 1
ATOM 2380 C CA . ILE A 1 316 ? 29.533 46.058 34.718 1.00 11.20 316 ILE A CA 1
ATOM 2381 C C . ILE A 1 316 ? 30.492 46.918 33.884 1.00 9.64 316 ILE A C 1
ATOM 2382 O O . ILE A 1 316 ? 30.662 48.110 34.157 1.00 6.05 316 ILE A O 1
ATOM 2387 N N . CYS A 1 317 ? 31.137 46.318 32.887 1.00 8.96 317 CYS A N 1
ATOM 2388 C CA . CYS A 1 317 ? 32.056 47.076 32.032 1.00 9.04 317 CYS A CA 1
ATOM 2389 C C . CYS A 1 317 ? 31.277 47.812 30.942 1.00 10.06 317 CYS A C 1
ATOM 2390 O O . CYS A 1 317 ? 31.547 48.980 30.651 1.00 8.79 317 CYS A O 1
ATOM 2401 N N . GLY A 1 319 ? 31.337 47.694 27.766 1.00 12.40 319 GLY A N 1
ATOM 2402 C CA . GLY A 1 319 ? 32.152 48.232 26.689 1.00 12.96 319 GLY A CA 1
ATOM 2403 C C . GLY A 1 319 ? 33.497 48.756 27.156 1.00 8.01 319 GLY A C 1
ATOM 2404 O O . GLY A 1 319 ? 34.465 48.757 26.397 1.00 8.54 319 GLY A O 1
ATOM 2405 N N . ALA A 1 320 ? 33.563 49.214 28.402 1.00 11.78 320 ALA A N 1
ATOM 2406 C CA . ALA A 1 320 ? 34.815 49.726 28.941 1.00 8.54 320 ALA A CA 1
ATOM 2407 C C . ALA A 1 320 ? 35.839 48.596 28.941 1.00 7.94 320 ALA A C 1
ATOM 2408 O O . ALA A 1 320 ? 35.508 47.446 29.249 1.00 8.85 320 ALA A O 1
ATOM 2410 N N . HIS A 1 321 ? 37.078 48.936 28.592 1.00 8.83 321 HIS A N 1
ATOM 2411 C CA . HIS A 1 321 ? 38.171 47.969 28.522 1.00 6.81 321 HIS A CA 1
ATOM 2412 C C . HIS A 1 321 ? 37.880 46.852 27.519 1.00 8.99 321 HIS A C 1
ATOM 2413 O O . HIS A 1 321 ? 38.415 45.750 27.626 1.00 11.06 321 HIS A O 1
ATOM 2420 N N . GLU A 1 322 ? 37.040 47.163 26.533 1.00 9.51 322 GLU A N 1
ATOM 2421 C CA . GLU A 1 322 ? 36.663 46.214 25.490 1.00 11.38 322 GLU A CA 1
ATOM 2422 C C . GLU A 1 322 ? 35.918 44.996 26.041 1.00 9.26 322 GLU A C 1
ATOM 2423 O O . GLU A 1 322 ? 35.867 43.950 25.395 1.00 15.40 322 GLU A O 1
ATOM 2429 N N . ASN A 1 323 ? 35.348 45.139 27.237 1.00 6.86 323 ASN A N 1
ATOM 2430 C CA . ASN A 1 323 ? 34.590 44.066 27.878 1.00 9.60 323 ASN A CA 1
ATOM 2431 C C . ASN A 1 323 ? 33.116 44.441 27.951 1.00 7.61 323 ASN A C 1
ATOM 2432 O O . ASN A 1 323 ? 32.766 45.532 28.420 1.00 11.56 323 ASN A O 1
ATOM 2437 N N . ALA A 1 324 ? 32.253 43.544 27.498 1.00 8.40 324 ALA A N 1
ATOM 2438 C CA . ALA A 1 324 ? 30.832 43.813 27.538 1.00 9.50 324 ALA A CA 1
ATOM 2439 C C . ALA A 1 324 ? 30.210 43.531 28.900 1.00 11.78 324 ALA A C 1
ATOM 2440 O O . ALA A 1 324 ? 29.321 44.262 29.348 1.00 11.76 324 ALA A O 1
ATOM 2442 N N . GLY A 1 325 ? 30.731 42.510 29.580 1.00 7.63 325 GLY A N 1
ATOM 2443 C CA . GLY A 1 325 ? 30.115 42.124 30.857 1.00 8.36 325 GLY A CA 1
ATOM 2444 C C . GLY A 1 325 ? 30.926 42.460 32.063 1.00 9.57 325 GLY A C 1
ATOM 2445 O O . GLY A 1 325 ? 31.468 43.556 32.135 1.00 8.63 325 GLY A O 1
ATOM 2446 N N . LYS A 1 326 ? 30.882 41.575 33.057 1.00 9.97 326 LYS A N 1
ATOM 2447 C CA . LYS A 1 326 ? 31.733 41.754 34.226 1.00 9.48 326 LYS A CA 1
ATOM 2448 C C . LYS A 1 326 ? 32.626 40.481 34.318 1.00 8.31 326 LYS A C 1
ATOM 2449 O O . LYS A 1 326 ? 33.092 39.945 33.303 1.00 10.30 326 LYS A O 1
ATOM 2455 N N . ASP A 1 327 ? 32.844 40.000 35.538 1.00 8.50 327 ASP A N 1
ATOM 2456 C CA . ASP A 1 327 ? 33.675 38.829 35.789 1.00 9.58 327 ASP A CA 1
ATOM 2457 C C . ASP A 1 327 ? 35.145 39.172 35.485 1.00 8.58 327 ASP A C 1
ATOM 2458 O O . ASP A 1 327 ? 35.861 38.384 34.866 1.00 10.04 327 ASP A O 1
ATOM 2463 N N . ILE A 1 328 ? 35.583 40.343 35.941 1.00 8.84 328 ILE A N 1
ATOM 2464 C CA . ILE A 1 328 ? 36.950 40.793 35.708 1.00 8.00 328 ILE A CA 1
ATOM 2465 C C . ILE A 1 328 ? 37.399 41.770 36.794 1.00 6.85 328 ILE A C 1
ATOM 2466 O O . ILE A 1 328 ? 36.575 42.378 37.478 1.00 8.50 328 ILE A O 1
ATOM 2471 N N . PHE A 1 329 ? 38.708 41.929 36.936 1.00 6.59 329 PHE A N 1
ATOM 2472 C CA . PHE A 1 329 ? 39.278 42.775 37.976 1.00 7.45 329 PHE A CA 1
ATOM 2473 C C . PHE A 1 329 ? 39.177 44.290 37.833 1.00 5.81 329 PHE A C 1
ATOM 2474 O O . PHE A 1 329 ? 39.483 45.014 38.781 1.00 8.51 329 PHE A O 1
ATOM 2482 N N . TYR A 1 330 ? 38.763 44.777 36.670 1.00 8.81 330 TYR A N 1
ATOM 2483 C CA . TYR A 1 330 ? 38.643 46.219 36.467 1.00 4.68 330 TYR A CA 1
ATOM 2484 C C . TYR A 1 330 ? 37.674 46.870 37.455 1.00 3.70 330 TYR A C 1
ATOM 2485 O O . TYR A 1 330 ? 36.669 46.269 37.848 1.00 7.71 330 TYR A O 1
ATOM 2494 N N . GLU A 1 331 ? 37.986 48.103 37.848 1.00 5.33 331 GLU A N 1
ATOM 2495 C CA . GLU A 1 331 ? 37.162 48.853 38.791 1.00 4.40 331 GLU A CA 1
ATOM 2496 C C . GLU A 1 331 ? 35.666 48.912 38.457 1.00 7.28 331 GLU A C 1
ATOM 2497 O O . GLU A 1 331 ? 34.835 48.759 39.347 1.00 9.87 331 GLU A O 1
ATOM 2503 N N . GLU A 1 332 ? 35.319 49.143 37.190 1.00 6.37 332 GLU A N 1
ATOM 2504 C CA . GLU A 1 332 ? 33.905 49.244 36.818 1.00 8.30 332 GLU A CA 1
ATOM 2505 C C . GLU A 1 332 ? 33.150 47.940 37.073 1.00 8.29 332 GLU A C 1
ATOM 2506 O O . GLU A 1 332 ? 31.923 47.929 37.176 1.00 9.21 332 GLU A O 1
ATOM 2512 N N . SER A 1 333 ? 33.900 46.849 37.177 1.00 4.41 333 SER A N 1
ATOM 2513 C CA . SER A 1 333 ? 33.344 45.528 37.435 1.00 5.99 333 SER A CA 1
ATOM 2514 C C . SER A 1 333 ? 33.299 45.212 38.937 1.00 5.96 333 SER A C 1
ATOM 2515 O O . SER A 1 333 ? 32.289 44.717 39.452 1.00 7.99 333 SER A O 1
ATOM 2526 N N . ARG A 1 335 ? 33.755 47.505 41.656 1.00 4.04 335 ARG A N 1
ATOM 2527 C CA . ARG A 1 335 ? 33.110 48.508 42.502 1.00 5.58 335 ARG A CA 1
ATOM 2528 C C . ARG A 1 335 ? 31.589 48.396 42.562 1.00 9.54 335 ARG A C 1
ATOM 2529 O O . ARG A 1 335 ? 30.908 48.350 41.535 1.00 8.55 335 ARG A O 1
ATOM 2537 N N . ILE A 1 336 ? 31.069 48.345 43.785 1.00 5.65 336 ILE A N 1
ATOM 2538 C CA . ILE A 1 336 ? 29.638 48.237 44.021 1.00 5.33 336 ILE A CA 1
ATOM 2539 C C . ILE A 1 336 ? 29.164 49.274 45.028 1.00 7.05 336 ILE A C 1
ATOM 2540 O O . ILE A 1 336 ? 29.951 49.798 45.825 1.00 8.85 336 ILE A O 1
ATOM 2545 N N . PRO A 1 337 ? 27.869 49.616 44.977 1.00 6.26 337 PRO A N 1
ATOM 2546 C CA . PRO A 1 337 ? 27.348 50.593 45.929 1.00 8.70 337 PRO A CA 1
ATOM 2547 C C . PRO A 1 337 ? 27.285 49.882 47.274 1.00 7.44 337 PRO A C 1
ATOM 2548 O O . PRO A 1 337 ? 27.198 48.651 47.332 1.00 4.87 337 PRO A O 1
ATOM 2560 N N . ILE A 1 339 ? 25.565 51.350 50.806 1.00 6.45 339 ILE A N 1
ATOM 2561 C CA . ILE A 1 339 ? 24.986 52.374 51.663 1.00 7.39 339 ILE A CA 1
ATOM 2562 C C . ILE A 1 339 ? 24.331 51.667 52.841 1.00 10.47 339 ILE A C 1
ATOM 2563 O O . ILE A 1 339 ? 23.583 50.706 52.659 1.00 8.77 339 ILE A O 1
ATOM 2568 N N . LEU A 1 340 ? 24.610 52.141 54.049 1.00 7.25 340 LEU A N 1
ATOM 2569 C CA . LEU A 1 340 ? 24.047 51.525 55.239 1.00 8.49 340 LEU A CA 1
ATOM 2570 C C . LEU A 1 340 ? 23.541 52.579 56.218 1.00 7.42 340 LEU A C 1
ATOM 2571 O O . LEU A 1 340 ? 24.181 53.611 56.429 1.00 7.79 340 LEU A O 1
ATOM 2576 N N . SER A 1 341 ? 22.376 52.321 56.799 1.00 6.54 341 SER A N 1
ATOM 2577 C CA . SER A 1 341 ? 21.805 53.235 57.771 1.00 8.39 341 SER A CA 1
ATOM 2578 C C . SER A 1 341 ? 21.291 52.452 58.969 1.00 6.06 341 SER A C 1
ATOM 2579 O O . SER A 1 341 ? 20.859 51.308 58.845 1.00 8.80 341 SER A O 1
ATOM 2582 N N . TRP A 1 342 ? 21.364 53.086 60.133 1.00 6.59 342 TRP A N 1
ATOM 2583 C CA . TRP A 1 342 ? 20.897 52.520 61.393 1.00 8.34 342 TRP A CA 1
ATOM 2584 C C . TRP A 1 342 ? 20.920 53.717 62.337 1.00 8.70 342 TRP A C 1
ATOM 2585 O O . TRP A 1 342 ? 21.818 53.855 63.170 1.00 9.52 342 TRP A O 1
ATOM 2596 N N . PRO A 1 343 ? 19.929 54.612 62.195 1.00 10.05 343 PRO A N 1
ATOM 2597 C CA . PRO A 1 343 ? 19.797 55.827 63.002 1.00 7.42 343 PRO A CA 1
ATOM 2598 C C . PRO A 1 343 ? 20.044 55.664 64.499 1.00 8.27 343 PRO A C 1
ATOM 2599 O O . PRO A 1 343 ? 20.748 56.468 65.104 1.00 14.40 343 PRO A O 1
ATOM 2603 N N . ASP A 1 344 ? 19.474 54.622 65.094 1.00 9.44 344 ASP A N 1
ATOM 2604 C CA . ASP A 1 344 ? 19.639 54.396 66.527 1.00 11.50 344 ASP A CA 1
ATOM 2605 C C . ASP A 1 344 ? 21.082 54.225 66.993 1.00 14.89 344 ASP A C 1
ATOM 2606 O O . ASP A 1 344 ? 21.407 54.558 68.133 1.00 17.16 344 ASP A O 1
ATOM 2611 N N . GLN A 1 345 ? 21.955 53.725 66.124 1.00 12.94 345 GLN A N 1
ATOM 2612 C CA . GLN A 1 345 ? 23.338 53.492 66.528 1.00 14.87 345 GLN A CA 1
ATOM 2613 C C . GLN A 1 345 ? 24.432 54.147 65.701 1.00 14.73 345 GLN A C 1
ATOM 2614 O O . GLN A 1 345 ? 25.576 54.227 66.146 1.00 16.68 345 GLN A O 1
ATOM 2620 N N . ILE A 1 346 ? 24.095 54.610 64.505 1.00 15.39 346 ILE A N 1
ATOM 2621 C CA . ILE A 1 346 ? 25.099 55.216 63.645 1.00 15.89 346 ILE A CA 1
ATOM 2622 C C . ILE A 1 346 ? 24.771 56.638 63.219 1.00 12.32 346 ILE A C 1
ATOM 2623 O O . ILE A 1 346 ? 23.740 56.894 62.597 1.00 10.58 346 ILE A O 1
ATOM 2628 N N . LYS A 1 347 ? 25.661 57.562 63.566 1.00 14.08 347 LYS A N 1
ATOM 2629 C CA . LYS A 1 347 ? 25.497 58.963 63.204 1.00 19.72 347 LYS A CA 1
ATOM 2630 C C . LYS A 1 347 ? 25.902 59.041 61.732 1.00 18.82 347 LYS A C 1
ATOM 2631 O O . LYS A 1 347 ? 26.826 58.354 61.306 1.00 17.85 347 LYS A O 1
ATOM 2637 N N . PRO A 1 348 ? 25.208 59.863 60.929 1.00 19.28 348 PRO A N 1
ATOM 2638 C CA . PRO A 1 348 ? 25.587 59.943 59.515 1.00 22.11 348 PRO A CA 1
ATOM 2639 C C . PRO A 1 348 ? 27.022 60.420 59.295 1.00 21.90 348 PRO A C 1
ATOM 2640 O O . PRO A 1 348 ? 27.499 61.326 59.978 1.00 20.59 348 PRO A O 1
ATOM 2644 N N . ARG A 1 349 ? 27.701 59.791 58.342 1.00 19.17 349 ARG A N 1
ATOM 2645 C CA . ARG A 1 349 ? 29.072 60.142 57.994 1.00 19.47 349 ARG A CA 1
ATOM 2646 C C . ARG A 1 349 ? 29.103 60.395 56.490 1.00 23.26 349 ARG A C 1
ATOM 2647 O O . ARG A 1 349 ? 28.615 59.576 55.713 1.00 25.13 349 ARG A O 1
ATOM 2655 N N . LYS A 1 350 ? 29.670 61.529 56.088 1.00 27.68 350 LYS A N 1
ATOM 2656 C CA . LYS A 1 350 ? 29.752 61.899 54.677 1.00 32.63 350 LYS A CA 1
ATOM 2657 C C . LYS A 1 350 ? 30.153 60.731 53.781 1.00 33.21 350 LYS A C 1
ATOM 2658 O O . LYS A 1 350 ? 29.321 60.173 53.061 1.00 39.94 350 LYS A O 1
ATOM 2660 N N . SER A 1 351 ? 31.430 60.370 53.823 1.00 32.00 351 SER A N 1
ATOM 2661 C CA . SER A 1 351 ? 31.943 59.268 53.017 1.00 33.70 351 SER A CA 1
ATOM 2662 C C . SER A 1 351 ? 32.962 58.474 53.820 1.00 33.09 351 SER A C 1
ATOM 2663 O O . SER A 1 351 ? 33.796 59.047 54.521 1.00 32.40 351 SER A O 1
ATOM 2666 N N . ASP A 1 352 ? 32.890 57.153 53.719 1.00 24.35 352 ASP A N 1
ATOM 2667 C CA . ASP A 1 352 ? 33.818 56.290 54.436 1.00 20.25 352 ASP A CA 1
ATOM 2668 C C . ASP A 1 352 ? 34.647 55.539 53.398 1.00 19.55 352 ASP A C 1
ATOM 2669 O O . ASP A 1 352 ? 34.096 54.898 52.506 1.00 17.93 352 ASP A O 1
ATOM 2674 N N . PRO A 1 353 ? 35.984 55.616 53.498 1.00 17.29 353 PRO A N 1
ATOM 2675 C CA . PRO A 1 353 ? 36.866 54.933 52.547 1.00 11.92 353 PRO A CA 1
ATOM 2676 C C . PRO A 1 353 ? 37.101 53.443 52.814 1.00 12.63 353 PRO A C 1
ATOM 2677 O O . PRO A 1 353 ? 37.850 52.798 52.086 1.00 10.87 353 PRO A O 1
ATOM 2681 N N . LEU A 1 354 ? 36.467 52.902 53.850 1.00 10.00 354 LEU A N 1
ATOM 2682 C CA . LEU A 1 354 ? 36.633 51.486 54.194 1.00 9.25 354 LEU A CA 1
ATOM 2683 C C . LEU A 1 354 ? 36.396 50.577 52.985 1.00 7.69 354 LEU A C 1
ATOM 2684 O O . LEU A 1 354 ? 35.338 50.636 52.366 1.00 8.74 354 LEU A O 1
ATOM 2697 N N . ILE A 1 356 ? 35.198 47.758 52.331 1.00 4.48 356 ILE A N 1
ATOM 2698 C CA . ILE A 1 356 ? 34.343 46.642 52.702 1.00 8.24 356 ILE A CA 1
ATOM 2699 C C . ILE A 1 356 ? 33.925 45.894 51.438 1.00 9.60 356 ILE A C 1
ATOM 2700 O O . ILE A 1 356 ? 33.751 46.496 50.377 1.00 8.05 356 ILE A O 1
ATOM 2705 N N . ALA A 1 357 ? 33.787 44.577 51.546 1.00 8.99 357 ALA A N 1
ATOM 2706 C CA . ALA A 1 357 ? 33.391 43.774 50.398 1.00 5.01 357 ALA A CA 1
ATOM 2707 C C . ALA A 1 357 ? 32.008 43.182 50.600 1.00 7.10 357 ALA A C 1
ATOM 2708 O O . ALA A 1 357 ? 31.558 42.980 51.729 1.00 8.32 357 ALA A O 1
ATOM 2710 N N . PHE A 1 358 ? 31.348 42.898 49.487 1.00 8.20 358 PHE A N 1
ATOM 2711 C CA . PHE A 1 358 ? 30.018 42.302 49.486 1.00 6.51 358 PHE A CA 1
ATOM 2712 C C . PHE A 1 358 ? 29.981 41.096 50.430 1.00 11.02 358 PHE A C 1
ATOM 2713 O O . PHE A 1 358 ? 29.048 40.942 51.217 1.00 10.38 358 PHE A O 1
ATOM 2721 N N . ALA A 1 359 ? 31.019 40.264 50.368 1.00 6.78 359 ALA A N 1
ATOM 2722 C CA . ALA A 1 359 ? 31.091 39.050 51.183 1.00 9.73 359 ALA A CA 1
ATOM 2723 C C . ALA A 1 359 ? 31.391 39.245 52.669 1.00 9.92 359 ALA A C 1
ATOM 2724 O O . ALA A 1 359 ? 31.279 38.304 53.451 1.00 9.44 359 ALA A O 1
ATOM 2726 N N . ASP A 1 360 ? 31.781 40.452 53.061 1.00 8.96 360 ASP A N 1
ATOM 2727 C CA . ASP A 1 360 ? 32.076 40.719 54.466 1.00 7.23 360 ASP A CA 1
ATOM 2728 C C . ASP A 1 360 ? 30.812 40.993 55.269 1.00 3.18 360 ASP A C 1
ATOM 2729 O O . ASP A 1 360 ? 30.857 41.053 56.499 1.00 4.86 360 ASP A O 1
ATOM 2734 N N . LEU A 1 361 ? 29.684 41.151 54.582 1.00 7.39 361 LEU A N 1
ATOM 2735 C CA . LEU A 1 361 ? 28.437 41.461 55.272 1.00 4.73 361 LEU A CA 1
ATOM 2736 C C . LEU A 1 361 ? 27.926 40.401 56.251 1.00 8.13 361 LEU A C 1
ATOM 2737 O O . LEU A 1 361 ? 27.254 40.742 57.223 1.00 9.47 361 LEU A O 1
ATOM 2742 N N . TYR A 1 362 ? 28.252 39.131 56.015 1.00 7.36 362 TYR A N 1
ATOM 2743 C CA . TYR A 1 362 ? 27.821 38.050 56.909 1.00 7.04 362 TYR A CA 1
ATOM 2744 C C . TYR A 1 362 ? 28.367 38.305 58.329 1.00 7.83 362 TYR A C 1
ATOM 2745 O O . TYR A 1 362 ? 27.595 38.573 59.252 1.00 11.98 362 TYR A O 1
ATOM 2754 N N . PRO A 1 363 ? 29.701 38.252 58.522 1.00 5.19 363 PRO A N 1
ATOM 2755 C CA . PRO A 1 363 ? 30.187 38.500 59.886 1.00 4.94 363 PRO A CA 1
ATOM 2756 C C . PRO A 1 363 ? 29.963 39.934 60.376 1.00 9.69 363 PRO A C 1
ATOM 2757 O O . PRO A 1 363 ? 29.662 40.154 61.550 1.00 10.09 363 PRO A O 1
ATOM 2761 N N . THR A 1 364 ? 30.103 40.901 59.476 1.00 5.79 364 THR A N 1
ATOM 2762 C CA . THR A 1 364 ? 29.926 42.305 59.836 1.00 6.16 364 THR A CA 1
ATOM 2763 C C . THR A 1 364 ? 28.530 42.607 60.379 1.00 8.95 364 THR A C 1
ATOM 2764 O O . THR A 1 364 ? 28.394 43.176 61.463 1.00 7.53 364 THR A O 1
ATOM 2768 N N . LEU A 1 365 ? 27.491 42.221 59.641 1.00 6.26 365 LEU A N 1
ATOM 2769 C CA . LEU A 1 365 ? 26.124 42.482 60.089 1.00 7.96 365 LEU A CA 1
ATOM 2770 C C . LEU A 1 365 ? 25.776 41.698 61.353 1.00 10.19 365 LEU A C 1
ATOM 2771 O O . LEU A 1 365 ? 25.204 42.246 62.292 1.00 9.92 365 LEU A O 1
ATOM 2776 N N . LEU A 1 366 ? 26.132 40.419 61.383 1.00 6.52 366 LEU A N 1
ATOM 2777 C CA . LEU A 1 366 ? 25.831 39.595 62.549 1.00 9.89 366 LEU A CA 1
ATOM 2778 C C . LEU A 1 366 ? 26.422 40.178 63.832 1.00 9.92 366 LEU A C 1
ATOM 2779 O O . LEU A 1 366 ? 25.753 40.209 64.863 1.00 9.01 366 LEU A O 1
ATOM 2784 N N . SER A 1 367 ? 27.673 40.630 63.773 1.00 5.64 367 SER A N 1
ATOM 2785 C CA . SER A 1 367 ? 28.308 41.218 64.952 1.00 5.05 367 SER A CA 1
ATOM 2786 C C . SER A 1 367 ? 27.622 42.541 65.302 1.00 8.44 367 SER A C 1
ATOM 2787 O O . SER A 1 367 ? 27.379 42.826 66.472 1.00 8.80 367 SER A O 1
ATOM 2806 N N . GLY A 1 370 ? 24.492 42.017 67.284 1.00 8.37 370 GLY A N 1
ATOM 2807 C CA . GLY A 1 370 ? 24.589 41.419 68.604 1.00 6.05 370 GLY A CA 1
ATOM 2808 C C . GLY A 1 370 ? 24.736 39.908 68.602 1.00 8.90 370 GLY A C 1
ATOM 2809 O O . GLY A 1 370 ? 24.537 39.261 69.633 1.00 6.85 370 GLY A O 1
ATOM 2810 N N . PHE A 1 371 ? 25.100 39.337 67.456 1.00 5.83 371 PHE A N 1
ATOM 2811 C CA . PHE A 1 371 ? 25.247 37.888 67.350 1.00 6.54 371 PHE A CA 1
ATOM 2812 C C . PHE A 1 371 ? 26.652 37.451 66.935 1.00 5.94 371 PHE A C 1
ATOM 2813 O O . PHE A 1 371 ? 26.819 36.481 66.195 1.00 9.15 371 PHE A O 1
ATOM 2821 N N . SER A 1 372 ? 27.661 38.163 67.421 1.00 9.09 372 SER A N 1
ATOM 2822 C CA . SER A 1 372 ? 29.046 37.841 67.098 1.00 12.16 372 SER A CA 1
ATOM 2823 C C . SER A 1 372 ? 29.402 36.391 67.456 1.00 13.73 372 SER A C 1
ATOM 2824 O O . SER A 1 372 ? 30.102 35.711 66.702 1.00 12.46 372 SER A O 1
ATOM 2827 N N . LYS A 1 373 ? 28.909 35.913 68.595 1.00 12.79 373 LYS A N 1
ATOM 2828 C CA . LYS A 1 373 ? 29.204 34.549 69.035 1.00 15.98 373 LYS A CA 1
ATOM 2829 C C . LYS A 1 373 ? 28.585 33.478 68.135 1.00 11.31 373 LYS A C 1
ATOM 2830 O O . LYS A 1 373 ? 28.980 32.310 68.197 1.00 10.04 373 LYS A O 1
ATOM 2836 N N . GLU A 1 374 ? 27.626 33.872 67.300 1.00 10.06 374 GLU A N 1
ATOM 2837 C CA . GLU A 1 374 ? 26.951 32.928 66.411 1.00 7.36 374 GLU A CA 1
ATOM 2838 C C . GLU A 1 374 ? 27.605 32.762 65.040 1.00 9.53 374 GLU A C 1
ATOM 2839 O O . GLU A 1 374 ? 27.150 31.950 64.238 1.00 11.37 374 GLU A O 1
ATOM 2845 N N . ILE A 1 375 ? 28.656 33.528 64.761 1.00 9.35 375 ILE A N 1
ATOM 2846 C CA . ILE A 1 375 ? 29.344 33.411 63.475 1.00 8.26 375 ILE A CA 1
ATOM 2847 C C . ILE A 1 375 ? 30.091 32.077 63.471 1.00 9.06 375 ILE A C 1
ATOM 2848 O O . ILE A 1 375 ? 30.905 31.814 64.354 1.00 8.96 375 ILE A O 1
ATOM 2853 N N . PRO A 1 376 ? 29.809 31.208 62.487 1.00 10.84 376 PRO A N 1
ATOM 2854 C CA . PRO A 1 376 ? 30.479 29.906 62.413 1.00 11.21 376 PRO A CA 1
ATOM 2855 C C . PRO A 1 376 ? 31.990 30.044 62.257 1.00 12.48 376 PRO A C 1
ATOM 2856 O O . PRO A 1 376 ? 32.485 31.053 61.749 1.00 10.44 376 PRO A O 1
ATOM 2860 N N . GLU A 1 377 ? 32.716 29.022 62.696 1.00 17.24 377 GLU A N 1
ATOM 2861 C CA . GLU A 1 377 ? 34.169 29.017 62.586 1.00 21.04 377 GLU A CA 1
ATOM 2862 C C . GLU A 1 377 ? 34.542 28.886 61.111 1.00 21.91 377 GLU A C 1
ATOM 2863 O O . GLU A 1 377 ? 35.671 29.168 60.715 1.00 29.57 377 GLU A O 1
ATOM 2869 N N . THR A 1 378 ? 33.576 28.469 60.301 1.00 19.00 378 THR A N 1
ATOM 2870 C CA . THR A 1 378 ? 33.797 28.284 58.872 1.00 23.01 378 THR A CA 1
ATOM 2871 C C . THR A 1 378 ? 33.825 29.597 58.083 1.00 18.11 378 THR A C 1
ATOM 2872 O O . THR A 1 378 ? 34.292 29.627 56.946 1.00 16.51 378 THR A O 1
ATOM 2876 N N . VAL A 1 379 ? 33.331 30.679 58.681 1.00 12.93 379 VAL A N 1
ATOM 2877 C CA . VAL A 1 379 ? 33.319 31.977 58.004 1.00 10.30 379 VAL A CA 1
ATOM 2878 C C . VAL A 1 379 ? 34.743 32.524 57.840 1.00 9.28 379 VAL A C 1
ATOM 2879 O O . VAL A 1 379 ? 35.521 32.578 58.796 1.00 10.39 379 VAL A O 1
ATOM 2883 N N . GLN A 1 380 ? 35.071 32.926 56.613 1.00 7.18 380 GLN A N 1
ATOM 2884 C CA . GLN A 1 380 ? 36.405 33.429 56.277 1.00 5.36 380 GLN A CA 1
ATOM 2885 C C . GLN A 1 380 ? 36.515 34.927 56.012 1.00 5.39 380 GLN A C 1
ATOM 2886 O O . GLN A 1 380 ? 37.608 35.491 56.093 1.00 6.27 380 GLN A O 1
ATOM 2892 N N . THR A 1 381 ? 35.401 35.571 55.679 1.00 6.19 381 THR A N 1
ATOM 2893 C CA . THR A 1 381 ? 35.428 36.996 55.363 1.00 8.98 381 THR A CA 1
ATOM 2894 C C . THR A 1 381 ? 35.662 37.927 56.562 1.00 8.63 381 THR A C 1
ATOM 2895 O O . THR A 1 381 ? 35.599 37.502 57.719 1.00 7.92 381 THR A O 1
ATOM 2899 N N . PHE A 1 382 ? 35.941 39.197 56.275 1.00 9.84 382 PHE A N 1
ATOM 2900 C CA . PHE A 1 382 ? 36.234 40.186 57.316 1.00 7.69 382 PHE A CA 1
ATOM 2901 C C . PHE A 1 382 ? 35.052 40.677 58.150 1.00 6.70 382 PHE A C 1
ATOM 2902 O O . PHE A 1 382 ? 34.006 41.035 57.611 1.00 6.76 382 PHE A O 1
ATOM 2910 N N . ASP A 1 383 ? 35.232 40.690 59.470 1.00 8.55 383 ASP A N 1
ATOM 2911 C CA . ASP A 1 383 ? 34.212 41.193 60.386 1.00 9.35 383 ASP A CA 1
ATOM 2912 C C . ASP A 1 383 ? 34.614 42.652 60.582 1.00 12.92 383 ASP A C 1
ATOM 2913 O O . ASP A 1 383 ? 35.521 42.959 61.358 1.00 12.13 383 ASP A O 1
ATOM 2918 N N . LEU A 1 384 ? 33.940 43.547 59.873 1.00 7.90 384 LEU A N 1
ATOM 2919 C CA . LEU A 1 384 ? 34.261 44.967 59.944 1.00 8.29 384 LEU A CA 1
ATOM 2920 C C . LEU A 1 384 ? 33.226 45.753 60.741 1.00 6.51 384 LEU A C 1
ATOM 2921 O O . LEU A 1 384 ? 33.061 46.956 60.543 1.00 8.85 384 LEU A O 1
ATOM 2926 N N . SER A 1 385 ? 32.542 45.073 61.652 1.00 6.39 385 SER A N 1
ATOM 2927 C CA . SER A 1 385 ? 31.505 45.714 62.454 1.00 9.87 385 SER A CA 1
ATOM 2928 C C . SER A 1 385 ? 31.962 46.969 63.199 1.00 8.19 385 SER A C 1
ATOM 2929 O O . SER A 1 385 ? 31.254 47.981 63.214 1.00 9.92 385 SER A O 1
ATOM 2932 N N . ASN A 1 386 ? 33.137 46.911 63.817 1.00 9.38 386 ASN A N 1
ATOM 2933 C CA . ASN A 1 386 ? 33.641 48.063 64.557 1.00 6.84 386 ASN A CA 1
ATOM 2934 C C . ASN A 1 386 ? 33.915 49.235 63.623 1.00 8.42 386 ASN A C 1
ATOM 2935 O O . ASN A 1 386 ? 33.552 50.379 63.917 1.00 11.27 386 ASN A O 1
ATOM 2940 N N . GLU A 1 387 ? 34.561 48.940 62.498 1.00 7.55 387 GLU A N 1
ATOM 2941 C CA . GLU A 1 387 ? 34.880 49.950 61.497 1.00 11.00 387 GLU A CA 1
ATOM 2942 C C . GLU A 1 387 ? 33.599 50.608 60.977 1.00 10.05 387 GLU A C 1
ATOM 2943 O O . GLU A 1 387 ? 33.526 51.828 60.845 1.00 10.43 387 GLU A O 1
ATOM 2949 N N . VAL A 1 388 ? 32.589 49.797 60.679 1.00 9.07 388 VAL A N 1
ATOM 2950 C CA . VAL A 1 388 ? 31.329 50.323 60.173 1.00 10.91 388 VAL A CA 1
ATOM 2951 C C . VAL A 1 388 ? 30.620 51.199 61.208 1.00 11.37 388 VAL A C 1
ATOM 2952 O O . VAL A 1 388 ? 30.166 52.297 60.895 1.00 12.85 388 VAL A O 1
ATOM 2956 N N . LEU A 1 389 ? 30.546 50.714 62.443 1.00 10.39 389 LEU A N 1
ATOM 2957 C CA . LEU A 1 389 ? 29.875 51.450 63.511 1.00 14.81 389 LEU A CA 1
ATOM 2958 C C . LEU A 1 389 ? 30.552 52.757 63.918 1.00 15.42 389 LEU A C 1
ATOM 2959 O O . LEU A 1 389 ? 29.894 53.790 64.049 1.00 15.86 389 LEU A O 1
ATOM 2964 N N . THR A 1 390 ? 31.865 52.713 64.108 1.00 16.74 390 THR A N 1
ATOM 2965 C CA . THR A 1 390 ? 32.609 53.888 64.550 1.00 20.58 390 THR A CA 1
ATOM 2966 C C . THR A 1 390 ? 33.186 54.755 63.443 1.00 18.63 390 THR A C 1
ATOM 2967 O O . THR A 1 390 ? 33.372 55.959 63.624 1.00 19.34 390 THR A O 1
ATOM 2971 N N . GLY A 1 391 ? 33.471 54.149 62.298 1.00 16.69 391 GLY A N 1
ATOM 2972 C CA . GLY A 1 391 ? 34.056 54.905 61.211 1.00 18.20 391 GLY A CA 1
ATOM 2973 C C . GLY A 1 391 ? 35.568 54.827 61.314 1.00 20.13 391 GLY A C 1
ATOM 2974 O O . GLY A 1 391 ? 36.288 55.457 60.540 1.00 20.71 391 GLY A O 1
ATOM 2975 N N . LYS A 1 392 ? 36.048 54.059 62.288 1.00 24.57 392 LYS A N 1
ATOM 2976 C CA . LYS A 1 392 ? 37.482 53.882 62.488 1.00 29.63 392 LYS A CA 1
ATOM 2977 C C . LYS A 1 392 ? 38.024 53.166 61.258 1.00 32.63 392 LYS A C 1
ATOM 2978 O O . LYS A 1 392 ? 37.557 52.084 60.903 1.00 33.86 392 LYS A O 1
ATOM 2980 N N . ASN A 1 393 ? 39.005 53.777 60.607 1.00 32.79 393 ASN A N 1
ATOM 2981 C CA . ASN A 1 393 ? 39.589 53.207 59.402 1.00 34.75 393 ASN A CA 1
ATOM 2982 C C . ASN A 1 393 ? 40.430 51.963 59.658 1.00 33.64 393 ASN A C 1
ATOM 2983 O O . ASN A 1 393 ? 40.837 51.683 60.786 1.00 31.35 393 ASN A O 1
ATOM 2985 N N . LYS A 1 394 ? 40.669 51.216 58.586 1.00 32.88 394 LYS A N 1
ATOM 2986 C CA . LYS A 1 394 ? 41.479 50.005 58.622 1.00 30.95 394 LYS A CA 1
ATOM 2987 C C . LYS A 1 394 ? 42.346 50.089 57.369 1.00 32.45 394 LYS A C 1
ATOM 2988 O O . LYS A 1 394 ? 42.135 49.362 56.400 1.00 28.94 394 LYS A O 1
ATOM 2994 N N . LYS A 1 395 ? 43.314 51.001 57.404 1.00 32.47 395 LYS A N 1
ATOM 2995 C CA . LYS A 1 395 ? 44.220 51.250 56.285 1.00 32.88 395 LYS A CA 1
ATOM 2996 C C . LYS A 1 395 ? 44.936 50.030 55.714 1.00 30.75 395 LYS A C 1
ATOM 2997 O O . LYS A 1 395 ? 45.337 50.034 54.551 1.00 31.66 395 LYS A O 1
ATOM 2999 N N . ASP A 1 396 ? 45.103 48.988 56.519 1.00 27.11 396 ASP A N 1
ATOM 3000 C CA . ASP A 1 396 ? 45.789 47.789 56.048 1.00 28.42 396 ASP A CA 1
ATOM 3001 C C . ASP A 1 396 ? 44.858 46.808 55.343 1.00 26.15 396 ASP A C 1
ATOM 3002 O O . ASP A 1 396 ? 45.290 45.739 54.912 1.00 27.85 396 ASP A O 1
ATOM 3007 N N . LEU A 1 397 ? 43.585 47.168 55.220 1.00 18.34 397 LEU A N 1
ATOM 3008 C CA . LEU A 1 397 ? 42.626 46.281 54.575 1.00 11.06 397 LEU A CA 1
ATOM 3009 C C . LEU A 1 397 ? 42.893 46.107 53.086 1.00 13.85 397 LEU A C 1
ATOM 3010 O O . LEU A 1 397 ? 42.988 47.078 52.330 1.00 12.52 397 LEU A O 1
ATOM 3015 N N . VAL A 1 398 ? 43.026 44.849 52.685 1.00 12.42 398 VAL A N 1
ATOM 3016 C CA . VAL A 1 398 ? 43.263 44.483 51.297 1.00 10.53 398 VAL A CA 1
ATOM 3017 C C . VAL A 1 398 ? 42.260 43.381 50.976 1.00 9.14 398 VAL A C 1
ATOM 3018 O O . VAL A 1 398 ? 42.106 42.429 51.749 1.00 7.85 398 VAL A O 1
ATOM 3022 N N . GLN A 1 399 ? 41.570 43.519 49.850 1.00 8.08 399 GLN A N 1
ATOM 3023 C CA . GLN A 1 399 ? 40.568 42.540 49.443 1.00 4.70 399 GLN A CA 1
ATOM 3024 C C . GLN A 1 399 ? 41.055 41.697 48.274 1.00 7.15 399 GLN A C 1
ATOM 3025 O O . GLN A 1 399 ? 41.800 42.175 47.416 1.00 7.12 399 GLN A O 1
ATOM 3031 N N . PRO A 1 400 ? 40.633 40.426 48.221 1.00 6.14 400 PRO A N 1
ATOM 3032 C CA . PRO A 1 400 ? 41.037 39.521 47.142 1.00 4.65 400 PRO A CA 1
ATOM 3033 C C . PRO A 1 400 ? 40.204 39.681 45.869 1.00 7.74 400 PRO A C 1
ATOM 3034 O O . PRO A 1 400 ? 39.175 40.360 45.865 1.00 5.89 400 PRO A O 1
ATOM 3038 N N . TYR A 1 401 ? 40.679 39.067 44.789 1.00 7.32 401 TYR A N 1
ATOM 3039 C CA . TYR A 1 401 ? 39.975 39.053 43.508 1.00 5.88 401 TYR A CA 1
ATOM 3040 C C . TYR A 1 401 ? 39.961 37.600 43.051 1.00 4.26 401 TYR A C 1
ATOM 3041 O O . TYR A 1 401 ? 40.953 36.889 43.213 1.00 6.74 401 TYR A O 1
ATOM 3050 N N . TYR A 1 402 ? 38.854 37.163 42.461 1.00 4.19 402 TYR A N 1
ATOM 3051 C CA . TYR A 1 402 ? 38.739 35.780 42.012 1.00 3.35 402 TYR A CA 1
ATOM 3052 C C . TYR A 1 402 ? 38.096 35.544 40.656 1.00 8.03 402 TYR A C 1
ATOM 3053 O O . TYR A 1 402 ? 37.215 36.282 40.220 1.00 7.87 402 TYR A O 1
ATOM 3062 N N . PHE A 1 403 ? 38.564 34.477 40.020 1.00 9.15 403 PHE A N 1
ATOM 3063 C CA . PHE A 1 403 ? 37.988 33.935 38.805 1.00 5.43 403 PHE A CA 1
ATOM 3064 C C . PHE A 1 403 ? 38.404 32.479 38.890 1.00 7.28 403 PHE A C 1
ATOM 3065 O O . PHE A 1 403 ? 39.596 32.167 38.884 1.00 6.90 403 PHE A O 1
ATOM 3073 N N . VAL A 1 404 ? 37.420 31.599 39.009 1.00 8.16 404 VAL A N 1
ATOM 3074 C CA . VAL A 1 404 ? 37.681 30.170 39.109 1.00 6.88 404 VAL A CA 1
ATOM 3075 C C . VAL A 1 404 ? 37.010 29.455 37.945 1.00 7.18 404 VAL A C 1
ATOM 3076 O O . VAL A 1 404 ? 35.814 29.632 37.712 1.00 9.55 404 VAL A O 1
ATOM 3080 N N . LYS A 1 405 ? 37.776 28.662 37.202 1.00 9.74 405 LYS A N 1
ATOM 3081 C CA . LYS A 1 405 ? 37.197 27.917 36.090 1.00 10.46 405 LYS A CA 1
ATOM 3082 C C . LYS A 1 405 ? 36.464 26.773 36.782 1.00 9.21 405 LYS A C 1
ATOM 3083 O O . LYS A 1 405 ? 37.091 25.923 37.412 1.00 9.30 405 LYS A O 1
ATOM 3089 N N . PHE A 1 406 ? 35.140 26.761 36.670 1.00 8.09 406 PHE A N 1
ATOM 3090 C CA . PHE A 1 406 ? 34.331 25.755 37.355 1.00 12.35 406 PHE A CA 1
ATOM 3091 C C . PHE A 1 406 ? 34.703 24.298 37.134 1.00 10.52 406 PHE A C 1
ATOM 3092 O O . PHE A 1 406 ? 34.588 23.490 38.058 1.00 13.59 406 PHE A O 1
ATOM 3100 N N . ASP A 1 407 ? 35.150 23.957 35.930 1.00 11.28 407 ASP A N 1
ATOM 3101 C CA . ASP A 1 407 ? 35.512 22.572 35.634 1.00 15.16 407 ASP A CA 1
ATOM 3102 C C . ASP A 1 407 ? 37.008 22.260 35.731 1.00 17.09 407 ASP A C 1
ATOM 3103 O O . ASP A 1 407 ? 37.444 21.169 35.361 1.00 15.69 407 ASP A O 1
ATOM 3108 N N . ASN A 1 408 ? 37.786 23.213 36.236 1.00 11.32 408 ASN A N 1
ATOM 3109 C CA . ASN A 1 408 ? 39.230 23.030 36.409 1.00 10.73 408 ASN A CA 1
ATOM 3110 C C . ASN A 1 408 ? 39.768 24.139 37.300 1.00 12.03 408 ASN A C 1
ATOM 3111 O O . ASN A 1 408 ? 40.192 25.186 36.812 1.00 10.54 408 ASN A O 1
ATOM 3116 N N . HIS A 1 409 ? 39.751 23.910 38.608 1.00 11.36 409 HIS A N 1
ATOM 3117 C CA . HIS A 1 409 ? 40.218 24.917 39.553 1.00 13.06 409 HIS A CA 1
ATOM 3118 C C . HIS A 1 409 ? 41.684 25.321 39.395 1.00 9.68 409 HIS A C 1
ATOM 3119 O O . HIS A 1 409 ? 42.104 26.334 39.946 1.00 11.13 409 HIS A O 1
ATOM 3126 N N . ALA A 1 410 ? 42.463 24.542 38.645 1.00 9.56 410 ALA A N 1
ATOM 3127 C CA . ALA A 1 410 ? 43.873 24.868 38.444 1.00 11.85 410 ALA A CA 1
ATOM 3128 C C . ALA A 1 410 ? 44.044 25.981 37.416 1.00 8.37 410 ALA A C 1
ATOM 3129 O O . ALA A 1 410 ? 45.165 26.394 37.112 1.00 9.19 410 ALA A O 1
ATOM 3131 N N . THR A 1 411 ? 42.929 26.461 36.876 1.00 6.54 411 THR A N 1
ATOM 3132 C CA . THR A 1 411 ? 42.959 27.533 35.885 1.00 7.00 411 THR A CA 1
ATOM 3133 C C . THR A 1 411 ? 42.118 28.694 36.386 1.00 8.53 411 THR A C 1
ATOM 3134 O O . THR A 1 411 ? 41.027 28.490 36.911 1.00 8.61 411 THR A O 1
ATOM 3138 N N . GLY A 1 412 ? 42.631 29.909 36.229 1.00 6.45 412 GLY A N 1
ATOM 3139 C CA . GLY A 1 412 ? 41.888 31.069 36.675 1.00 5.60 412 GLY A CA 1
ATOM 3140 C C . GLY A 1 412 ? 42.765 32.204 37.164 1.00 7.08 412 GLY A C 1
ATOM 3141 O O . GLY A 1 412 ? 43.974 32.222 36.931 1.00 6.00 412 GLY A O 1
ATOM 3142 N N . TYR A 1 413 ? 42.137 33.156 37.845 1.00 7.50 413 TYR A N 1
ATOM 3143 C CA . TYR A 1 413 ? 42.824 34.322 38.386 1.00 6.13 413 TYR A CA 1
ATOM 3144 C C . TYR A 1 413 ? 42.714 34.393 39.896 1.00 2.70 413 TYR A C 1
ATOM 3145 O O . TYR A 1 413 ? 41.723 33.958 40.478 1.00 6.87 413 TYR A O 1
ATOM 3154 N N . ARG A 1 414 ? 43.734 34.971 40.517 1.00 5.58 414 ARG A N 1
ATOM 3155 C CA . ARG A 1 414 ? 43.716 35.246 41.950 1.00 5.33 414 ARG A CA 1
ATOM 3156 C C . ARG A 1 414 ? 44.409 36.597 42.038 1.00 9.49 414 ARG A C 1
ATOM 3157 O O . ARG A 1 414 ? 45.390 36.846 41.334 1.00 8.85 414 ARG A O 1
ATOM 3165 N N . GLY A 1 415 ? 43.888 37.485 42.871 1.00 6.13 415 GLY A N 1
ATOM 3166 C CA . GLY A 1 415 ? 44.509 38.789 42.974 1.00 4.96 415 GLY A CA 1
ATOM 3167 C C . GLY A 1 415 ? 44.233 39.496 44.277 1.00 5.39 415 GLY A C 1
ATOM 3168 O O . GLY A 1 415 ? 43.595 38.952 45.177 1.00 5.88 415 GLY A O 1
ATOM 3169 N N . LEU A 1 416 ? 44.728 40.723 44.366 1.00 6.74 416 LEU A N 1
ATOM 3170 C CA . LEU A 1 416 ? 44.552 41.553 45.544 1.00 7.57 416 LEU A CA 1
ATOM 3171 C C . LEU A 1 416 ? 44.278 42.989 45.113 1.00 9.71 416 LEU A C 1
ATOM 3172 O O . LEU A 1 416 ? 44.783 43.443 44.088 1.00 9.42 416 LEU A O 1
ATOM 3177 N N . ARG A 1 417 ? 43.467 43.693 45.892 1.00 9.37 417 ARG A N 1
ATOM 3178 C CA . ARG A 1 417 ? 43.158 45.089 45.611 1.00 11.00 417 ARG A CA 1
ATOM 3179 C C . ARG A 1 417 ? 43.498 45.885 46.861 1.00 8.10 417 ARG A C 1
ATOM 3180 O O . ARG A 1 417 ? 42.874 45.699 47.907 1.00 10.37 417 ARG A O 1
ATOM 3188 N N . THR A 1 418 ? 44.512 46.741 46.773 1.00 8.23 418 THR A N 1
ATOM 3189 C CA . THR A 1 418 ? 44.878 47.572 47.913 1.00 8.51 418 THR A CA 1
ATOM 3190 C C . THR A 1 418 ? 44.268 48.940 47.630 1.00 10.57 418 THR A C 1
ATOM 3191 O O . THR A 1 418 ? 43.686 49.149 46.562 1.00 9.07 418 THR A O 1
ATOM 3195 N N . ASP A 1 419 ? 44.401 49.871 48.569 1.00 13.93 419 ASP A N 1
ATOM 3196 C CA . ASP A 1 419 ? 43.841 51.200 48.369 1.00 14.34 419 ASP A CA 1
ATOM 3197 C C . ASP A 1 419 ? 44.480 51.938 47.197 1.00 12.26 419 ASP A C 1
ATOM 3198 O O . ASP A 1 419 ? 44.006 53.002 46.805 1.00 15.08 419 ASP A O 1
ATOM 3203 N N . ARG A 1 420 ? 45.543 51.373 46.631 1.00 11.73 420 ARG A N 1
ATOM 3204 C CA . ARG A 1 420 ? 46.222 52.009 45.504 1.00 12.05 420 ARG A CA 1
ATOM 3205 C C . ARG A 1 420 ? 46.439 51.102 44.297 1.00 11.29 420 ARG A C 1
ATOM 3206 O O . ARG A 1 420 ? 46.310 51.545 43.152 1.00 11.12 420 ARG A O 1
ATOM 3214 N N . TYR A 1 421 ? 46.765 49.838 44.553 1.00 8.05 421 TYR A N 1
ATOM 3215 C CA . TYR A 1 421 ? 47.046 48.880 43.485 1.00 7.86 421 TYR A CA 1
ATOM 3216 C C . TYR A 1 421 ? 46.045 47.741 43.311 1.00 6.32 421 TYR A C 1
ATOM 3217 O O . TYR A 1 421 ? 45.386 47.320 44.256 1.00 7.33 421 TYR A O 1
ATOM 3226 N N . THR A 1 422 ? 45.947 47.248 42.080 1.00 5.31 422 THR A N 1
ATOM 3227 C CA . THR A 1 422 ? 45.125 46.082 41.784 1.00 7.34 422 THR A CA 1
ATOM 3228 C C . THR A 1 422 ? 46.135 45.127 41.154 1.00 7.39 422 THR A C 1
ATOM 3229 O O . THR A 1 422 ? 46.722 45.430 40.113 1.00 7.90 422 THR A O 1
ATOM 3233 N N . TYR A 1 423 ? 46.358 43.995 41.814 1.00 8.84 423 TYR A N 1
ATOM 3234 C CA . TYR A 1 423 ? 47.313 42.992 41.353 1.00 8.22 423 TYR A CA 1
ATOM 3235 C C . TYR A 1 423 ? 46.597 41.678 41.096 1.00 6.93 423 TYR A C 1
ATOM 3236 O O . TYR A 1 423 ? 45.720 41.284 41.860 1.00 9.09 423 TYR A O 1
ATOM 3245 N N . ALA A 1 424 ? 46.962 41.004 40.013 1.00 8.63 424 ALA A N 1
ATOM 3246 C CA . ALA A 1 424 ? 46.349 39.724 39.703 1.00 10.07 424 ALA A CA 1
ATOM 3247 C C . ALA A 1 424 ? 47.299 38.834 38.923 1.00 9.21 424 ALA A C 1
ATOM 3248 O O . ALA A 1 424 ? 48.124 39.315 38.145 1.00 9.93 424 ALA A O 1
ATOM 3250 N N . VAL A 1 425 ? 47.192 37.532 39.156 1.00 10.29 425 VAL A N 1
ATOM 3251 C CA . VAL A 1 425 ? 48.006 36.566 38.437 1.00 9.17 425 VAL A CA 1
ATOM 3252 C C . VAL A 1 425 ? 47.056 35.555 37.822 1.00 5.37 425 VAL A C 1
ATOM 3253 O O . VAL A 1 425 ? 45.996 35.257 38.384 1.00 7.85 425 VAL A O 1
ATOM 3257 N N . HIS A 1 426 ? 47.415 35.051 36.652 1.00 7.84 426 HIS A N 1
ATOM 3258 C CA . HIS A 1 426 ? 46.589 34.058 35.995 1.00 9.94 426 HIS A CA 1
ATOM 3259 C C . HIS A 1 426 ? 47.365 32.761 35.909 1.00 11.01 426 HIS A C 1
ATOM 3260 O O . HIS A 1 426 ? 48.587 32.766 35.766 1.00 9.87 426 HIS A O 1
ATOM 3267 N N . ALA A 1 427 ? 46.652 31.648 36.017 1.00 7.37 427 ALA A N 1
ATOM 3268 C CA . ALA A 1 427 ? 47.283 30.344 35.935 1.00 9.99 427 ALA A CA 1
ATOM 3269 C C . ALA A 1 427 ? 46.470 29.453 35.017 1.00 7.34 427 ALA A C 1
ATOM 3270 O O . ALA A 1 427 ? 45.247 29.576 34.927 1.00 9.08 427 ALA A O 1
ATOM 3272 N N . THR A 1 428 ? 47.169 28.566 34.323 1.00 6.87 428 THR A N 1
ATOM 3273 C CA . THR A 1 428 ? 46.534 27.609 33.432 1.00 10.88 428 THR A CA 1
ATOM 3274 C C . THR A 1 428 ? 47.110 26.268 33.864 1.00 10.88 428 THR A C 1
ATOM 3275 O O . THR A 1 428 ? 48.324 26.064 33.819 1.00 11.97 428 THR A O 1
ATOM 3279 N N . ASP A 1 429 ? 46.235 25.373 34.314 1.00 12.38 429 ASP A N 1
ATOM 3280 C CA . ASP A 1 429 ? 46.646 24.053 34.786 1.00 10.71 429 ASP A CA 1
ATOM 3281 C C . ASP A 1 429 ? 47.749 24.098 35.845 1.00 11.86 429 ASP A C 1
ATOM 3282 O O . ASP A 1 429 ? 48.685 23.294 35.820 1.00 12.76 429 ASP A O 1
ATOM 3287 N N . GLY A 1 430 ? 47.636 25.048 36.769 1.00 7.10 430 GLY A N 1
ATOM 3288 C CA . GLY A 1 430 ? 48.607 25.159 37.846 1.00 11.76 430 GLY A CA 1
ATOM 3289 C C . GLY A 1 430 ? 49.899 25.909 37.575 1.00 12.74 430 GLY A C 1
ATOM 3290 O O . GLY A 1 430 ? 50.795 25.912 38.423 1.00 10.73 430 GLY A O 1
ATOM 3291 N N . LYS A 1 431 ? 50.007 26.551 36.418 1.00 11.93 431 LYS A N 1
ATOM 3292 C CA . LYS A 1 431 ? 51.221 27.298 36.078 1.00 9.17 431 LYS A CA 1
ATOM 3293 C C . LYS A 1 431 ? 50.899 28.767 35.793 1.00 9.46 431 LYS A C 1
ATOM 3294 O O . LYS A 1 431 ? 50.073 29.064 34.929 1.00 10.10 431 LYS A O 1
ATOM 3300 N N . ILE A 1 432 ? 51.554 29.676 36.516 1.00 10.39 432 ILE A N 1
ATOM 3301 C CA . ILE A 1 432 ? 51.315 31.112 36.333 1.00 10.99 432 ILE A CA 1
ATOM 3302 C C . ILE A 1 432 ? 51.538 31.495 34.872 1.00 13.29 432 ILE A C 1
ATOM 3303 O O . ILE A 1 432 ? 52.619 31.296 34.311 1.00 15.87 432 ILE A O 1
ATOM 3308 N N . ASP A 1 433 ? 50.487 32.064 34.294 1.00 13.43 433 ASP A N 1
ATOM 3309 C CA . ASP A 1 433 ? 50.397 32.437 32.887 1.00 19.43 433 ASP A CA 1
ATOM 3310 C C . ASP A 1 433 ? 50.521 33.926 32.560 1.00 13.84 433 ASP A C 1
ATOM 3311 O O . ASP A 1 433 ? 50.895 34.294 31.447 1.00 15.53 433 ASP A O 1
ATOM 3316 N N . ASN A 1 434 ? 50.179 34.781 33.516 1.00 14.65 434 ASN A N 1
ATOM 3317 C CA . ASN A 1 434 ? 50.206 36.218 33.277 1.00 12.25 434 ASN A CA 1
ATOM 3318 C C . ASN A 1 434 ? 50.246 36.943 34.615 1.00 14.97 434 ASN A C 1
ATOM 3319 O O . ASN A 1 434 ? 49.783 36.416 35.624 1.00 12.71 434 ASN A O 1
ATOM 3324 N N . VAL A 1 435 ? 50.814 38.145 34.615 1.00 11.19 435 VAL A N 1
ATOM 3325 C CA . VAL A 1 435 ? 50.898 38.966 35.814 1.00 7.06 435 VAL A CA 1
ATOM 3326 C C . VAL A 1 435 ? 50.396 40.355 35.443 1.00 11.47 435 VAL A C 1
ATOM 3327 O O . VAL A 1 435 ? 50.842 40.950 34.461 1.00 11.35 435 VAL A O 1
ATOM 3331 N N . ILE A 1 436 ? 49.457 40.866 36.229 1.00 9.19 436 ILE A N 1
ATOM 3332 C CA . ILE A 1 436 ? 48.873 42.170 35.966 1.00 9.93 436 ILE A CA 1
ATOM 3333 C C . ILE A 1 436 ? 48.967 43.071 37.191 1.00 10.82 436 ILE A C 1
ATOM 3334 O O . ILE A 1 436 ? 48.696 42.643 38.310 1.00 10.53 436 ILE A O 1
ATOM 3339 N N . LEU A 1 437 ? 49.361 44.322 36.974 1.00 8.37 437 LEU A N 1
ATOM 3340 C CA . LEU A 1 437 ? 49.477 45.277 38.063 1.00 8.49 437 LEU A CA 1
ATOM 3341 C C . LEU A 1 437 ? 49.092 46.669 37.585 1.00 10.30 437 LEU A C 1
ATOM 3342 O O . LEU A 1 437 ? 49.624 47.163 36.594 1.00 9.74 437 LEU A O 1
ATOM 3347 N N . PHE A 1 438 ? 48.148 47.287 38.287 1.00 8.60 438 PHE A N 1
ATOM 3348 C CA . PHE A 1 438 ? 47.703 48.634 37.951 1.00 7.24 438 PHE A CA 1
ATOM 3349 C C . PHE A 1 438 ? 47.888 49.554 39.150 1.00 10.61 438 PHE A C 1
ATOM 3350 O O . PHE A 1 438 ? 47.566 49.184 40.282 1.00 8.99 438 PHE A O 1
ATOM 3358 N N . ASP A 1 439 ? 48.413 50.747 38.892 1.00 9.48 439 ASP A N 1
ATOM 3359 C CA . ASP A 1 439 ? 48.601 51.760 39.924 1.00 8.86 439 ASP A CA 1
ATOM 3360 C C . ASP A 1 439 ? 47.403 52.677 39.704 1.00 9.14 439 ASP A C 1
ATOM 3361 O O . ASP A 1 439 ? 47.418 53.514 38.804 1.00 11.57 439 ASP A O 1
ATOM 3366 N N . ARG A 1 440 ? 46.364 52.518 40.517 1.00 9.76 440 ARG A N 1
ATOM 3367 C CA . ARG A 1 440 ? 45.152 53.315 40.350 1.00 10.06 440 ARG A CA 1
ATOM 3368 C C . ARG A 1 440 ? 45.281 54.803 40.673 1.00 10.93 440 ARG A C 1
ATOM 3369 O O . ARG A 1 440 ? 44.407 55.594 40.319 1.00 10.93 440 ARG A O 1
ATOM 3377 N N . THR A 1 441 ? 46.364 55.186 41.339 1.00 12.43 441 THR A N 1
ATOM 3378 C CA . THR A 1 441 ? 46.582 56.589 41.671 1.00 15.77 441 THR A CA 1
ATOM 3379 C C . THR A 1 441 ? 47.002 57.354 40.416 1.00 14.47 441 THR A C 1
ATOM 3380 O O . THR A 1 441 ? 46.403 58.373 40.071 1.00 18.61 441 THR A O 1
ATOM 3384 N N . ASN A 1 442 ? 48.027 56.852 39.734 1.00 15.87 442 ASN A N 1
ATOM 3385 C CA . ASN A 1 442 ? 48.532 57.488 38.515 1.00 17.85 442 ASN A CA 1
ATOM 3386 C C . ASN A 1 442 ? 47.790 57.018 37.267 1.00 16.23 442 ASN A C 1
ATOM 3387 O O . ASN A 1 442 ? 47.822 57.678 36.228 1.00 17.82 442 ASN A O 1
ATOM 3392 N N . ASP A 1 443 ? 47.121 55.877 37.382 1.00 14.83 443 ASP A N 1
ATOM 3393 C CA . ASP A 1 443 ? 46.397 55.276 36.266 1.00 13.21 443 ASP A CA 1
ATOM 3394 C C . ASP A 1 443 ? 45.040 54.791 36.782 1.00 14.34 443 ASP A C 1
ATOM 3395 O O . ASP A 1 443 ? 44.784 53.590 36.855 1.00 12.55 443 ASP A O 1
ATOM 3400 N N . PRO A 1 444 ? 44.148 55.731 37.145 1.00 13.79 444 PRO A N 1
ATOM 3401 C CA . PRO A 1 444 ? 42.819 55.385 37.664 1.00 11.84 444 PRO A CA 1
ATOM 3402 C C . PRO A 1 444 ? 41.929 54.552 36.745 1.00 13.08 444 PRO A C 1
ATOM 3403 O O . PRO A 1 444 ? 41.094 53.781 37.219 1.00 11.68 444 PRO A O 1
ATOM 3407 N N . HIS A 1 445 ? 42.103 54.697 35.436 1.00 8.36 445 HIS A N 1
ATOM 3408 C CA . HIS A 1 445 ? 41.284 53.946 34.493 1.00 11.50 445 HIS A CA 1
ATOM 3409 C C . HIS A 1 445 ? 41.946 52.643 34.063 1.00 9.38 445 HIS A C 1
ATOM 3410 O O . HIS A 1 445 ? 41.523 52.003 33.099 1.00 11.11 445 HIS A O 1
ATOM 3417 N N . GLU A 1 446 ? 42.990 52.269 34.797 1.00 11.96 446 GLU A N 1
ATOM 3418 C CA . GLU A 1 446 ? 43.726 51.029 34.570 1.00 10.79 446 GLU A CA 1
ATOM 3419 C C . GLU A 1 446 ? 44.014 50.701 33.109 1.00 11.64 446 GLU A C 1
ATOM 3420 O O . GLU A 1 446 ? 43.506 49.718 32.562 1.00 10.10 446 GLU A O 1
ATOM 3434 N N . ASN A 1 448 ? 47.458 50.928 31.989 1.00 12.07 448 ASN A N 1
ATOM 3435 C CA . ASN A 1 448 ? 48.856 50.504 31.923 1.00 12.45 448 ASN A CA 1
ATOM 3436 C C . ASN A 1 448 ? 49.210 49.368 32.868 1.00 10.47 448 ASN A C 1
ATOM 3437 O O . ASN A 1 448 ? 49.284 49.570 34.080 1.00 13.43 448 ASN A O 1
ATOM 3442 N N . ASN A 1 449 ? 49.430 48.178 32.319 1.00 11.93 449 ASN A N 1
ATOM 3443 C CA . ASN A 1 449 ? 49.830 47.048 33.145 1.00 10.08 449 ASN A CA 1
ATOM 3444 C C . ASN A 1 449 ? 51.315 47.288 33.375 1.00 12.71 449 ASN A C 1
ATOM 3445 O O . ASN A 1 449 ? 52.117 47.158 32.452 1.00 15.50 449 ASN A O 1
ATOM 3450 N N . ILE A 1 450 ? 51.680 47.648 34.598 1.00 10.16 450 ILE A N 1
ATOM 3451 C CA . ILE A 1 450 ? 53.074 47.941 34.912 1.00 14.17 450 ILE A CA 1
ATOM 3452 C C . ILE A 1 450 ? 53.814 46.823 35.641 1.00 14.30 450 ILE A C 1
ATOM 3453 O O . ILE A 1 450 ? 54.886 47.048 36.206 1.00 16.40 450 ILE A O 1
ATOM 3458 N N . ALA A 1 451 ? 53.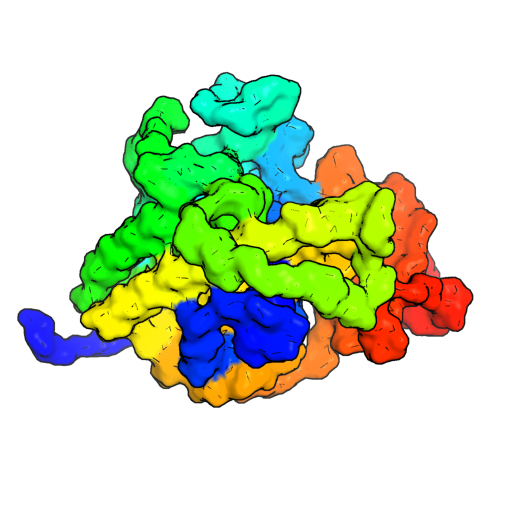254 45.618 35.617 1.00 10.43 451 ALA A N 1
ATOM 3459 C CA . ALA A 1 451 ? 53.872 44.479 36.292 1.00 12.10 451 ALA A CA 1
ATOM 3460 C C . ALA A 1 451 ? 55.328 44.247 35.876 1.00 14.78 451 ALA A C 1
ATOM 3461 O O . ALA A 1 451 ? 56.192 44.023 36.722 1.00 17.05 451 ALA A O 1
ATOM 3463 N N . SER A 1 452 ? 55.598 44.305 34.575 1.00 17.38 452 SER A N 1
ATOM 3464 C CA . SER A 1 452 ? 56.953 44.085 34.071 1.00 19.46 452 SER A CA 1
ATOM 3465 C C . SER A 1 452 ? 57.899 45.235 34.412 1.00 21.70 452 SER A C 1
ATOM 3466 O O . SER A 1 452 ? 59.120 45.100 34.308 1.00 21.61 452 SER A O 1
ATOM 3469 N N . GLN A 1 453 ? 57.331 46.361 34.827 1.00 19.93 453 GLN A N 1
ATOM 3470 C CA . GLN A 1 453 ? 58.122 47.537 35.170 1.00 23.56 453 GLN A CA 1
ATOM 3471 C C . GLN A 1 453 ? 58.342 47.678 36.675 1.00 23.59 453 GLN A C 1
ATOM 3472 O O . GLN A 1 453 ? 59.153 48.493 37.113 1.00 22.43 453 GLN A O 1
ATOM 3478 N N . GLN A 1 454 ? 57.623 46.883 37.463 1.00 23.64 454 GLN A N 1
ATOM 3479 C CA . GLN A 1 454 ? 57.739 46.943 38.919 1.00 23.86 454 GLN A CA 1
ATOM 3480 C C . GLN A 1 454 ? 57.993 45.562 39.515 1.00 25.79 454 GLN A C 1
ATOM 3481 O O . GLN A 1 454 ? 57.173 45.048 40.276 1.00 22.25 454 GLN A O 1
ATOM 3487 N N . LEU A 1 455 ? 59.133 44.968 39.178 1.00 27.88 455 LEU A N 1
ATOM 3488 C CA . LEU A 1 455 ? 59.476 43.639 39.673 1.00 27.50 455 LEU A CA 1
ATOM 3489 C C . LEU A 1 455 ? 59.498 43.532 41.196 1.00 28.08 455 LEU A C 1
ATOM 3490 O O . LEU A 1 455 ? 59.046 42.533 41.758 1.00 24.40 455 LEU A O 1
ATOM 3495 N N . LYS A 1 456 ? 60.026 44.556 41.860 1.00 27.70 456 LYS A N 1
ATOM 3496 C CA . LYS A 1 456 ? 60.107 44.557 43.318 1.00 31.04 456 LYS A CA 1
ATOM 3497 C C . LYS A 1 456 ? 58.718 44.511 43.943 1.00 23.00 456 LYS A C 1
ATOM 3498 O O . LYS A 1 456 ? 58.448 43.711 44.838 1.00 26.67 456 LYS A O 1
ATOM 3504 N N . LEU A 1 457 ? 57.844 45.382 43.458 1.00 21.76 457 LEU A N 1
ATOM 3505 C CA . LEU A 1 457 ? 56.478 45.472 43.951 1.00 20.84 457 LEU A CA 1
ATOM 3506 C C . LEU A 1 457 ? 55.714 44.179 43.674 1.00 20.41 457 LEU A C 1
ATOM 3507 O O . LEU A 1 457 ? 54.994 43.672 44.537 1.00 19.37 457 LEU A O 1
ATOM 3512 N N . THR A 1 458 ? 55.885 43.643 42.470 1.00 18.07 458 THR A N 1
ATOM 3513 C CA . THR A 1 458 ? 55.220 42.410 42.074 1.00 19.32 458 THR A CA 1
ATOM 3514 C C . THR A 1 458 ? 55.623 41.255 42.991 1.00 14.93 458 THR A C 1
ATOM 3515 O O . THR A 1 458 ? 54.800 40.411 43.344 1.00 13.50 458 THR A O 1
ATOM 3519 N N . HIS A 1 459 ? 56.894 41.220 43.377 1.00 16.20 459 HIS A N 1
ATOM 3520 C CA . HIS A 1 459 ? 57.383 40.171 44.260 1.00 19.23 459 HIS A CA 1
ATOM 3521 C C . HIS A 1 459 ? 56.724 40.285 45.634 1.00 21.75 459 HIS A C 1
ATOM 3522 O O . HIS A 1 459 ? 56.403 39.277 46.268 1.00 18.95 459 HIS A O 1
ATOM 3529 N N . THR A 1 460 ? 56.518 41.517 46.085 1.00 21.74 460 THR A N 1
ATOM 3530 C CA . THR A 1 460 ? 55.891 41.761 47.378 1.00 22.03 460 THR A CA 1
ATOM 3531 C C . THR A 1 460 ? 54.439 41.288 47.360 1.00 20.73 460 THR A C 1
ATOM 3532 O O . THR A 1 460 ? 53.988 40.603 48.279 1.00 18.92 460 THR A O 1
ATOM 3536 N N . PHE A 1 461 ? 53.708 41.655 46.312 1.00 18.45 461 PHE A N 1
ATOM 3537 C CA . PHE A 1 461 ? 52.314 41.244 46.199 1.00 16.92 461 PHE A CA 1
ATOM 3538 C C . PHE A 1 461 ? 52.224 39.730 46.030 1.00 13.60 461 PHE A C 1
ATOM 3539 O O . PHE A 1 461 ? 51.271 39.105 46.487 1.00 12.32 461 PHE A O 1
ATOM 3547 N N . ASN A 1 462 ? 53.227 39.141 45.384 1.00 16.13 462 ASN A N 1
ATOM 3548 C CA . ASN A 1 462 ? 53.251 37.697 45.172 1.00 14.94 462 ASN A CA 1
ATOM 3549 C C . ASN A 1 462 ? 53.242 36.928 46.496 1.00 15.31 462 ASN A C 1
ATOM 3550 O O . ASN A 1 462 ? 52.453 36.002 46.671 1.00 13.00 462 ASN A O 1
ATOM 3555 N N . ARG A 1 463 ? 54.114 37.297 47.429 1.00 13.14 463 ARG A N 1
ATOM 3556 C CA . ARG A 1 463 ? 54.135 36.599 48.708 1.00 16.14 463 ARG A CA 1
ATOM 3557 C C . ARG A 1 463 ? 52.862 36.909 49.486 1.00 12.28 463 ARG A C 1
ATOM 3558 O O . ARG A 1 463 ? 52.320 36.045 50.170 1.00 10.52 463 ARG A O 1
ATOM 3566 N N . GLN A 1 464 ? 52.379 38.141 49.360 1.0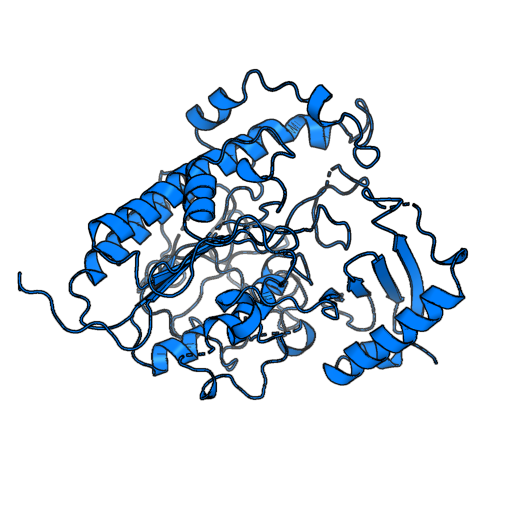0 12.33 464 GLN A N 1
ATOM 3567 C CA . GLN A 1 464 ? 51.165 38.552 50.054 1.00 9.37 464 GLN A CA 1
ATOM 3568 C C . GLN A 1 464 ? 49.971 37.735 49.549 1.00 11.46 464 GLN A C 1
ATOM 3569 O O . GLN A 1 464 ? 49.128 37.310 50.336 1.00 10.82 464 GLN A O 1
ATOM 3575 N N . LEU A 1 465 ? 49.918 37.498 48.240 1.00 10.69 465 LEU A N 1
ATOM 3576 C CA . LEU A 1 465 ? 48.824 36.727 47.643 1.00 10.45 465 LEU A CA 1
ATOM 3577 C C . LEU A 1 465 ? 48.919 35.274 48.101 1.00 9.56 465 LEU A C 1
ATOM 3578 O O . LEU A 1 465 ? 47.921 34.661 48.480 1.00 12.53 465 LEU A O 1
ATOM 3583 N N . LYS A 1 466 ? 50.130 34.725 48.056 1.00 10.69 466 LYS A N 1
ATOM 3584 C CA . LYS A 1 466 ? 50.345 33.343 48.465 1.00 9.48 466 LYS A CA 1
ATOM 3585 C C . LYS A 1 466 ? 49.893 33.138 49.908 1.00 8.00 466 LYS A C 1
ATOM 3586 O O . LYS A 1 466 ? 49.222 32.154 50.225 1.00 13.49 466 LYS A O 1
ATOM 3592 N N . THR A 1 467 ? 50.260 34.072 50.781 1.00 12.75 467 THR A N 1
ATOM 3593 C CA . THR A 1 467 ? 49.879 33.989 52.188 1.00 16.48 467 THR A CA 1
ATOM 3594 C C . THR A 1 467 ? 48.357 34.007 52.319 1.00 15.71 467 THR A C 1
ATOM 3595 O O . THR A 1 467 ? 47.788 33.267 53.125 1.00 16.02 467 THR A O 1
ATOM 3599 N N . TRP A 1 468 ? 47.708 34.850 51.519 1.00 13.20 468 TRP A N 1
ATOM 3600 C CA . TRP A 1 468 ? 46.252 34.958 51.527 1.00 11.76 468 TRP A CA 1
ATOM 3601 C C . TRP A 1 468 ? 45.601 33.654 51.079 1.00 10.99 468 TRP A C 1
ATOM 3602 O O . TRP A 1 468 ? 44.655 33.171 51.702 1.00 12.06 468 TRP A O 1
ATOM 3613 N N . LEU A 1 469 ? 46.109 33.083 49.992 1.00 9.92 469 LEU A N 1
ATOM 3614 C CA . LEU A 1 469 ? 45.547 31.844 49.485 1.00 9.14 469 LEU A CA 1
ATOM 3615 C C . LEU A 1 469 ? 45.756 30.686 50.466 1.00 7.97 469 LEU A C 1
ATOM 3616 O O . LEU A 1 469 ? 44.893 29.818 50.597 1.00 9.78 469 LEU A O 1
ATOM 3621 N N . GLU A 1 470 ? 46.887 30.675 51.168 1.00 9.64 470 GLU A N 1
ATOM 3622 C CA . GLU A 1 470 ? 47.149 29.616 52.142 1.00 14.03 470 GLU A CA 1
ATOM 3623 C C . GLU A 1 470 ? 46.196 29.758 53.336 1.00 12.59 470 GLU A C 1
ATOM 3624 O O . GLU A 1 470 ? 45.656 28.773 53.840 1.00 11.47 470 GLU A O 1
ATOM 3630 N N . LYS A 1 471 ? 45.982 30.997 53.763 1.00 15.00 471 LYS A N 1
ATOM 3631 C CA . LYS A 1 471 ? 45.100 31.297 54.889 1.00 13.80 471 LYS A CA 1
ATOM 3632 C C . LYS A 1 471 ? 43.665 30.856 54.614 1.00 12.80 471 LYS A C 1
ATOM 3633 O O . LYS A 1 471 ? 42.963 30.404 55.521 1.00 12.27 471 LYS A O 1
ATOM 3639 N N . THR A 1 472 ? 43.241 30.982 53.359 1.00 10.71 472 THR A N 1
ATOM 3640 C CA . THR A 1 472 ? 41.885 30.619 52.966 1.00 8.90 472 THR A CA 1
ATOM 3641 C C . THR A 1 472 ? 41.738 29.192 52.427 1.00 9.98 472 THR A C 1
ATOM 3642 O O . THR A 1 472 ? 40.698 28.837 51.875 1.00 10.57 472 THR A O 1
ATOM 3646 N N . ASN A 1 473 ? 42.778 28.375 52.593 1.00 9.12 473 ASN A N 1
ATOM 3647 C CA . ASN A 1 473 ? 42.746 26.978 52.146 1.00 9.32 473 ASN A CA 1
ATOM 3648 C C . ASN A 1 473 ? 42.359 26.870 50.670 1.00 9.89 473 ASN A C 1
ATOM 3649 O O . ASN A 1 473 ? 41.459 26.113 50.301 1.00 7.63 473 ASN A O 1
ATOM 3654 N N . ASP A 1 474 ? 43.051 27.642 49.838 1.00 10.88 474 ASP A N 1
ATOM 3655 C CA . ASP A 1 474 ? 42.813 27.672 48.398 1.00 10.19 474 ASP A CA 1
ATOM 3656 C C . ASP A 1 474 ? 44.007 27.007 47.711 1.00 10.86 474 ASP A C 1
ATOM 3657 O O . ASP A 1 474 ? 45.128 27.510 47.786 1.00 7.98 474 ASP A O 1
ATOM 3662 N N . PRO A 1 475 ? 43.785 25.858 47.048 1.00 15.29 475 PRO A N 1
ATOM 3663 C CA . PRO A 1 475 ? 44.857 25.131 46.354 1.00 12.73 475 PRO A CA 1
ATOM 3664 C C . PRO A 1 475 ? 45.700 25.963 45.380 1.00 13.49 475 PRO A C 1
ATOM 3665 O O . PRO A 1 475 ? 46.833 25.596 45.070 1.00 9.83 475 PRO A O 1
ATOM 3669 N N . PHE A 1 476 ? 45.147 27.076 44.903 1.00 9.74 476 PHE A N 1
ATOM 3670 C CA . PHE A 1 476 ? 45.843 27.957 43.961 1.00 9.17 476 PHE A CA 1
ATOM 3671 C C . PHE A 1 476 ? 47.150 28.487 44.581 1.00 9.82 476 PHE A C 1
ATOM 3672 O O . PHE A 1 476 ? 48.091 28.852 43.870 1.00 10.06 476 PHE A O 1
ATOM 3680 N N . ALA A 1 477 ? 47.208 28.511 45.909 1.00 8.64 477 ALA A N 1
ATOM 3681 C CA . ALA A 1 477 ? 48.395 28.986 46.616 1.00 9.78 477 ALA A CA 1
ATOM 3682 C C . ALA A 1 477 ? 49.658 28.240 46.186 1.00 9.31 477 ALA A C 1
ATOM 3683 O O . ALA A 1 477 ? 50.740 28.820 46.124 1.00 12.14 477 ALA A O 1
ATOM 3685 N N . GLN A 1 478 ? 49.514 26.952 45.894 1.00 7.76 478 GLN A N 1
ATOM 3686 C CA . GLN A 1 478 ? 50.648 26.121 45.492 1.00 12.00 478 GLN A CA 1
ATOM 3687 C C . GLN A 1 478 ? 51.271 26.480 44.143 1.00 12.68 478 GLN A C 1
ATOM 3688 O O . GLN A 1 478 ? 52.388 26.053 43.844 1.00 14.08 478 GLN A O 1
ATOM 3694 N N . TYR A 1 479 ? 50.563 27.271 43.338 1.00 10.97 479 TYR A N 1
ATOM 3695 C CA . TYR A 1 479 ? 51.072 27.647 42.022 1.00 13.00 479 TYR A CA 1
ATOM 3696 C C . TYR A 1 479 ? 52.053 28.815 42.071 1.00 12.12 479 TYR A C 1
ATOM 3697 O O . TYR A 1 479 ? 52.846 29.005 41.151 1.00 12.17 479 TYR A O 1
ATOM 3706 N N . ILE A 1 480 ? 51.992 29.601 43.140 1.00 16.85 480 ILE A N 1
ATOM 3707 C CA . ILE A 1 480 ? 52.891 30.736 43.297 1.00 15.86 480 ILE A CA 1
ATOM 3708 C C . ILE A 1 480 ? 54.208 30.200 43.851 1.00 19.61 480 ILE A C 1
ATOM 3709 O O . ILE A 1 480 ? 54.301 29.847 45.025 1.00 17.48 480 ILE A O 1
ATOM 3714 N N . LYS A 1 481 ? 55.218 30.125 42.993 1.00 23.39 481 LYS A N 1
ATOM 3715 C CA . LYS A 1 481 ? 56.514 29.600 43.398 1.00 28.67 481 LYS A CA 1
ATOM 3716 C C . LYS A 1 481 ? 57.411 30.681 43.990 1.00 30.37 481 LYS A C 1
ATOM 3717 O O . LYS A 1 481 ? 57.847 31.594 43.291 1.00 30.49 481 LYS A O 1
ATOM 3723 N N . LEU A 1 482 ? 57.676 30.571 45.289 1.00 35.07 482 LEU A N 1
ATOM 3724 C CA . LEU A 1 482 ? 58.527 31.527 45.987 1.00 35.88 482 LEU A CA 1
ATOM 3725 C C . LEU A 1 482 ? 59.980 31.347 45.551 1.00 38.16 482 LEU A C 1
ATOM 3726 O O . LEU A 1 482 ? 60.747 30.690 46.290 1.00 13.53 482 LEU A O 1
#

Solvent-accessible surface area: 18362 Å² total

Radius of gyration: 21.5 Å; Cα contacts (8 Å, |Δi|>4): 966; chains: 1; bounding box: 62×47×59 Å

Organism: Bacteroides fragilis (strain YCH46) (NCBI:txid295405)

B-factor: mean 13.61, std 8.79, range [2.07, 67.33]